Protein AF-0000000075351286 (afdb_homodimer)

Nearest PDB structures (foldseek):
  6nsv-assembly1_A  TM=7.931E-01  e=7.848E-02  Homo sapiens
  5nnp-assembly1_A  TM=3.212E-01  e=2.302E-03  Thermochaetoides thermophila DSM 1495
  5nnr-assembly1_A  TM=3.190E-01  e=2.766E-03  Thermochaetoides thermophila
  5nnp-assembly2_E  TM=3.126E-01  e=2.642E-03  Thermochaetoides thermophila DSM 1495
  6e9t-assembly1_B  TM=2.969E-01  e=1.360E-01  synthetic construct

Radius of gyration: 30.75 Å; Cα contacts (8 Å, |Δi|>4): 567; chains: 2; bounding box: 93×74×99 Å

Sequence (512 aa):
QLALKHPASRTMLGLPDKVVPAAARKPEEIDTLETTLESPAKQLKISVENLTPKELIALSVKFLSKGDKERPIPLLQLALNKEPDNINALILMGQTQLQKGLLEEAVEYLECAISKLFLAGHPTEPEAIDLLIVASQWSGVACIRQAAHNFFELVQQGQLKLLSFVSQEKWEEGIAHLERIGNLKEPEEPKSKAHYYDGLVVLASALCNVGRNAEAEKYLRLAAAHNPQYNELLEQLENNDEEFVSDLSSSRRRDYQLALKHPASRTMLGLPDKVVPAAARKPEEIDTLETTLESPAKQLKISVENLTPKELIALSVKFLSKGDKERPIPLLQLALNKEPDNINALILMGQTQLQKGLLEEAVEYLECAISKLFLAGHPTEPEAIDLLIVASQWSGVACIRQAAHNFFELVQQGQLKLLSFVSQEKWEEGIAHLERIGNLKEPEEPKSKAHYYDGLVVLASALCNVGRNAEAEKYLRLAAAHNPQYNELLEQLENNDEEFVSDLSSSRRRDY

Solvent-accessible surface area (backbone atoms only — not comparable to full-atom values): 27646 Å² total; per-residue (Å²): 133,86,72,81,66,87,72,87,75,92,83,80,91,74,84,80,80,88,80,79,84,81,84,79,79,76,78,80,77,89,69,82,79,85,70,72,77,55,46,74,63,49,49,51,46,57,55,55,71,72,45,50,48,69,53,28,44,52,52,26,51,52,35,46,76,73,66,40,70,66,68,30,51,65,38,35,50,50,24,35,70,77,37,75,79,42,46,68,45,28,35,49,45,12,52,46,28,46,74,71,65,40,36,71,60,13,33,51,31,13,50,49,29,48,52,61,54,42,68,88,37,81,61,78,51,68,68,51,42,35,50,45,41,54,28,23,40,52,30,12,49,33,24,37,36,36,14,33,49,47,41,45,52,28,57,75,70,64,43,60,67,46,35,47,62,56,21,38,49,32,35,49,49,8,50,52,31,22,45,52,52,68,71,48,76,82,55,83,52,67,69,42,30,50,51,47,36,53,36,27,45,53,32,18,32,56,29,44,56,32,61,42,44,72,62,16,48,56,37,30,50,55,29,20,72,75,39,66,78,34,44,63,47,44,50,51,54,58,50,51,53,46,49,51,51,44,49,49,54,51,54,56,56,67,74,100,135,88,72,84,71,84,92,87,73,92,85,79,97,75,90,76,78,88,86,82,82,85,83,78,84,80,78,82,82,84,78,68,88,74,69,72,75,52,47,75,63,48,48,51,47,57,56,53,69,73,45,49,47,69,53,29,45,52,52,25,50,53,36,47,75,72,67,40,69,66,68,29,53,62,38,34,50,51,24,33,70,75,37,76,79,41,46,69,46,28,36,52,45,12,52,45,28,45,75,72,65,40,37,72,60,13,33,52,31,14,49,48,29,47,52,60,54,41,67,88,37,81,62,77,50,68,67,53,42,36,49,46,40,53,29,22,40,51,31,12,48,34,24,37,36,37,15,33,50,46,41,46,51,28,57,76,70,65,43,60,67,45,35,48,60,56,22,40,48,32,36,50,50,10,50,51,32,22,46,52,52,69,71,48,76,84,53,82,50,67,68,42,30,51,50,47,35,54,35,27,44,53,33,18,32,56,30,44,57,33,62,42,44,71,64,17,49,55,36,28,50,57,29,21,72,76,39,64,78,33,43,63,46,44,50,52,55,58,50,53,51,46,49,50,51,45,50,50,54,49,53,55,56,68,75,100

Foldseek 3Di:
DDPPCPDDDDDDPPPDDPDDDDDPDDPDCPPDDVPPCCDPVNVVVVVLLPDALVRLLVVLVVCVVVVHLPVNQVSLVSSCVVPVLPLSSLQSNLVSCVVVVVLVSSLVSLVSSLCSLCVVHHDDDLVSLLSLLSSLLSNLVSLLVVLVVVLVVCVVVVVVVCNCVRSVVSNVVSLVSLVVLVPDDQDDDPVSNLSSLVSLQSSLVSCVVVPVLVSSLVSLVVSCVVPVVSVVVSVVSVVVVVVVVVVVVVVVVVVD/DDPPDDDDDDDDDPPPDDDDDDDDDDDDCPVDPPVVCCDPVNVVVVVLLPDALVVLLVVLVVCVVVVHLPVNQVSLVSSCVVPVLPLSSLQSNLVSCVVVVVLVSSLVSLVSSLVSLCVVHHDDDLVSLLSLLSSLLSNLVSLLVVLVVVLVVCVVVVVVVCNCPRSVVSNVVSLVSLVVLVPDDQDDDPVSNLSSLVSLQSSLVSCVVVPVLVSSLVSLVVSCVVPVVSVVVSVVSVVVVVVVVVVVVVVVVVVD

Secondary structure (DSSP, 8-state):
-------------------------------S-------HHHHHHHHHHTS-HHHHHHHHHHHHHTT--STHHHHHHHHHHH-TT-HHHHHHHHHHHHHTT-HHHHHHHHHHHHHHHTTTSS--SHHHHHHHHHHHHHHHHHHHHHHHHHHHHHHHHT-GGGHHHHHHHHHHHHHHHHHHHHTSPPPSSHHHHHHHHHHHHHHHHHHHHTT-HHHHHHHHHHHHHH-GGGHHHHHHHHHHHHHHHHHHHHHHHHT-/---------------------------------------HHHHHHHHHHTS-HHHHHHHHHHHHHTT--STHHHHHHHHHHH-TT-HHHHHHHHHHHHHTT-HHHHHHHHHHHHHHHTTTSS--SHHHHHHHHHHHHHHHHHHHHHHHHHHHHHHHHT-GGGHHHHHHHHHHHHHHHHHHHHTSPPPSSHHHHHHHHHHHHHHHHHHHHTT-HHHHHHHHHHHHHH-GGGHHHHHHHHHHHHHHHHHHHHHHHHT-

pLDDT: mean 80.79, std 27.01, range [17.94, 98.88]

Structure (mmCIF, N/CA/C/O backbone):
data_AF-0000000075351286-model_v1
#
loop_
_entity.id
_entity.type
_entity.pdbx_description
1 polymer 'Uncharacterized protein'
#
loop_
_atom_site.group_PDB
_atom_site.id
_atom_site.type_symbol
_atom_site.label_atom_id
_atom_site.label_alt_id
_atom_site.label_comp_id
_atom_site.label_asym_id
_atom_site.label_entity_id
_atom_site.label_seq_id
_atom_site.pdbx_PDB_ins_code
_atom_site.Cartn_x
_atom_site.Cartn_y
_atom_site.Cartn_z
_atom_site.occupancy
_atom_site.B_iso_or_equiv
_atom_site.auth_seq_id
_atom_site.auth_comp_id
_atom_site.auth_asym_id
_atom_site.auth_atom_id
_atom_site.pdbx_PDB_model_num
ATOM 1 N N . GLN A 1 1 ? -2.305 -1.384 45.688 1 21.23 1 GLN A N 1
ATOM 2 C CA . GLN A 1 1 ? -2.082 0.058 45.688 1 21.23 1 GLN A CA 1
ATOM 3 C C . GLN A 1 1 ? -0.602 0.387 45.531 1 21.23 1 GLN A C 1
ATOM 5 O O . GLN A 1 1 ? -0.195 1.539 45.688 1 21.23 1 GLN A O 1
ATOM 10 N N . LEU A 1 2 ? 0.333 -0.517 45.062 1 22.83 2 LEU A N 1
ATOM 11 C CA . LEU A 1 2 ? 1.735 -0.633 45.469 1 22.83 2 LEU A CA 1
ATOM 12 C C . LEU A 1 2 ? 2.539 0.561 44.938 1 22.83 2 LEU A C 1
ATOM 14 O O . LEU A 1 2 ? 2.469 0.907 43.781 1 22.83 2 LEU A O 1
ATOM 18 N N . ALA A 1 3 ? 3.051 1.408 45.906 1 23.5 3 ALA A N 1
ATOM 19 C CA . ALA A 1 3 ? 3.754 2.68 46.062 1 23.5 3 ALA A CA 1
ATOM 20 C C . ALA A 1 3 ? 5.09 2.652 45.312 1 23.5 3 ALA A C 1
ATOM 22 O O . ALA A 1 3 ? 6.109 2.254 45.875 1 23.5 3 ALA A O 1
ATOM 23 N N . LEU A 1 4 ? 5.25 1.868 44.281 1 22.22 4 LEU A N 1
ATOM 24 C CA . LEU A 1 4 ? 6.684 1.713 44.062 1 22.22 4 LEU A CA 1
ATOM 25 C C . LEU A 1 4 ? 7.359 3.07 43.906 1 22.22 4 LEU A C 1
ATOM 27 O O . LEU A 1 4 ? 7.004 3.85 43 1 22.22 4 LEU A O 1
ATOM 31 N N . LYS A 1 5 ? 7.957 3.613 45 1 20.55 5 LYS A N 1
ATOM 32 C CA . LYS A 1 5 ? 8.703 4.781 45.469 1 20.55 5 LYS A CA 1
ATOM 33 C C . LYS A 1 5 ? 9.945 5.012 44.594 1 20.55 5 LYS A C 1
ATOM 35 O O . LYS A 1 5 ? 10.805 5.816 44.969 1 20.55 5 LYS A O 1
ATOM 40 N N . HIS A 1 6 ? 10.195 4.285 43.531 1 23.09 6 HIS A N 1
ATOM 41 C CA . HIS A 1 6 ? 11.633 4.297 43.281 1 23.09 6 HIS A CA 1
ATOM 42 C C . HIS A 1 6 ? 12.156 5.719 43.094 1 23.09 6 HIS A C 1
ATOM 44 O O . HIS A 1 6 ? 11.727 6.418 42.188 1 23.09 6 HIS A O 1
ATOM 50 N N . PRO A 1 7 ? 12.789 6.348 44.031 1 20.95 7 PRO A N 1
ATOM 51 C CA . PRO A 1 7 ? 13.242 7.703 44.375 1 20.95 7 PRO A CA 1
ATOM 52 C C . PRO A 1 7 ? 14.172 8.297 43.312 1 20.95 7 PRO A C 1
ATOM 54 O O . PRO A 1 7 ? 13.953 9.414 42.875 1 20.95 7 PRO A O 1
ATOM 57 N N . ALA A 1 8 ? 15.461 7.902 43.281 1 21.73 8 ALA A N 1
ATOM 58 C CA . ALA A 1 8 ? 16.531 8.82 43.656 1 21.73 8 ALA A CA 1
ATOM 59 C C . ALA A 1 8 ? 16.875 9.758 42.5 1 21.73 8 ALA A C 1
ATOM 61 O O . ALA A 1 8 ? 16.469 9.531 41.344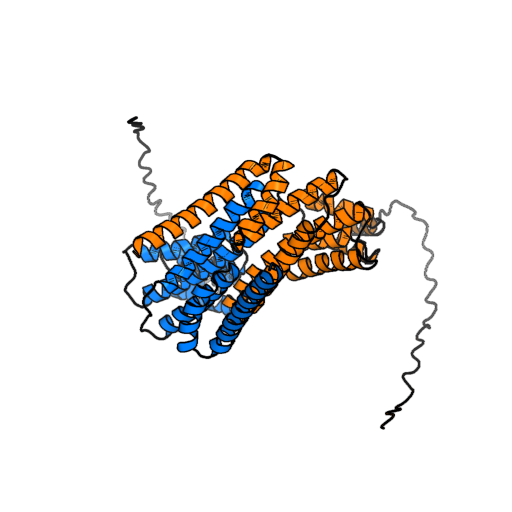 1 21.73 8 ALA A O 1
ATOM 62 N N . SER A 1 9 ? 18.359 10.156 42.219 1 19.23 9 SER A N 1
ATOM 63 C CA . SER A 1 9 ? 19.328 11.242 42.375 1 19.23 9 SER A CA 1
ATOM 64 C C . SER A 1 9 ? 19.828 11.719 41 1 19.23 9 SER A C 1
ATOM 66 O O . SER A 1 9 ? 20.828 12.445 40.938 1 19.23 9 SER A O 1
ATOM 68 N N . ARG A 1 10 ? 19.406 11.25 39.75 1 19.06 10 ARG A N 1
ATOM 69 C CA . ARG A 1 10 ? 20.422 11.469 38.75 1 19.06 10 ARG A CA 1
ATOM 70 C C . ARG A 1 10 ? 20.797 12.945 38.656 1 19.06 10 ARG A C 1
ATOM 72 O O . ARG A 1 10 ? 19.938 13.805 38.5 1 19.06 10 ARG A O 1
ATOM 79 N N . THR A 1 11 ? 22.141 13.414 38.938 1 20.41 11 THR A N 1
ATOM 80 C CA . THR A 1 11 ? 23.031 14.555 39.094 1 20.41 11 THR A CA 1
ATOM 81 C C . THR A 1 11 ? 22.938 15.492 37.906 1 20.41 11 THR A C 1
ATOM 83 O O . THR A 1 11 ? 22.547 15.078 36.812 1 20.41 11 THR A O 1
ATOM 86 N N . MET A 1 12 ? 23.609 16.891 37.875 1 22.11 12 MET A N 1
ATOM 87 C CA . MET A 1 12 ? 23.656 18.312 37.531 1 22.11 12 MET A CA 1
ATOM 88 C C . MET A 1 12 ? 24.547 18.547 36.344 1 22.11 12 MET A C 1
ATOM 90 O O . MET A 1 12 ? 25.609 19.172 36.438 1 22.11 12 MET A O 1
ATOM 94 N N . LEU A 1 13 ? 25.125 17.531 35.438 1 22.7 13 LEU A N 1
ATOM 95 C CA . LEU A 1 13 ? 26.328 18.031 34.75 1 22.7 13 LEU A CA 1
ATOM 96 C C . LEU A 1 13 ? 26.016 19.281 33.938 1 22.7 13 LEU A C 1
ATOM 98 O O . LEU A 1 13 ? 25.109 19.266 33.094 1 22.7 13 LEU A O 1
ATOM 102 N N . GLY A 1 14 ? 26.516 20.594 34.344 1 18.88 14 GLY A N 1
ATOM 103 C CA . GLY A 1 14 ? 26.719 21.984 34 1 18.88 14 GLY A CA 1
ATOM 104 C C . GLY A 1 14 ? 27.656 22.188 32.844 1 18.88 14 GLY A C 1
ATOM 105 O O . GLY A 1 14 ? 28.766 22.719 33 1 18.88 14 GLY A O 1
ATOM 106 N N . LEU A 1 15 ? 27.734 21.547 31.719 1 21.8 15 LEU A N 1
ATOM 107 C CA . LEU A 1 15 ? 28.922 21.516 30.875 1 21.8 15 LEU A CA 1
ATOM 108 C C . LEU A 1 15 ? 29.141 22.875 30.203 1 21.8 15 LEU A C 1
ATOM 110 O O . LEU A 1 15 ? 28.422 23.234 29.281 1 21.8 15 LEU A O 1
ATOM 114 N N . PRO A 1 16 ? 29.578 24.047 31.078 1 18.7 16 PRO A N 1
ATOM 115 C CA . PRO A 1 16 ? 29.641 25.234 30.219 1 18.7 16 PRO A CA 1
ATOM 116 C C . PRO A 1 16 ? 30.766 25.156 29.172 1 18.7 16 PRO A C 1
ATOM 118 O O . PRO A 1 16 ? 31.609 24.25 29.25 1 18.7 16 PRO A O 1
ATOM 121 N N . ASP A 1 17 ? 31.594 26.453 29.016 1 21.11 17 ASP A N 1
ATOM 122 C CA . ASP A 1 17 ? 31.953 27.484 28.047 1 21.11 17 ASP A CA 1
ATOM 123 C C . ASP A 1 17 ? 33.438 27.453 27.734 1 21.11 17 ASP A C 1
ATOM 125 O O . ASP A 1 17 ? 34.25 27.953 28.531 1 21.11 17 ASP A O 1
ATOM 129 N N . LYS A 1 18 ? 34.031 26.359 27.25 1 23.08 18 LYS A N 1
ATOM 130 C CA . LYS A 1 18 ? 35.469 26.375 27.141 1 23.08 18 LYS A CA 1
ATOM 131 C C . LYS A 1 18 ? 35.938 27.547 26.281 1 23.08 18 LYS A C 1
ATOM 133 O O . LYS A 1 18 ? 35.594 27.625 25.094 1 23.08 18 LYS A O 1
ATOM 138 N N . VAL A 1 19 ? 36.531 28.734 26.828 1 19.33 19 VAL A N 1
ATOM 139 C CA . VAL A 1 19 ? 36.875 30.078 26.359 1 19.33 19 VAL A CA 1
ATOM 140 C C . VAL A 1 19 ? 38 29.984 25.328 1 19.33 19 VAL A C 1
ATOM 142 O O . VAL A 1 19 ? 38.656 28.953 25.188 1 19.33 19 VAL A O 1
ATOM 145 N N . VAL A 1 20 ? 39.188 30.797 25.438 1 22.2 20 VAL A N 1
ATOM 146 C CA . VAL A 1 20 ? 39.688 32 24.781 1 22.2 20 VAL A CA 1
ATOM 147 C C . VAL A 1 20 ? 40.938 31.672 23.953 1 22.2 20 VAL A C 1
ATOM 149 O O . VAL A 1 20 ? 42 31.438 24.516 1 22.2 20 VAL A O 1
ATOM 152 N N . PRO A 1 21 ? 41.031 30.625 23.078 1 21.75 21 PRO A N 1
ATOM 153 C CA . PRO A 1 21 ? 42.469 30.453 22.828 1 21.75 21 PRO A CA 1
ATOM 154 C C . PRO A 1 21 ? 43.094 31.656 22.109 1 21.75 21 PRO A C 1
ATOM 156 O O . PRO A 1 21 ? 42.375 32.406 21.422 1 21.75 21 PRO A O 1
ATOM 159 N N . ALA A 1 22 ? 44.531 31.766 22.281 1 20.17 22 ALA A N 1
ATOM 160 C CA . ALA A 1 22 ? 45.594 32.75 22.078 1 20.17 22 ALA A CA 1
ATOM 161 C C . ALA A 1 22 ? 45.781 33.031 20.594 1 20.17 22 ALA A C 1
ATOM 163 O O . ALA A 1 22 ? 45.656 32.156 19.766 1 20.17 22 ALA A O 1
ATOM 164 N N . ALA A 1 23 ? 46.25 34.344 20.328 1 22.36 23 ALA A N 1
ATOM 165 C CA . ALA A 1 23 ? 46.344 35.281 19.219 1 22.36 23 ALA A CA 1
ATOM 166 C C . ALA A 1 23 ? 47.469 34.906 18.281 1 22.36 23 ALA A C 1
ATOM 168 O O . ALA A 1 23 ? 48.656 35.094 18.609 1 22.36 23 ALA A O 1
ATOM 169 N N . ALA A 1 24 ? 47.75 33.594 17.891 1 23.41 24 ALA A N 1
ATOM 170 C CA . ALA A 1 24 ? 48.969 33.375 17.094 1 23.41 24 ALA A CA 1
ATOM 171 C C . ALA A 1 24 ? 49.094 34.438 16.016 1 23.41 24 ALA A C 1
ATOM 173 O O . ALA A 1 24 ? 48.156 34.75 15.305 1 23.41 24 ALA A O 1
ATOM 174 N N . ARG A 1 25 ? 50.312 35.062 15.914 1 21.98 25 ARG A N 1
ATOM 175 C CA . ARG A 1 25 ? 50.906 36.219 15.305 1 21.98 25 ARG A CA 1
ATOM 176 C C . ARG A 1 25 ? 50.656 36.25 13.797 1 21.98 25 ARG A C 1
ATOM 178 O O . ARG A 1 25 ? 50.312 35.219 13.203 1 21.98 25 ARG A O 1
ATOM 185 N N . LYS A 1 26 ? 51.719 36.906 13.125 1 24.28 26 LYS A N 1
ATOM 186 C CA . LYS A 1 26 ? 51.75 38.062 12.25 1 24.28 26 LYS A CA 1
ATOM 187 C C . LYS A 1 26 ? 51.719 37.656 10.781 1 24.28 26 LYS A C 1
ATOM 189 O O . LYS A 1 26 ? 51.812 38.5 9.891 1 24.28 26 LYS A O 1
ATOM 194 N N . PRO A 1 27 ? 51.75 36.312 10.359 1 25.14 27 PRO A N 1
ATOM 195 C CA . PRO A 1 27 ? 52.531 36.219 9.125 1 25.14 27 PRO A CA 1
ATOM 196 C C . PRO A 1 27 ? 52.156 37.281 8.102 1 25.14 27 PRO A C 1
ATOM 198 O O . PRO A 1 27 ? 51.031 37.812 8.141 1 25.14 27 PRO A O 1
ATOM 201 N N . GLU A 1 28 ? 53.031 37.688 7.113 1 26.69 28 GLU A N 1
ATOM 202 C CA . GLU A 1 28 ? 53.219 38.75 6.113 1 26.69 28 GLU A CA 1
ATOM 203 C C . GLU A 1 28 ? 51.969 38.906 5.25 1 26.69 28 GLU A C 1
ATOM 205 O O . GLU A 1 28 ? 51.188 37.969 5.09 1 26.69 28 GLU A O 1
ATOM 210 N N . GLU A 1 29 ? 51.656 40.188 4.734 1 26.69 29 GLU A N 1
ATOM 211 C CA . GLU A 1 29 ? 50.5 40.875 4.164 1 26.69 29 GLU A CA 1
ATOM 212 C C . GLU A 1 29 ? 50.156 40.312 2.789 1 26.69 29 GLU A C 1
ATOM 214 O O . GLU A 1 29 ? 50.125 41.031 1.804 1 26.69 29 GLU A O 1
ATOM 219 N N . ILE A 1 30 ? 51 39.312 2.141 1 27.53 30 ILE A N 1
ATOM 220 C CA . ILE A 1 30 ? 50.5 38.969 0.816 1 27.53 30 ILE A CA 1
ATOM 221 C C . ILE A 1 30 ? 48.969 38.875 0.851 1 27.53 30 ILE A C 1
ATOM 223 O O . ILE A 1 30 ? 48.406 37.969 1.473 1 27.53 30 ILE A O 1
ATOM 227 N N . ASP A 1 31 ? 48.188 39.875 0.999 1 26.42 31 ASP A N 1
ATOM 228 C CA . ASP A 1 31 ? 46.812 40.281 1.19 1 26.42 31 ASP A CA 1
ATOM 229 C C . ASP A 1 31 ? 45.875 39.531 0.217 1 26.42 31 ASP A C 1
ATOM 231 O O . ASP A 1 31 ? 44.781 39.156 0.581 1 26.42 31 ASP A O 1
ATOM 235 N N . THR A 1 32 ? 46.094 39.719 -1.204 1 26.11 32 THR A N 1
ATOM 236 C CA . THR A 1 32 ? 45 39.75 -2.16 1 26.11 32 THR A CA 1
ATOM 237 C C . THR A 1 32 ? 44.188 38.469 -2.135 1 26.11 32 THR A C 1
ATOM 239 O O . THR A 1 32 ? 43 38.438 -1.794 1 26.11 32 THR A O 1
ATOM 242 N N . LEU A 1 33 ? 43.875 37.781 -3.609 1 26.38 33 LEU A N 1
ATOM 243 C CA . LEU A 1 33 ? 42.75 37.062 -4.16 1 26.38 33 LEU A CA 1
ATOM 244 C C . 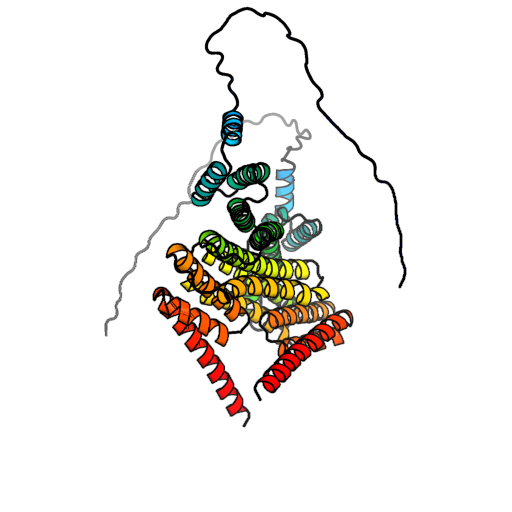LEU A 1 33 ? 42.688 35.625 -3.646 1 26.38 33 LEU A C 1
ATOM 246 O O . LEU A 1 33 ? 42.469 34.688 -4.422 1 26.38 33 LEU A O 1
ATOM 250 N N . GLU A 1 34 ? 43.438 35.094 -2.842 1 29.19 34 GLU A N 1
ATOM 251 C CA . GLU A 1 34 ? 43.406 33.719 -2.348 1 29.19 34 GLU A CA 1
ATOM 252 C C . GLU A 1 34 ? 41.969 33.281 -2.043 1 29.19 34 GLU A C 1
ATOM 254 O O . GLU A 1 34 ? 41.438 33.594 -0.979 1 29.19 34 GLU A O 1
ATOM 259 N N . THR A 1 35 ? 41.125 33.312 -3.041 1 32.28 35 THR A N 1
ATOM 260 C CA . THR A 1 35 ? 39.812 32.75 -3.285 1 32.28 35 THR A CA 1
ATOM 261 C C . THR A 1 35 ? 39.719 31.328 -2.693 1 32.28 35 THR A C 1
ATOM 263 O O . THR A 1 35 ? 40.406 30.422 -3.137 1 32.28 35 THR A O 1
ATOM 266 N N . THR A 1 36 ? 39.781 31.062 -1.549 1 35.25 36 THR A N 1
ATOM 267 C CA . THR A 1 36 ? 39.531 29.781 -0.874 1 35.25 36 THR A CA 1
ATOM 268 C C . THR A 1 36 ? 38.531 28.953 -1.638 1 35.25 36 THR A C 1
ATOM 270 O O . THR A 1 36 ? 37.375 29.359 -1.81 1 35.25 36 THR A O 1
ATOM 273 N N . LEU A 1 37 ? 38.906 28.141 -2.531 1 35.31 37 LEU A N 1
ATOM 274 C CA . LEU A 1 37 ? 38.156 27.078 -3.225 1 35.31 37 LEU A CA 1
ATOM 275 C C . LEU A 1 37 ? 37.25 26.344 -2.268 1 35.31 37 LEU A C 1
ATOM 277 O O . LEU A 1 37 ? 37.594 25.297 -1.719 1 35.31 37 LEU A O 1
ATOM 281 N N . GLU A 1 38 ? 36.781 26.938 -1.278 1 40.72 38 GLU A N 1
ATOM 282 C CA . GLU A 1 38 ? 35.719 26.219 -0.581 1 40.72 38 GLU A CA 1
ATOM 283 C C . GLU A 1 38 ? 34.781 25.484 -1.563 1 40.72 38 GLU A C 1
ATOM 285 O O . GLU A 1 38 ? 34.375 26.062 -2.572 1 40.72 38 GLU A O 1
ATOM 290 N N . SER A 1 39 ? 35 24.172 -1.675 1 48 39 SER A N 1
ATOM 291 C CA . SER A 1 39 ? 34.25 23.281 -2.572 1 48 39 SER A CA 1
ATOM 292 C C . SER A 1 39 ? 32.844 23.766 -2.791 1 48 39 SER A C 1
ATOM 294 O O . SER A 1 39 ? 32.219 24.344 -1.887 1 48 39 SER A O 1
ATOM 296 N N . PRO A 1 40 ? 32.562 23.953 -4.176 1 49.88 40 PRO A N 1
ATOM 297 C CA . PRO A 1 40 ? 31.156 24.281 -4.465 1 49.88 40 PRO A CA 1
ATOM 298 C C . PRO A 1 40 ? 30.188 23.656 -3.459 1 49.88 40 PRO A C 1
ATOM 300 O O . PRO A 1 40 ? 29.172 24.281 -3.107 1 49.88 40 PRO A O 1
ATOM 303 N N . ALA A 1 41 ? 30.641 22.609 -3.049 1 55.25 41 ALA A N 1
ATOM 304 C CA . ALA A 1 41 ? 29.781 21.938 -2.082 1 55.25 41 ALA A CA 1
ATOM 305 C C . ALA A 1 41 ? 29.797 22.656 -0.737 1 55.25 41 ALA A C 1
ATOM 307 O O . ALA A 1 41 ? 28.766 22.797 -0.085 1 55.25 41 ALA A O 1
ATOM 308 N N . LYS A 1 42 ? 31.031 23.016 -0.233 1 54.31 42 LYS A N 1
ATOM 309 C CA . LYS A 1 42 ? 31.141 23.688 1.058 1 54.31 42 LYS A CA 1
ATOM 310 C C . LYS A 1 42 ? 30.516 25.078 1.004 1 54.31 42 LYS A C 1
ATOM 312 O O . LYS A 1 42 ? 29.828 25.5 1.945 1 54.31 42 LYS A O 1
ATOM 317 N N . GLN A 1 43 ? 30.812 25.812 0.022 1 51.81 43 GLN A N 1
ATOM 318 C CA . GLN A 1 43 ? 30.219 27.125 -0.159 1 51.81 43 GLN A CA 1
ATOM 319 C C . GLN A 1 43 ? 28.703 27.031 -0.224 1 51.81 43 GLN A C 1
ATOM 321 O O . GLN A 1 43 ? 28 27.891 0.324 1 51.81 43 GLN A O 1
ATOM 326 N N . LEU A 1 44 ? 28.312 25.969 -0.888 1 58.5 44 LEU A N 1
ATOM 327 C CA . LEU A 1 44 ? 26.875 25.734 -0.944 1 58.5 44 LEU A CA 1
ATOM 328 C C . LEU A 1 44 ? 26.312 25.422 0.441 1 58.5 44 LEU A C 1
ATOM 330 O O . LEU A 1 44 ? 25.234 25.875 0.798 1 58.5 44 LEU A O 1
ATOM 334 N N . LYS A 1 45 ? 27.203 24.703 1.202 1 62.28 45 LYS A N 1
ATOM 335 C CA . LYS A 1 45 ? 26.75 24.375 2.551 1 62.28 45 LYS A CA 1
ATOM 336 C C . LYS A 1 45 ? 26.688 25.609 3.434 1 62.28 45 LYS A C 1
ATOM 338 O O . LYS A 1 45 ? 25.734 25.797 4.18 1 62.28 45 LYS A O 1
ATOM 343 N N . ILE A 1 46 ? 27.812 26.406 3.447 1 61.56 46 ILE A N 1
ATOM 344 C CA . ILE A 1 46 ? 27.844 27.609 4.27 1 61.56 46 ILE A CA 1
ATOM 345 C C . ILE A 1 46 ? 26.688 28.531 3.887 1 61.56 46 ILE A C 1
ATOM 347 O O . ILE A 1 46 ? 26 29.078 4.758 1 61.56 46 ILE A O 1
ATOM 351 N N . SER A 1 47 ? 26.469 28.547 2.68 1 76 47 SER A N 1
ATOM 352 C CA . SER A 1 47 ? 25.422 29.438 2.193 1 76 47 SER A CA 1
ATOM 353 C C . SER A 1 47 ? 24.047 28.969 2.641 1 76 47 SER A C 1
ATOM 355 O O . SER A 1 47 ? 23.219 29.781 3.104 1 76 47 SER A O 1
ATOM 357 N N . VAL A 1 48 ? 23.922 27.719 2.875 1 88.31 48 VAL A N 1
ATOM 358 C CA . VAL A 1 48 ? 22.594 27.219 3.229 1 88.31 48 VAL A CA 1
ATOM 359 C C . VAL A 1 48 ? 22.375 27.359 4.734 1 88.31 48 VAL A C 1
ATOM 361 O O . VAL A 1 48 ? 21.25 27.594 5.184 1 88.31 48 VAL A O 1
ATOM 364 N N . GLU A 1 49 ? 23.484 27.344 5.512 1 90.31 49 GLU A N 1
ATOM 365 C CA . GLU A 1 49 ? 23.391 27.469 6.965 1 90.31 49 GLU A CA 1
ATOM 366 C C . GLU A 1 49 ? 22.938 28.859 7.375 1 90.31 49 GLU A C 1
ATOM 368 O O . GLU A 1 49 ? 22.375 29.047 8.453 1 90.31 49 GLU A O 1
ATOM 373 N N . ASN A 1 50 ? 23.125 29.797 6.504 1 92.69 50 ASN A N 1
ATOM 374 C CA . ASN A 1 50 ? 22.781 31.172 6.82 1 92.69 50 ASN A CA 1
ATOM 375 C C . ASN A 1 50 ? 21.344 31.484 6.445 1 92.69 50 ASN A C 1
ATOM 377 O O . ASN A 1 50 ? 20.812 32.562 6.801 1 92.69 50 ASN A O 1
ATOM 381 N N . LEU A 1 51 ? 20.75 30.562 5.863 1 95.94 51 LEU A N 1
ATOM 382 C CA . LEU A 1 51 ? 19.359 30.766 5.453 1 95.94 51 LEU A CA 1
ATOM 383 C C . LEU A 1 51 ? 18.406 30.562 6.625 1 95.94 51 LEU A C 1
ATOM 385 O O . LEU A 1 51 ? 18.688 29.766 7.527 1 95.94 51 LEU A O 1
ATOM 389 N N . THR A 1 52 ? 17.391 31.344 6.641 1 96.5 52 THR A N 1
ATOM 390 C CA . THR A 1 52 ? 16.328 31.172 7.629 1 96.5 52 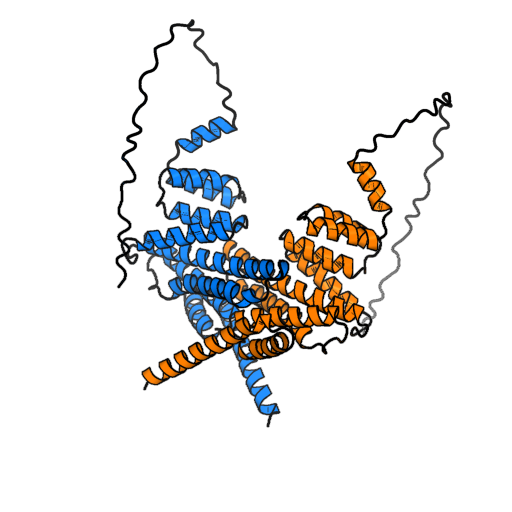THR A CA 1
ATOM 391 C C . THR A 1 52 ? 15.539 29.891 7.359 1 96.5 52 THR A C 1
ATOM 393 O O . THR A 1 52 ? 15.602 29.344 6.258 1 96.5 52 THR A O 1
ATOM 396 N N . PRO A 1 53 ? 14.836 29.391 8.359 1 97.44 53 PRO A N 1
ATOM 397 C CA . PRO A 1 53 ? 13.984 28.234 8.125 1 97.44 53 PRO A CA 1
ATOM 398 C C . PRO A 1 53 ? 13.023 28.422 6.953 1 97.44 53 PRO A C 1
ATOM 400 O O . PRO A 1 53 ? 12.852 27.516 6.137 1 97.44 53 PRO A O 1
ATOM 403 N N . LYS A 1 54 ? 12.484 29.578 6.902 1 97.06 54 LYS A N 1
ATOM 404 C CA . LYS A 1 54 ? 11.57 29.875 5.812 1 97.06 54 LYS A CA 1
ATOM 405 C C . LYS A 1 54 ? 12.258 29.75 4.457 1 97.06 54 LYS A C 1
ATOM 407 O O . LYS A 1 54 ? 11.695 29.188 3.518 1 97.06 54 LYS A O 1
ATOM 412 N N . GLU A 1 55 ? 13.445 30.281 4.398 1 97 55 GLU A N 1
ATOM 413 C CA . GLU A 1 55 ? 14.203 30.203 3.156 1 97 55 GLU A CA 1
ATOM 414 C C . GLU A 1 55 ? 14.602 28.766 2.838 1 97 55 GLU A C 1
ATOM 416 O O . GLU A 1 55 ? 14.586 28.359 1.675 1 97 55 GLU A O 1
ATOM 421 N N . LEU A 1 56 ? 14.992 28.016 3.828 1 97.75 56 LEU A N 1
ATOM 422 C CA . LEU A 1 56 ? 15.352 26.609 3.666 1 97.75 56 LEU A CA 1
ATOM 423 C C . LEU A 1 56 ? 14.172 25.797 3.152 1 97.75 56 LEU A C 1
ATOM 425 O O . LEU A 1 56 ? 14.328 24.953 2.27 1 97.75 56 LEU A O 1
ATOM 429 N N . ILE A 1 57 ? 13.016 26.047 3.684 1 97.88 57 ILE A N 1
ATOM 430 C CA . ILE A 1 57 ? 11.797 25.375 3.26 1 97.88 57 ILE A CA 1
ATOM 431 C C . ILE A 1 57 ? 11.484 25.734 1.809 1 97.88 57 ILE A C 1
ATOM 433 O O . ILE A 1 57 ? 11.18 24.844 0.999 1 97.88 57 ILE A O 1
ATOM 437 N N . ALA A 1 58 ? 11.609 27.016 1.495 1 97 58 ALA A N 1
ATOM 438 C CA . ALA A 1 58 ? 11.344 27.453 0.129 1 97 58 ALA A CA 1
ATOM 439 C C . ALA A 1 58 ? 12.289 26.781 -0.861 1 97 58 ALA A C 1
ATOM 441 O O . ALA A 1 58 ? 11.867 26.359 -1.944 1 97 58 ALA A O 1
ATOM 442 N N . LEU A 1 59 ? 13.5 26.734 -0.49 1 96.19 59 LEU A N 1
ATOM 443 C CA . LEU A 1 59 ? 14.484 26.062 -1.33 1 96.19 59 LEU A CA 1
ATOM 444 C C . LEU A 1 59 ? 14.164 24.594 -1.484 1 96.19 59 LEU A C 1
ATOM 446 O O . LEU A 1 59 ? 14.297 24.031 -2.576 1 96.19 59 LEU A O 1
ATOM 450 N N . SER A 1 60 ? 13.742 23.969 -0.418 1 97.25 60 SER A N 1
ATOM 451 C CA . SER A 1 60 ? 13.352 22.562 -0.451 1 97.25 60 SER A CA 1
ATOM 452 C C . SER A 1 60 ? 12.188 22.344 -1.409 1 97.25 60 SER A C 1
ATOM 454 O O . SER A 1 60 ? 12.195 21.391 -2.193 1 97.25 60 SER A O 1
ATOM 456 N N . VAL A 1 61 ? 11.234 23.188 -1.349 1 96.56 61 VAL A N 1
ATOM 457 C CA . VAL A 1 61 ? 10.078 23.094 -2.227 1 96.56 61 VAL A CA 1
ATOM 458 C C . VAL A 1 61 ? 10.523 23.188 -3.686 1 96.56 61 VAL A C 1
ATOM 460 O O . VAL A 1 61 ? 10.023 22.453 -4.543 1 96.56 61 VAL A O 1
ATOM 463 N N . LYS A 1 62 ? 11.445 24.047 -3.969 1 95.25 62 LYS A N 1
ATOM 464 C CA . LYS A 1 62 ? 11.953 24.219 -5.324 1 95.25 62 LYS A CA 1
ATOM 465 C C . LYS A 1 62 ? 12.617 22.938 -5.828 1 95.25 62 LYS A C 1
ATOM 467 O O . LYS A 1 62 ? 12.391 22.516 -6.965 1 95.25 62 LYS A O 1
ATOM 472 N N . PHE A 1 63 ? 13.398 22.328 -4.992 1 94.62 63 PHE A N 1
ATOM 473 C CA . PHE A 1 63 ? 14.055 21.094 -5.379 1 94.62 63 PHE A CA 1
ATOM 474 C C . PHE A 1 63 ? 13.039 19.984 -5.629 1 94.62 63 PHE A C 1
ATOM 476 O O . PHE A 1 63 ? 13.141 19.25 -6.609 1 94.62 63 PHE A O 1
ATOM 483 N N . LEU A 1 64 ? 12.055 19.891 -4.773 1 93.5 64 LEU A N 1
ATOM 484 C CA . LEU A 1 64 ? 11.023 18.875 -4.926 1 93.5 64 LEU A CA 1
ATOM 485 C C . LEU A 1 64 ? 10.242 19.078 -6.227 1 93.5 64 LEU A C 1
ATOM 487 O O . LEU A 1 64 ? 9.906 18.109 -6.906 1 93.5 64 LEU A O 1
ATOM 491 N N . SER A 1 65 ? 9.992 20.297 -6.531 1 91.75 65 SER A N 1
ATOM 492 C CA . SER A 1 65 ? 9.234 20.609 -7.742 1 91.75 65 SER A CA 1
ATOM 493 C C . SER A 1 65 ? 10.008 20.203 -8.992 1 91.75 65 SER A C 1
ATOM 495 O O . SER A 1 65 ? 9.414 19.969 -10.047 1 91.75 65 SER A O 1
ATOM 497 N N . LYS A 1 66 ? 11.32 20.125 -8.867 1 92.38 66 LYS A N 1
ATOM 498 C CA . LYS A 1 66 ? 12.164 19.734 -9.992 1 92.38 66 LYS A CA 1
ATOM 499 C C . LYS A 1 66 ? 12.453 18.234 -9.969 1 92.38 66 LYS A C 1
ATOM 501 O O . LYS A 1 66 ? 13.273 17.734 -10.75 1 92.38 66 LYS A O 1
ATOM 506 N N . GLY A 1 67 ? 11.891 17.625 -9.008 1 89.19 67 GLY A N 1
ATOM 507 C CA . GLY A 1 67 ? 11.977 16.188 -8.977 1 89.19 67 GLY A CA 1
ATOM 508 C C . GLY A 1 67 ? 13.125 15.672 -8.125 1 89.19 67 GLY A C 1
ATOM 509 O O . GLY A 1 67 ? 13.344 14.461 -8.031 1 89.19 67 GLY A O 1
ATOM 510 N N . ASP A 1 68 ? 13.828 16.609 -7.547 1 92.62 68 ASP A N 1
ATOM 511 C CA . ASP A 1 68 ? 14.922 16.203 -6.668 1 92.62 68 ASP A CA 1
ATOM 512 C C . ASP A 1 68 ? 14.398 15.828 -5.281 1 92.62 68 ASP A C 1
ATOM 514 O O . ASP A 1 68 ? 13.898 16.688 -4.551 1 92.62 68 ASP A O 1
ATOM 518 N N . LYS A 1 69 ? 14.609 14.586 -4.863 1 91.44 69 LYS A N 1
ATOM 519 C CA . LYS A 1 69 ? 14.062 14.117 -3.592 1 91.44 69 LYS A CA 1
ATOM 520 C C . LYS A 1 69 ? 15.164 13.969 -2.547 1 91.44 69 LYS A C 1
ATOM 522 O O . LYS A 1 69 ? 14.891 13.672 -1.383 1 91.44 69 LYS A O 1
ATOM 527 N N . GLU A 1 70 ? 16.359 14.109 -2.906 1 93.56 70 GLU A N 1
ATOM 528 C CA . GLU A 1 70 ? 17.469 13.875 -1.996 1 93.56 70 GLU A CA 1
ATOM 529 C C . GLU A 1 70 ? 17.906 15.164 -1.301 1 93.56 70 GLU A C 1
ATOM 531 O O . GLU A 1 70 ? 18.062 15.195 -0.079 1 93.56 70 GLU A O 1
ATOM 536 N N . ARG A 1 71 ? 17.969 16.25 -1.979 1 93.12 71 ARG A N 1
ATOM 537 C CA . ARG A 1 71 ? 18.562 17.484 -1.457 1 93.12 71 ARG A CA 1
ATOM 538 C C . ARG A 1 71 ? 17.641 18.125 -0.418 1 93.12 71 ARG A C 1
ATOM 540 O O . ARG A 1 71 ? 18.109 18.75 0.531 1 93.12 71 ARG A O 1
ATOM 547 N N . PRO A 1 72 ? 16.297 17.953 -0.581 1 96.75 72 PRO A N 1
ATOM 548 C CA . PRO A 1 72 ? 15.43 18.594 0.41 1 96.75 72 PRO A CA 1
ATOM 549 C C . PRO A 1 72 ? 15.656 18.062 1.823 1 96.75 72 PRO A C 1
ATOM 551 O O . PRO A 1 72 ? 15.469 18.797 2.799 1 96.75 72 PRO A O 1
ATOM 554 N N . ILE A 1 73 ? 16.094 16.875 1.966 1 97.19 73 ILE A N 1
ATOM 555 C CA . ILE A 1 73 ? 16.141 16.25 3.279 1 97.19 73 ILE A CA 1
ATOM 556 C C . ILE A 1 73 ? 17.125 16.984 4.172 1 97.19 73 ILE A C 1
ATOM 558 O O . ILE A 1 73 ? 16.766 17.469 5.25 1 97.19 73 ILE A O 1
ATOM 562 N N . PRO A 1 74 ? 18.406 17.141 3.771 1 96.31 74 PRO A N 1
ATOM 563 C CA . PRO A 1 74 ? 19.328 17.891 4.641 1 96.31 74 PRO A CA 1
ATOM 564 C C . PRO A 1 74 ? 18.891 19.328 4.863 1 96.31 74 PRO A C 1
ATOM 566 O O . PRO A 1 74 ? 19.125 19.891 5.938 1 96.31 74 PRO A O 1
ATOM 569 N N . LEU A 1 75 ? 18.281 19.969 3.912 1 97.44 75 LEU A N 1
ATOM 570 C CA . LEU A 1 75 ? 17.797 21.344 4.062 1 97.44 75 LEU A CA 1
ATOM 571 C C . LEU A 1 75 ? 16.703 21.406 5.117 1 97.44 75 LEU A C 1
ATOM 573 O O . LEU A 1 75 ? 16.703 22.297 5.965 1 97.44 75 LEU A O 1
ATOM 577 N N . LEU A 1 76 ? 15.805 20.484 5.086 1 98.44 76 LEU A N 1
ATOM 578 C CA . LEU A 1 76 ? 14.695 20.469 6.035 1 98.44 76 LEU A CA 1
ATOM 579 C C . LEU A 1 76 ? 15.18 20.094 7.43 1 98.44 76 LEU A C 1
ATOM 581 O O . LEU A 1 76 ? 14.648 20.578 8.43 1 98.44 76 LEU A O 1
ATOM 585 N N . GLN A 1 77 ? 16.172 19.203 7.441 1 98.12 77 GLN A N 1
ATOM 586 C CA . GLN A 1 77 ? 16.781 18.906 8.727 1 98.12 77 GLN A CA 1
ATOM 587 C C . GLN A 1 77 ? 17.391 20.156 9.352 1 98.12 77 GLN A C 1
ATOM 589 O O . GLN A 1 77 ? 17.234 20.406 10.547 1 98.12 77 GLN A O 1
ATOM 594 N N . LEU A 1 78 ? 18.047 20.875 8.539 1 97.5 78 LEU A N 1
ATOM 595 C CA . LEU A 1 78 ? 18.625 22.125 9.008 1 97.5 78 LEU A CA 1
ATOM 596 C C . LEU A 1 78 ? 17.531 23.078 9.484 1 97.5 78 LEU A C 1
ATOM 598 O O . LEU A 1 78 ? 17.672 23.719 10.531 1 97.5 78 LEU A O 1
ATOM 602 N N . ALA A 1 79 ? 16.453 23.219 8.703 1 98.25 79 ALA A N 1
ATOM 603 C CA . ALA A 1 79 ? 15.336 24.062 9.102 1 98.25 79 ALA A CA 1
ATOM 604 C C . ALA A 1 79 ? 14.789 23.625 10.461 1 98.25 79 ALA A C 1
ATOM 606 O O . ALA A 1 79 ? 14.516 24.469 11.32 1 98.25 79 ALA A O 1
ATOM 607 N N . LEU A 1 80 ? 14.734 22.375 10.711 1 98.44 80 LEU A N 1
ATOM 608 C CA . LEU A 1 80 ? 14.148 21.844 11.938 1 98.44 80 LEU A CA 1
ATOM 609 C C . LEU A 1 80 ? 15.133 21.938 13.094 1 98.44 80 LEU A C 1
ATOM 611 O O . LEU A 1 80 ? 14.727 21.953 14.258 1 98.44 80 LEU A O 1
ATOM 615 N N . ASN A 1 81 ? 16.391 21.891 12.797 1 97.81 81 ASN A N 1
ATOM 616 C CA . ASN A 1 81 ? 17.375 22.172 13.844 1 97.81 81 ASN A CA 1
ATOM 617 C C . ASN A 1 81 ? 17.25 23.594 14.359 1 97.81 81 ASN A C 1
ATOM 619 O O . ASN A 1 81 ? 17.406 23.844 15.555 1 97.81 81 ASN A O 1
ATOM 623 N N . LYS A 1 82 ? 17 24.469 13.445 1 97.25 82 LYS A N 1
ATOM 624 C CA . LYS A 1 82 ? 16.844 25.875 13.797 1 97.25 82 LYS A CA 1
ATOM 625 C C . LYS A 1 82 ? 15.5 26.125 14.484 1 97.25 82 LYS A C 1
ATOM 627 O O . LYS A 1 82 ? 15.422 26.922 15.422 1 97.25 82 LYS A O 1
ATOM 632 N N . GLU A 1 83 ? 14.422 25.5 14 1 97.94 83 GLU A N 1
ATOM 633 C CA . GLU A 1 83 ? 13.07 25.609 14.555 1 97.94 83 GLU A CA 1
ATOM 634 C C . GLU A 1 83 ? 12.398 24.25 14.625 1 97.94 83 GLU A C 1
ATOM 636 O O . GLU A 1 83 ? 11.641 23.875 13.727 1 97.94 83 GLU A O 1
ATOM 641 N N . PRO A 1 84 ? 12.531 23.594 15.688 1 97 84 PRO A N 1
ATOM 642 C CA . PRO A 1 84 ? 12.062 22.219 15.812 1 97 84 PRO A CA 1
ATOM 643 C C . PRO A 1 84 ? 10.547 22.094 15.711 1 97 84 PRO A C 1
ATOM 645 O O . PRO A 1 84 ? 10.023 21.031 15.352 1 97 84 PRO A O 1
ATOM 648 N N . ASP A 1 85 ? 9.859 23.172 15.922 1 96 85 ASP A N 1
ATOM 649 C CA . ASP A 1 85 ? 8.398 23.109 15.922 1 96 85 ASP A CA 1
ATOM 650 C C . ASP A 1 85 ? 7.816 23.719 14.648 1 96 85 ASP A C 1
ATOM 652 O O . ASP A 1 85 ? 6.637 24.078 14.609 1 96 85 ASP A O 1
ATOM 656 N N . ASN A 1 86 ? 8.703 23.938 13.672 1 97.88 86 ASN A N 1
ATOM 657 C CA . ASN A 1 86 ? 8.219 24.484 12.406 1 97.88 86 ASN A CA 1
ATOM 658 C C . ASN A 1 86 ? 7.32 23.5 11.672 1 97.88 86 ASN A C 1
ATOM 660 O O . ASN A 1 86 ? 7.812 22.531 11.086 1 97.88 86 ASN A O 1
ATOM 664 N N . ILE A 1 87 ? 5.996 23.766 11.648 1 98.19 87 ILE A N 1
ATOM 665 C CA . ILE A 1 87 ? 4.988 22.844 11.141 1 98.19 87 ILE A CA 1
ATOM 666 C C . ILE A 1 87 ? 5.188 22.641 9.641 1 98.19 87 ILE A C 1
ATOM 668 O O . ILE A 1 87 ? 5.07 21.516 9.141 1 98.19 87 ILE A O 1
ATOM 672 N N . ASN A 1 88 ? 5.488 23.688 8.969 1 98.25 88 ASN A N 1
ATOM 673 C CA . ASN A 1 88 ? 5.719 23.594 7.527 1 98.25 88 ASN A CA 1
ATOM 674 C C . ASN A 1 88 ? 6.871 22.641 7.219 1 98.25 88 ASN A C 1
ATOM 676 O O . ASN A 1 88 ? 6.766 21.797 6.32 1 98.25 88 ASN A O 1
ATOM 680 N N . ALA A 1 89 ? 7.918 22.797 7.93 1 98.69 89 ALA A N 1
ATOM 681 C CA . ALA A 1 89 ? 9.086 21.953 7.715 1 98.69 89 ALA A CA 1
ATOM 682 C C . ALA A 1 89 ? 8.766 20.5 8.039 1 98.69 89 ALA A C 1
ATOM 684 O O . ALA A 1 89 ? 9.203 19.578 7.332 1 98.69 89 ALA A O 1
ATOM 685 N N . LEU A 1 90 ? 8.039 20.266 9.125 1 98.75 90 LEU A N 1
ATOM 686 C CA . LEU A 1 90 ? 7.656 18.906 9.508 1 98.75 90 LEU A CA 1
ATOM 687 C C . LEU A 1 90 ? 6.809 18.25 8.422 1 98.75 90 LEU A C 1
ATOM 689 O O . LEU A 1 90 ? 7.07 17.109 8.023 1 98.75 90 LEU A O 1
ATOM 693 N N . ILE A 1 91 ? 5.801 18.969 7.918 1 98.75 91 ILE A N 1
ATOM 694 C CA . ILE A 1 91 ? 4.918 18.438 6.887 1 98.75 91 ILE A CA 1
ATOM 695 C C . ILE A 1 91 ? 5.719 18.141 5.625 1 98.75 91 ILE A C 1
ATOM 697 O O . ILE A 1 91 ? 5.598 17.047 5.047 1 98.75 91 ILE A O 1
ATOM 701 N N . LEU A 1 92 ? 6.574 19.078 5.25 1 98.56 92 LEU A N 1
ATOM 702 C CA . LEU A 1 92 ? 7.344 18.891 4.023 1 98.56 92 LEU A CA 1
ATOM 703 C C . LEU A 1 92 ? 8.328 17.75 4.16 1 98.56 92 LEU A C 1
ATOM 705 O O . LEU A 1 92 ? 8.555 17 3.205 1 98.56 92 LEU A O 1
ATOM 709 N N . MET A 1 93 ? 8.922 17.625 5.32 1 98.56 93 MET A N 1
ATOM 710 C CA . MET A 1 93 ? 9.805 16.484 5.57 1 98.56 93 MET A CA 1
ATOM 711 C C . MET A 1 93 ? 9.047 15.164 5.426 1 98.56 93 MET A C 1
ATOM 713 O O . MET A 1 93 ? 9.531 14.234 4.781 1 98.56 93 MET A O 1
ATOM 717 N N . GLY A 1 94 ? 7.91 15.07 6.074 1 98.56 94 GLY A N 1
ATOM 718 C CA . GLY A 1 94 ? 7.086 13.883 5.934 1 98.56 94 GLY A CA 1
ATOM 719 C C . GLY A 1 94 ? 6.754 13.555 4.492 1 98.56 94 GLY A C 1
ATOM 720 O O . GLY A 1 94 ? 6.875 12.398 4.07 1 98.56 94 GLY A O 1
ATOM 721 N N . GLN A 1 95 ? 6.367 14.562 3.725 1 97.75 95 GLN A N 1
ATOM 722 C CA . GLN A 1 95 ? 6.07 14.375 2.309 1 97.75 95 GLN A CA 1
ATOM 723 C C . GLN A 1 95 ? 7.297 13.883 1.546 1 97.75 95 GLN A C 1
ATOM 725 O O . GLN A 1 95 ? 7.191 13 0.697 1 97.75 95 GLN A O 1
ATOM 730 N N . THR A 1 96 ? 8.43 14.5 1.844 1 97.88 96 THR A N 1
ATOM 731 C CA . THR A 1 96 ? 9.672 14.125 1.177 1 97.88 96 THR A CA 1
ATOM 732 C C . THR A 1 96 ? 10.031 12.672 1.487 1 97.88 96 THR A C 1
ATOM 734 O O . THR A 1 96 ? 10.406 11.914 0.59 1 97.88 96 THR A O 1
ATOM 737 N N . GLN A 1 97 ? 9.891 12.297 2.768 1 97.75 97 GLN A N 1
ATOM 738 C CA . GLN A 1 97 ? 10.164 10.922 3.166 1 97.75 97 GLN A CA 1
ATOM 739 C C . GLN A 1 97 ? 9.219 9.945 2.467 1 97.75 97 GLN A C 1
ATOM 741 O O . GLN A 1 97 ? 9.625 8.852 2.072 1 97.75 97 GLN A O 1
ATOM 746 N N . LEU A 1 98 ? 7.996 10.328 2.355 1 96.75 98 LEU A N 1
ATOM 747 C CA . LEU A 1 98 ? 7.016 9.5 1.658 1 96.75 98 LEU A CA 1
ATOM 748 C C . LEU A 1 98 ? 7.43 9.273 0.209 1 96.75 98 LEU A C 1
ATOM 750 O O . LEU A 1 98 ? 7.336 8.148 -0.298 1 96.75 98 LEU A O 1
ATOM 754 N N . GLN A 1 99 ? 7.938 10.281 -0.456 1 95.12 99 GLN A N 1
ATOM 755 C CA . GLN A 1 99 ? 8.391 10.195 -1.84 1 95.12 99 GLN A CA 1
ATOM 756 C C . GLN A 1 99 ? 9.594 9.266 -1.964 1 95.12 99 GLN A C 1
ATOM 758 O O . GLN A 1 99 ? 9.766 8.594 -2.984 1 95.12 99 GLN A O 1
ATOM 763 N N . LYS A 1 100 ? 10.344 9.203 -0.955 1 94.69 100 LYS A N 1
ATOM 764 C CA . LYS A 1 100 ? 11.547 8.375 -0.957 1 94.69 100 LYS A CA 1
ATOM 765 C C . LYS A 1 100 ? 11.227 6.949 -0.517 1 94.69 100 LYS A C 1
ATOM 767 O O . LYS A 1 100 ? 12.102 6.082 -0.519 1 94.69 100 LYS A O 1
ATOM 772 N N . GLY A 1 101 ? 10.023 6.75 -0.075 1 93.75 101 GLY A N 1
ATOM 773 C CA . GLY A 1 101 ? 9.625 5.418 0.347 1 93.75 101 GLY A CA 1
ATOM 774 C C . GLY A 1 101 ? 9.969 5.125 1.795 1 93.75 101 GLY A C 1
ATOM 775 O O . GLY A 1 101 ? 9.883 3.975 2.236 1 93.75 101 GLY A O 1
ATOM 776 N N . LEU A 1 102 ? 10.367 6.137 2.529 1 96.62 102 LEU A N 1
ATOM 777 C CA . LEU A 1 102 ? 10.609 5.996 3.961 1 96.62 102 LEU A CA 1
ATOM 778 C C . LEU A 1 102 ? 9.328 6.219 4.758 1 96.62 102 LEU A C 1
ATOM 780 O O . LEU A 1 102 ? 9.125 7.293 5.328 1 96.62 102 LEU A O 1
ATOM 784 N N . LEU A 1 103 ? 8.516 5.191 4.84 1 97.81 103 LEU A N 1
ATOM 785 C CA . LEU A 1 103 ? 7.117 5.301 5.238 1 97.81 103 LEU A CA 1
ATOM 786 C C . LEU A 1 103 ? 6.996 5.551 6.738 1 97.81 103 LEU A C 1
ATOM 788 O O . LEU A 1 103 ? 6.23 6.414 7.168 1 97.81 103 LEU A O 1
ATOM 792 N N . GLU A 1 104 ? 7.746 4.801 7.555 1 97.38 104 GLU A N 1
ATOM 793 C CA . GLU A 1 104 ? 7.676 4.977 9 1 97.38 104 GLU A CA 1
ATOM 794 C C . GLU A 1 104 ? 8.094 6.387 9.414 1 97.38 104 GLU A C 1
ATOM 796 O O . GLU A 1 104 ? 7.418 7.031 10.219 1 97.38 104 GLU A O 1
ATOM 801 N N . GLU A 1 105 ? 9.148 6.883 8.844 1 98.19 105 GLU A N 1
ATOM 802 C CA . GLU A 1 105 ? 9.625 8.234 9.117 1 98.19 105 GLU A CA 1
ATOM 803 C C . GLU A 1 105 ? 8.609 9.281 8.664 1 98.19 105 GLU A C 1
ATOM 805 O O . GLU A 1 105 ? 8.383 10.273 9.359 1 98.19 105 GLU A O 1
ATOM 810 N N . ALA A 1 106 ? 8.062 9.055 7.477 1 98.56 106 ALA A N 1
ATOM 811 C CA . ALA A 1 106 ? 7.059 9.977 6.957 1 98.56 106 ALA A CA 1
ATOM 812 C C . ALA A 1 106 ? 5.898 10.133 7.934 1 98.56 106 ALA A C 1
ATOM 814 O O . ALA A 1 106 ? 5.516 11.258 8.281 1 98.56 106 ALA A O 1
ATOM 815 N N . VAL A 1 107 ? 5.41 9.023 8.43 1 98.69 107 VAL A N 1
ATOM 816 C CA . VAL A 1 107 ? 4.293 9.031 9.367 1 98.69 107 VAL A CA 1
ATOM 817 C C . VAL A 1 107 ? 4.688 9.773 10.641 1 98.69 107 VAL A C 1
ATOM 819 O O . VAL A 1 107 ? 3.918 10.586 11.148 1 98.69 107 VAL A O 1
ATOM 822 N N . GLU A 1 108 ? 5.863 9.516 11.094 1 98.5 108 GLU A N 1
ATOM 823 C CA . GLU A 1 108 ? 6.332 10.141 12.336 1 98.5 108 GLU A CA 1
ATOM 824 C C . GLU A 1 108 ? 6.367 11.656 12.211 1 98.5 108 GLU A C 1
ATOM 826 O O . GLU A 1 108 ? 5.871 12.367 13.086 1 98.5 108 GLU A O 1
ATOM 831 N N . TYR A 1 109 ? 6.922 12.188 11.141 1 98.75 109 TYR A N 1
ATOM 832 C CA . TYR A 1 109 ? 7.023 13.633 10.953 1 98.75 109 TYR A CA 1
ATOM 833 C C . TYR A 1 109 ? 5.645 14.258 10.789 1 98.75 109 TYR A C 1
ATOM 835 O O . TYR A 1 109 ? 5.371 15.328 11.336 1 98.75 109 TYR A O 1
ATOM 843 N N . LEU A 1 110 ? 4.773 13.641 10.062 1 98.81 110 LEU A N 1
ATOM 844 C CA . LEU A 1 110 ? 3.441 14.18 9.805 1 98.81 110 LEU A CA 1
ATOM 845 C C . LEU A 1 110 ? 2.596 14.164 11.07 1 98.81 110 LEU A C 1
ATOM 847 O O . LEU A 1 110 ? 1.881 15.125 11.359 1 98.81 110 LEU A O 1
ATOM 851 N N . GLU A 1 111 ? 2.715 13.094 11.852 1 98.56 111 GLU A N 1
ATOM 852 C CA . GLU A 1 111 ? 1.997 13.031 13.125 1 98.56 111 GLU A CA 1
ATOM 853 C C . GLU A 1 111 ? 2.543 14.055 14.117 1 98.56 111 GLU A C 1
ATOM 855 O O . GLU A 1 111 ? 1.788 14.617 14.914 1 98.56 111 GLU A O 1
ATOM 860 N N . CYS A 1 112 ? 3.822 14.227 14.062 1 98.56 112 CYS A N 1
ATOM 861 C CA . CYS A 1 112 ? 4.41 15.273 14.891 1 98.56 112 CYS A CA 1
ATOM 862 C C . CYS A 1 112 ? 3.85 16.641 14.531 1 98.56 112 CYS A C 1
ATOM 864 O O . CYS A 1 112 ? 3.525 17.438 15.414 1 98.56 112 CYS A O 1
ATOM 866 N N . ALA A 1 113 ? 3.75 16.922 13.266 1 98.69 113 ALA A N 1
ATOM 867 C CA . ALA A 1 113 ? 3.16 18.188 12.828 1 98.69 113 ALA A CA 1
ATOM 868 C C . ALA A 1 113 ? 1.749 18.359 13.383 1 98.69 113 ALA A C 1
ATOM 870 O O . ALA A 1 113 ? 1.405 19.406 13.906 1 98.69 113 ALA A O 1
ATOM 871 N N . ILE A 1 114 ? 0.956 17.344 13.32 1 98.56 114 ILE A N 1
ATOM 872 C CA . ILE A 1 114 ? -0.421 17.391 13.797 1 98.56 114 ILE A CA 1
ATOM 873 C C . ILE A 1 114 ? -0.436 17.609 15.312 1 98.56 114 ILE A C 1
ATOM 875 O O . ILE A 1 114 ? -1.204 18.438 15.812 1 98.56 114 ILE A O 1
ATOM 879 N N . SER A 1 115 ? 0.415 16.844 16.016 1 97.94 115 SER A N 1
ATOM 880 C CA . SER A 1 115 ? 0.496 16.984 17.453 1 97.94 115 SER A CA 1
ATOM 881 C C . SER A 1 115 ? 0.833 18.406 17.859 1 97.94 115 SER A C 1
ATOM 883 O O . SER A 1 115 ? 0.247 18.953 18.797 1 97.94 115 SER A O 1
ATOM 885 N N . LYS A 1 116 ? 1.753 19.031 17.188 1 97.5 116 LYS A N 1
ATOM 886 C CA . LYS A 1 116 ? 2.156 20.406 17.484 1 97.5 116 LYS A CA 1
ATOM 887 C C . LYS A 1 116 ? 1.017 21.391 17.203 1 97.5 116 LYS A C 1
ATOM 889 O O . LYS A 1 116 ? 0.866 22.375 17.922 1 97.5 116 LYS A O 1
ATOM 894 N N . LEU A 1 117 ? 0.255 21.125 16.188 1 97.69 117 LEU A N 1
ATOM 895 C CA . LEU A 1 117 ? -0.875 21.969 15.844 1 97.69 117 LEU A CA 1
ATOM 896 C C . LEU A 1 117 ? -1.928 21.953 16.953 1 97.69 117 LEU A C 1
ATOM 898 O O . LEU A 1 117 ? -2.637 22.938 17.156 1 97.69 117 LEU A O 1
ATOM 902 N N . PHE A 1 118 ? -1.971 20.875 17.703 1 96.69 118 PHE A N 1
ATOM 903 C CA . PHE A 1 118 ? -2.992 20.719 18.734 1 96.69 118 PHE A CA 1
ATOM 904 C C . PHE A 1 118 ? -2.449 21.109 20.094 1 96.69 118 PHE A C 1
ATOM 906 O O . PHE A 1 118 ? -3.176 21.078 21.094 1 96.69 118 PHE A O 1
ATOM 913 N N . LEU A 1 119 ? -1.181 21.422 20.172 1 92.25 119 LEU A N 1
ATOM 914 C CA . LEU A 1 119 ? -0.557 21.703 21.453 1 92.25 119 LEU A CA 1
ATOM 915 C C . LEU A 1 119 ? -1.308 22.797 22.203 1 92.25 119 LEU A C 1
ATOM 917 O O . LEU A 1 119 ? -1.5 22.719 23.406 1 92.25 119 LEU A O 1
ATOM 921 N N . ALA A 1 120 ? -1.694 23.828 21.531 1 87.69 120 ALA A N 1
ATOM 922 C CA . ALA A 1 120 ? -2.396 24.938 22.172 1 87.69 120 ALA A CA 1
ATOM 923 C C . ALA A 1 120 ? -3.908 24.734 22.094 1 87.69 120 ALA A C 1
ATOM 925 O O . ALA A 1 120 ? -4.672 25.672 22.328 1 87.69 120 ALA A O 1
ATOM 926 N N . GLY A 1 121 ? -4.375 23.469 21.734 1 90.5 121 GLY A N 1
ATOM 927 C CA . GLY A 1 121 ? -5.789 23.203 21.547 1 90.5 121 GLY A CA 1
ATOM 928 C C . GLY A 1 121 ? -6.176 23.109 20.078 1 90.5 121 GLY A C 1
ATOM 929 O O . GLY A 1 121 ? -5.309 23 19.203 1 90.5 121 GLY A O 1
ATOM 930 N N . HIS A 1 122 ? -7.434 23.156 19.844 1 92.5 122 HIS A N 1
ATOM 931 C CA . HIS A 1 122 ? -7.922 23.078 18.469 1 92.5 122 HIS A CA 1
ATOM 932 C C . HIS A 1 122 ? -7.543 24.312 17.672 1 92.5 122 HIS A C 1
ATOM 934 O O . HIS A 1 122 ? -7.777 25.438 18.109 1 92.5 122 HIS A O 1
ATOM 940 N N . PRO A 1 123 ? -6.977 24.062 16.547 1 94.88 123 PRO A N 1
ATOM 941 C CA . PRO A 1 123 ? -6.602 25.219 15.742 1 94.88 123 PRO A CA 1
ATOM 942 C C . PRO A 1 123 ? -7.809 26.047 15.312 1 94.88 123 PRO A C 1
ATOM 944 O O . PRO A 1 123 ? -8.82 25.5 14.875 1 94.88 123 PRO A O 1
ATOM 947 N N . THR A 1 124 ? -7.676 27.406 15.414 1 92.06 124 THR A N 1
ATOM 948 C CA . THR A 1 124 ? -8.766 28.297 15.023 1 92.06 124 THR A CA 1
ATOM 949 C C . THR A 1 124 ? -8.305 29.266 13.938 1 92.06 124 THR A C 1
ATOM 951 O O . THR A 1 124 ? -9.125 29.781 13.172 1 92.06 124 THR A O 1
ATOM 954 N N . GLU A 1 125 ? -7.047 29.547 13.898 1 94.31 125 GLU A N 1
ATOM 955 C CA . GLU A 1 125 ? -6.516 30.453 12.883 1 94.31 125 GLU A CA 1
ATOM 956 C C . GLU A 1 125 ? -6.531 29.797 11.5 1 94.31 125 GLU A C 1
ATOM 958 O O . GLU A 1 125 ? -6.234 28.609 11.367 1 94.31 125 GLU A O 1
ATOM 963 N N . PRO A 1 126 ? -6.863 30.562 10.484 1 95.56 126 PRO A N 1
ATOM 964 C CA . PRO A 1 126 ? -6.977 30.016 9.133 1 95.56 126 PRO A CA 1
ATOM 965 C C . PRO A 1 126 ? -5.711 29.297 8.688 1 95.56 126 PRO A C 1
ATOM 967 O O . PRO A 1 126 ? -5.797 28.219 8.07 1 95.56 126 PRO A O 1
ATOM 970 N N . GLU A 1 127 ? -4.617 29.859 8.961 1 95.56 127 GLU A N 1
ATOM 971 C CA . GLU A 1 127 ? -3.367 29.234 8.547 1 95.56 127 GLU A CA 1
ATOM 972 C C . GLU A 1 127 ? -3.168 27.891 9.242 1 95.56 127 GLU A C 1
ATOM 974 O O . GLU A 1 127 ? -2.736 26.906 8.617 1 95.56 127 GLU A O 1
ATOM 979 N N . ALA A 1 128 ? -3.432 27.828 10.523 1 96.62 128 ALA A N 1
ATOM 980 C CA . ALA A 1 128 ? -3.293 26.594 11.289 1 96.62 128 ALA A CA 1
ATOM 981 C C . ALA A 1 128 ? -4.281 25.531 10.797 1 96.62 128 ALA A C 1
ATOM 983 O O . ALA A 1 128 ? -3.945 24.344 10.719 1 96.62 128 ALA A O 1
ATOM 984 N N . ILE A 1 129 ? -5.465 25.969 10.5 1 97.19 129 ILE A N 1
ATOM 985 C CA . ILE A 1 129 ? -6.473 25.062 9.969 1 97.19 129 ILE A CA 1
ATOM 986 C C . ILE A 1 129 ? -6 24.5 8.625 1 97.19 129 ILE A C 1
ATOM 988 O O . ILE A 1 129 ? -6.113 23.297 8.383 1 97.19 129 ILE A O 1
ATOM 992 N N . ASP A 1 130 ? -5.469 25.375 7.793 1 98.12 130 ASP A N 1
ATOM 993 C CA . ASP A 1 130 ? -4.945 24.938 6.504 1 98.12 130 ASP A CA 1
ATOM 994 C C . ASP A 1 130 ? -3.85 23.891 6.688 1 98.12 130 ASP A C 1
ATOM 996 O O . ASP A 1 130 ? -3.861 22.844 6.027 1 98.12 130 ASP A O 1
ATOM 1000 N N . LEU A 1 131 ? -2.945 24.156 7.582 1 98.12 131 LEU A N 1
ATOM 1001 C CA . LEU A 1 131 ? -1.843 23.234 7.84 1 98.12 131 LEU A CA 1
ATOM 1002 C C . LEU A 1 131 ? -2.357 21.906 8.398 1 98.12 131 LEU A C 1
ATOM 1004 O O . LEU A 1 131 ? -1.824 20.844 8.078 1 98.12 131 LEU A O 1
ATOM 1008 N N . LEU A 1 132 ? -3.369 21.953 9.219 1 98.5 132 LEU A N 1
ATOM 1009 C CA . LEU A 1 132 ? -3.971 20.75 9.758 1 98.5 132 LEU A CA 1
ATOM 1010 C C . LEU A 1 132 ? -4.574 19.891 8.648 1 98.5 132 LEU A C 1
ATOM 1012 O O . LEU A 1 132 ? -4.43 18.672 8.648 1 98.5 132 LEU A O 1
ATOM 1016 N N . ILE A 1 133 ? -5.254 20.5 7.703 1 98.75 133 ILE A N 1
ATOM 1017 C CA . ILE A 1 133 ? -5.844 19.797 6.57 1 98.75 133 ILE A CA 1
ATOM 1018 C C . ILE A 1 133 ? -4.75 19.078 5.781 1 98.75 133 ILE A C 1
ATOM 1020 O O . ILE A 1 133 ? -4.852 17.891 5.512 1 98.75 133 ILE A O 1
ATOM 1024 N N . VAL A 1 134 ? -3.711 19.797 5.488 1 98.62 134 VAL A N 1
ATOM 1025 C CA . VAL A 1 134 ? -2.631 19.266 4.664 1 98.62 134 VAL A CA 1
ATOM 1026 C C . VAL A 1 134 ? -1.913 18.141 5.414 1 98.62 134 VAL A C 1
ATOM 1028 O O . VAL A 1 134 ? -1.679 17.062 4.859 1 98.62 134 VAL A O 1
ATOM 1031 N N . ALA A 1 135 ? -1.588 18.359 6.641 1 98.81 135 ALA A N 1
ATOM 1032 C CA . ALA A 1 135 ? -0.919 17.359 7.457 1 98.81 135 ALA A CA 1
ATOM 1033 C C . ALA A 1 135 ? -1.78 16.094 7.59 1 98.81 135 ALA A C 1
ATOM 1035 O O . ALA A 1 135 ? -1.274 14.977 7.5 1 98.81 135 ALA A O 1
ATOM 1036 N N . SER A 1 136 ? -3.061 16.281 7.816 1 98.88 136 SER A N 1
ATOM 1037 C CA . SER A 1 136 ? -3.973 15.156 7.965 1 98.88 136 SER A CA 1
ATOM 1038 C C . SER A 1 136 ? -4.074 14.359 6.672 1 98.88 136 SER A C 1
ATOM 1040 O O . SER A 1 136 ? -4.082 13.125 6.695 1 98.88 136 SER A O 1
ATOM 1042 N N . GLN A 1 137 ? -4.148 15.07 5.574 1 98.81 137 GLN A N 1
ATOM 1043 C CA . GLN A 1 137 ? -4.211 14.391 4.285 1 98.81 137 GLN A CA 1
ATOM 1044 C C . GLN A 1 137 ? -2.988 13.5 4.066 1 98.81 137 GLN A C 1
ATOM 1046 O O . GLN A 1 137 ? -3.119 12.312 3.773 1 98.81 137 GLN A O 1
ATOM 1051 N N . TRP A 1 138 ? -1.855 14.055 4.281 1 98.88 138 TRP A N 1
ATOM 1052 C CA . TRP A 1 138 ? -0.628 13.328 3.971 1 98.88 138 TRP A CA 1
ATOM 1053 C C . TRP A 1 138 ? -0.355 12.25 5.016 1 98.88 138 TRP A C 1
ATOM 1055 O O . TRP A 1 138 ? 0.189 11.188 4.695 1 98.88 138 TRP A O 1
ATOM 1065 N N . SER A 1 139 ? -0.748 12.508 6.273 1 98.81 139 SER A N 1
ATOM 1066 C CA . SER A 1 139 ? -0.655 11.453 7.277 1 98.81 139 SER A CA 1
ATOM 1067 C C . SER A 1 139 ? -1.528 10.258 6.906 1 98.81 139 SER A C 1
ATOM 1069 O O . SER A 1 139 ? -1.104 9.109 7.035 1 98.81 139 SER A O 1
ATOM 1071 N N . GLY A 1 140 ? -2.715 10.555 6.488 1 98.75 140 GLY A N 1
ATOM 1072 C CA . GLY A 1 140 ? -3.588 9.484 6.043 1 98.75 140 GLY A CA 1
ATOM 1073 C C . GLY A 1 140 ? -3 8.672 4.902 1 98.75 140 GLY A C 1
ATOM 1074 O O . GLY A 1 140 ? -2.973 7.441 4.953 1 98.75 140 GLY A O 1
ATOM 1075 N N . VAL A 1 141 ? -2.488 9.359 3.908 1 98.5 141 VAL A N 1
ATOM 1076 C CA . VAL A 1 141 ? -1.896 8.727 2.732 1 98.5 141 VAL A CA 1
ATOM 1077 C C . VAL A 1 141 ? -0.682 7.898 3.146 1 98.5 141 VAL A C 1
ATOM 1079 O O . VAL A 1 141 ? -0.519 6.762 2.703 1 98.5 141 VAL A O 1
ATOM 1082 N N . ALA A 1 142 ? 0.142 8.445 4 1 98.69 142 ALA A N 1
ATOM 1083 C CA . ALA A 1 142 ? 1.338 7.754 4.473 1 98.69 142 ALA A CA 1
ATOM 1084 C C . ALA A 1 142 ? 0.97 6.488 5.242 1 98.69 142 ALA A C 1
ATOM 1086 O O . ALA A 1 142 ? 1.577 5.434 5.039 1 98.69 142 ALA A O 1
ATOM 1087 N N . CYS A 1 143 ? -0.041 6.582 6.094 1 98.25 143 CYS A N 1
ATOM 1088 C CA . CYS A 1 143 ? -0.462 5.434 6.887 1 98.25 143 CYS A CA 1
ATOM 1089 C C . CYS A 1 143 ? -1.019 4.328 5.992 1 98.25 143 CYS A C 1
ATOM 1091 O O . CYS A 1 143 ? -0.734 3.15 6.207 1 98.25 143 CYS A O 1
ATOM 1093 N N . ILE A 1 144 ? -1.764 4.699 5.016 1 97.12 144 ILE A N 1
ATOM 1094 C CA . ILE A 1 144 ? -2.344 3.723 4.102 1 97.12 144 ILE A CA 1
ATOM 1095 C C . ILE A 1 144 ? -1.232 3.008 3.338 1 97.12 144 ILE A C 1
ATOM 1097 O O . ILE A 1 144 ? -1.245 1.78 3.215 1 97.12 144 ILE A O 1
ATOM 1101 N N . ARG A 1 145 ? -0.293 3.744 2.857 1 97.5 145 ARG A N 1
ATOM 1102 C CA . ARG A 1 145 ? 0.84 3.139 2.168 1 97.5 145 ARG A CA 1
ATOM 1103 C C . ARG A 1 145 ? 1.638 2.24 3.105 1 97.5 145 ARG A C 1
ATOM 1105 O O . ARG A 1 145 ? 2.072 1.155 2.715 1 97.5 145 ARG A O 1
ATOM 1112 N N . GLN A 1 146 ? 1.799 2.709 4.297 1 97.5 146 GLN A N 1
ATOM 1113 C CA . GLN A 1 146 ? 2.521 1.913 5.285 1 97.5 146 GLN A CA 1
ATOM 1114 C C . GLN A 1 146 ? 1.779 0.617 5.598 1 97.5 146 GLN A C 1
ATOM 1116 O O . GLN A 1 146 ? 2.4 -0.43 5.789 1 97.5 146 GLN A O 1
ATOM 1121 N N . ALA A 1 147 ? 0.493 0.696 5.711 1 96.44 147 ALA A N 1
ATOM 1122 C CA . ALA A 1 147 ? -0.305 -0.495 5.988 1 96.44 147 ALA A CA 1
ATOM 1123 C C . ALA A 1 147 ? -0.06 -1.577 4.941 1 96.44 147 ALA A C 1
ATOM 1125 O O . ALA A 1 147 ? 0.149 -2.744 5.281 1 96.44 147 ALA A O 1
ATOM 1126 N N . ALA A 1 148 ? -0.076 -1.199 3.66 1 96.69 148 ALA A N 1
ATOM 1127 C CA . ALA A 1 148 ? 0.161 -2.146 2.574 1 96.69 148 ALA A CA 1
ATOM 1128 C C . ALA A 1 148 ? 1.583 -2.699 2.629 1 96.69 148 ALA A C 1
ATOM 1130 O O . ALA A 1 148 ? 1.812 -3.873 2.326 1 96.69 148 ALA A O 1
ATOM 1131 N N . HIS A 1 149 ? 2.514 -1.831 2.984 1 96.69 149 HIS A N 1
ATOM 1132 C CA . HIS A 1 149 ? 3.895 -2.27 3.141 1 96.69 149 HIS A CA 1
ATOM 1133 C C . HIS A 1 149 ? 4.027 -3.271 4.285 1 96.69 149 HIS A C 1
ATOM 1135 O O . HIS A 1 149 ? 4.715 -4.289 4.148 1 96.69 149 HIS A O 1
ATOM 1141 N N . ASN A 1 150 ? 3.383 -2.949 5.383 1 96 150 ASN A N 1
ATOM 1142 C CA . ASN A 1 150 ? 3.391 -3.875 6.512 1 96 150 ASN A CA 1
ATOM 1143 C C . ASN A 1 150 ? 2.809 -5.23 6.129 1 96 150 ASN A C 1
ATOM 1145 O O . ASN A 1 150 ? 3.346 -6.273 6.512 1 96 150 ASN A O 1
ATOM 1149 N N . PHE A 1 151 ? 1.679 -5.172 5.418 1 96.81 151 PHE A N 1
ATOM 1150 C CA . PHE A 1 151 ? 1.035 -6.383 4.926 1 96.81 151 PHE A CA 1
ATOM 1151 C C . PHE A 1 151 ? 2.025 -7.25 4.16 1 96.81 151 PHE A C 1
ATOM 1153 O O . PHE A 1 151 ? 2.205 -8.43 4.477 1 96.81 151 PHE A O 1
ATOM 1160 N N . PHE A 1 152 ? 2.777 -6.664 3.262 1 97.56 152 PHE A N 1
ATOM 1161 C CA . PHE A 1 152 ? 3.785 -7.352 2.463 1 97.56 152 PHE A CA 1
ATOM 1162 C C . PHE A 1 152 ? 4.891 -7.91 3.35 1 97.56 152 PHE A C 1
ATOM 1164 O O . PHE A 1 152 ? 5.266 -9.078 3.227 1 97.56 152 PHE A O 1
ATOM 1171 N N . GLU A 1 153 ? 5.395 -7.09 4.188 1 95.12 153 GLU A N 1
ATOM 1172 C CA . GLU A 1 153 ? 6.52 -7.496 5.023 1 95.12 153 GLU A CA 1
ATOM 1173 C C . GLU A 1 153 ? 6.152 -8.68 5.91 1 95.12 153 GLU A C 1
ATOM 1175 O O . GLU A 1 153 ? 6.953 -9.602 6.086 1 95.12 153 GLU A O 1
ATOM 1180 N N . LEU A 1 154 ? 5 -8.664 6.484 1 96.31 154 LEU A N 1
ATOM 1181 C CA . LEU A 1 154 ? 4.559 -9.742 7.367 1 96.31 154 LEU A CA 1
ATOM 1182 C C . LEU A 1 154 ? 4.363 -11.039 6.586 1 96.31 154 LEU A C 1
ATOM 1184 O O . LEU A 1 154 ? 4.703 -12.117 7.074 1 96.31 154 LEU A O 1
ATOM 1188 N N . VAL A 1 155 ? 3.822 -10.969 5.355 1 96.88 155 VAL A N 1
ATOM 1189 C CA . VAL A 1 155 ? 3.695 -12.148 4.504 1 96.88 155 VAL A CA 1
ATOM 1190 C C . VAL A 1 155 ? 5.082 -12.695 4.168 1 96.88 155 VAL A C 1
ATOM 1192 O O . VAL A 1 155 ? 5.328 -13.898 4.285 1 96.88 155 VAL A O 1
ATOM 1195 N N . GLN A 1 156 ? 6 -11.781 3.807 1 94.62 156 GLN A N 1
ATOM 1196 C CA . GLN A 1 156 ? 7.355 -12.156 3.416 1 94.62 156 GLN A CA 1
ATOM 1197 C C . GLN A 1 156 ? 8.086 -12.859 4.559 1 94.62 156 GLN A C 1
ATOM 1199 O O . GLN A 1 156 ? 8.828 -13.82 4.336 1 94.62 156 GLN A O 1
ATOM 1204 N N . GLN A 1 157 ? 7.816 -12.406 5.746 1 94.19 157 GLN A N 1
ATOM 1205 C CA . GLN A 1 157 ? 8.516 -12.938 6.914 1 94.19 157 GLN A CA 1
ATOM 1206 C C . GLN A 1 157 ? 7.777 -14.141 7.492 1 94.19 157 GLN A C 1
ATOM 1208 O O . GLN A 1 157 ? 8.242 -14.758 8.453 1 94.19 157 GLN A O 1
ATOM 1213 N N . GLY A 1 158 ? 6.594 -14.445 6.996 1 94.12 158 GLY A N 1
ATOM 1214 C CA . GLY A 1 158 ? 5.812 -15.578 7.484 1 94.12 158 GLY A CA 1
ATOM 1215 C C . GLY A 1 158 ? 5.109 -15.289 8.797 1 94.12 158 GLY A C 1
ATOM 1216 O O . GLY A 1 158 ? 4.762 -16.203 9.539 1 94.12 158 GLY A O 1
ATOM 1217 N N . GLN A 1 159 ? 4.988 -14.07 9.156 1 95 159 GLN A N 1
ATOM 1218 C CA . GLN A 1 159 ? 4.305 -13.672 10.383 1 95 159 GLN A CA 1
ATOM 1219 C C . GLN A 1 159 ? 2.824 -13.406 10.125 1 95 159 GLN A C 1
ATOM 1221 O O . GLN A 1 159 ? 2.316 -12.328 10.453 1 95 159 GLN A O 1
ATOM 1226 N N . LEU A 1 160 ? 2.164 -14.438 9.664 1 96 160 LEU A N 1
ATOM 1227 C CA . LEU A 1 160 ? 0.803 -14.305 9.148 1 96 160 LEU A CA 1
ATOM 1228 C C . LEU A 1 160 ? -0.184 -14.07 10.289 1 96 160 LEU A C 1
ATOM 1230 O O . LEU A 1 160 ? -1.231 -13.453 10.086 1 96 160 LEU A O 1
ATOM 1234 N N . LYS A 1 161 ? 0.139 -14.398 11.516 1 91.56 161 LYS A N 1
ATOM 1235 C CA . LYS A 1 161 ? -0.747 -14.234 12.664 1 91.56 161 LYS A CA 1
ATOM 1236 C C . LYS A 1 161 ? -0.931 -12.758 13 1 91.56 161 LYS A C 1
ATOM 1238 O O . LYS A 1 161 ? -1.856 -12.391 13.727 1 91.56 161 LYS A O 1
ATOM 1243 N N . LEU A 1 162 ? -0.066 -11.953 12.508 1 90.94 162 LEU A N 1
ATOM 1244 C CA . LEU A 1 162 ? -0.086 -10.539 12.859 1 90.94 162 LEU A CA 1
ATOM 1245 C C . LEU A 1 162 ? -0.726 -9.711 11.75 1 90.94 162 LEU A C 1
ATOM 1247 O O . LEU A 1 162 ? -0.924 -8.5 11.914 1 90.94 162 LEU A O 1
ATOM 1251 N N . LEU A 1 163 ? -1.074 -10.32 10.641 1 90.31 163 LEU A N 1
ATOM 1252 C CA . LEU A 1 163 ? -1.468 -9.602 9.438 1 90.31 163 LEU A CA 1
ATOM 1253 C C . LEU A 1 163 ? -2.668 -8.695 9.703 1 90.31 163 LEU A C 1
ATOM 1255 O O . LEU A 1 163 ? -2.625 -7.496 9.422 1 90.31 163 LEU A O 1
ATOM 1259 N N . SER A 1 164 ? -3.693 -9.25 10.219 1 82.31 164 SER A N 1
ATOM 1260 C CA . SER A 1 164 ? -4.934 -8.492 10.359 1 82.31 164 SER A CA 1
ATOM 1261 C C . SER A 1 164 ? -4.781 -7.359 11.367 1 82.31 164 SER A C 1
ATOM 1263 O O . SER A 1 164 ? -5.152 -6.219 11.086 1 82.31 164 SER A O 1
ATOM 1265 N N . PHE A 1 165 ? -4.109 -7.586 12.406 1 80.69 165 PHE A N 1
ATOM 1266 C CA . PHE A 1 165 ? -4 -6.605 13.484 1 80.69 165 PHE A CA 1
ATOM 1267 C C . PHE A 1 165 ? -3.129 -5.43 13.055 1 80.69 165 PHE A C 1
ATOM 1269 O O . PHE A 1 165 ? -3.555 -4.273 13.133 1 80.69 165 PHE A O 1
ATOM 1276 N N . VAL A 1 166 ? -2.014 -5.793 12.539 1 80.75 166 VAL A N 1
ATOM 1277 C CA . VAL A 1 166 ? -1.017 -4.766 12.266 1 80.75 166 VAL A CA 1
ATOM 1278 C C . VAL A 1 166 ? -1.437 -3.951 11.039 1 80.75 166 VAL A C 1
ATOM 1280 O O . VAL A 1 166 ? -1.423 -2.719 11.078 1 80.75 166 VAL A O 1
ATOM 1283 N N . SER A 1 167 ? -1.773 -4.582 10.008 1 84.5 167 SER A N 1
ATOM 1284 C CA . SER A 1 167 ? -2.119 -3.881 8.773 1 84.5 167 SER A CA 1
ATOM 1285 C C . SER A 1 167 ? -3.449 -3.146 8.914 1 84.5 167 SER A C 1
ATOM 1287 O O . SER A 1 167 ? -3.582 -2.006 8.461 1 84.5 167 SER A O 1
ATOM 1289 N N . GLN A 1 168 ? -4.371 -3.736 9.523 1 86.31 168 GLN A N 1
ATOM 1290 C CA . GLN A 1 168 ? -5.684 -3.125 9.68 1 86.31 168 GLN A CA 1
ATOM 1291 C C . GLN A 1 168 ? -5.613 -1.891 10.57 1 86.31 168 GLN A C 1
ATOM 1293 O O . GLN A 1 168 ? -6.266 -0.881 10.297 1 86.31 168 GLN A O 1
ATOM 1298 N N . GLU A 1 169 ? -4.859 -2 11.602 1 90.06 169 GLU A N 1
ATOM 1299 C CA . GLU A 1 169 ? -4.723 -0.867 12.516 1 90.06 169 GLU A CA 1
ATOM 1300 C C . GLU A 1 169 ? -4.148 0.352 11.797 1 90.06 169 GLU A C 1
ATOM 1302 O O . GLU A 1 169 ? -4.629 1.472 11.984 1 90.06 169 GLU A O 1
ATOM 1307 N N . LYS A 1 170 ? -3.129 0.059 11.039 1 94.12 170 LYS A N 1
ATOM 1308 C CA . LYS A 1 170 ? -2.496 1.17 10.336 1 94.12 170 LYS A CA 1
ATOM 1309 C C . LYS A 1 170 ? -3.428 1.757 9.281 1 94.12 170 LYS A C 1
ATOM 1311 O O . LYS A 1 170 ? -3.43 2.969 9.047 1 94.12 170 LYS A O 1
ATOM 1316 N N . TRP A 1 171 ? -4.195 0.917 8.648 1 93.62 171 TRP A N 1
ATOM 1317 C CA . TRP A 1 171 ? -5.203 1.376 7.699 1 93.62 171 TRP A CA 1
ATOM 1318 C C . TRP A 1 171 ? -6.246 2.248 8.391 1 93.62 171 TRP A C 1
ATOM 1320 O O . TRP A 1 171 ? -6.605 3.316 7.891 1 93.62 171 TRP A O 1
ATOM 1330 N N . GLU A 1 172 ? -6.672 1.858 9.508 1 93.5 172 GLU A N 1
ATOM 1331 C CA . GLU A 1 172 ? -7.66 2.604 10.281 1 93.5 172 GLU A CA 1
ATOM 1332 C C . GLU A 1 172 ? -7.102 3.943 10.75 1 93.5 172 GLU A C 1
ATOM 1334 O O . GLU A 1 172 ? -7.812 4.953 10.75 1 93.5 172 GLU A O 1
ATOM 1339 N N . GLU A 1 173 ? -5.875 3.877 11.109 1 96.44 173 GLU A N 1
ATOM 1340 C CA . GLU A 1 173 ? -5.219 5.129 11.469 1 96.44 173 GLU A CA 1
ATOM 1341 C C . GLU A 1 173 ? -5.211 6.109 10.305 1 96.44 173 GLU A C 1
ATOM 1343 O O . GLU A 1 173 ? -5.445 7.305 10.484 1 96.44 173 GLU A O 1
ATOM 1348 N N . GLY A 1 174 ? -4.898 5.582 9.156 1 98 174 GLY A N 1
ATOM 1349 C CA . GLY A 1 174 ? -4.914 6.418 7.969 1 98 174 GLY A CA 1
ATOM 1350 C C . GLY A 1 174 ? -6.266 7.043 7.695 1 98 174 GLY A C 1
ATOM 1351 O O . GLY A 1 174 ? -6.363 8.25 7.457 1 98 174 GLY A O 1
ATOM 1352 N N . ILE A 1 175 ? -7.277 6.289 7.84 1 97 175 ILE A N 1
ATOM 1353 C CA . ILE A 1 175 ? -8.633 6.77 7.609 1 97 175 ILE A CA 1
ATOM 1354 C C . ILE A 1 175 ? -9 7.801 8.672 1 97 175 ILE A C 1
ATOM 1356 O O . ILE A 1 175 ? -9.633 8.82 8.367 1 97 175 ILE A O 1
ATOM 1360 N N . ALA A 1 176 ? -8.586 7.539 9.883 1 97.94 176 ALA A N 1
ATOM 1361 C CA . ALA A 1 176 ? -8.867 8.477 10.969 1 97.94 176 ALA A CA 1
ATOM 1362 C C . ALA A 1 176 ? -8.25 9.844 10.688 1 97.94 176 ALA A C 1
ATOM 1364 O O . ALA A 1 176 ? -8.859 10.875 10.945 1 97.94 176 ALA A O 1
ATOM 1365 N N . HIS A 1 177 ? -7.027 9.859 10.188 1 98.62 177 HIS A N 1
ATOM 1366 C CA . HIS A 1 177 ? -6.398 11.125 9.828 1 98.62 177 HIS A CA 1
ATOM 1367 C C . HIS A 1 177 ? -7.207 11.852 8.758 1 98.62 177 HIS A C 1
ATOM 1369 O O . HIS A 1 177 ? -7.414 13.07 8.844 1 98.62 177 HIS A O 1
ATOM 1375 N N . LEU A 1 178 ? -7.648 11.109 7.797 1 98.75 178 LEU A N 1
ATOM 1376 C CA . LEU A 1 178 ? -8.43 11.711 6.719 1 98.75 178 LEU A CA 1
ATOM 1377 C C . LEU A 1 178 ? -9.789 12.172 7.227 1 98.75 178 LEU A C 1
ATOM 1379 O O . LEU A 1 178 ? -10.281 13.234 6.82 1 98.75 178 LEU A O 1
ATOM 1383 N N . GLU A 1 179 ? -10.391 11.43 8.125 1 98.69 179 GLU A N 1
ATOM 1384 C CA . GLU A 1 179 ? -11.695 11.781 8.688 1 98.69 179 GLU A CA 1
ATOM 1385 C C . GLU A 1 179 ? -11.625 13.078 9.484 1 98.69 179 GLU A C 1
ATOM 1387 O O . GLU A 1 179 ? -12.617 13.797 9.602 1 98.69 179 GLU A O 1
ATOM 1392 N N . ARG A 1 180 ? -10.484 13.32 10.008 1 98.06 180 ARG A N 1
ATOM 1393 C CA . ARG A 1 180 ? -10.297 14.609 10.672 1 98.06 180 ARG A CA 1
ATOM 1394 C C . ARG A 1 180 ? -10.664 15.758 9.742 1 98.06 180 ARG A C 1
ATOM 1396 O O . ARG A 1 180 ? -11.273 16.75 10.172 1 98.06 180 ARG A O 1
ATOM 1403 N N . ILE A 1 181 ? -10.32 15.656 8.5 1 98.5 181 ILE A N 1
ATOM 1404 C CA . ILE A 1 181 ? -10.648 16.703 7.527 1 98.5 181 ILE A CA 1
ATOM 1405 C C . ILE A 1 181 ? -12.164 16.812 7.379 1 98.5 181 ILE A C 1
ATOM 1407 O O . ILE A 1 181 ? -12.711 17.906 7.387 1 98.5 181 ILE A O 1
ATOM 1411 N N . GLY A 1 182 ? -12.828 15.664 7.273 1 97.81 182 GLY A N 1
ATOM 1412 C CA . GLY A 1 182 ? -14.273 15.633 7.117 1 97.81 182 GLY A CA 1
ATOM 1413 C C . GLY A 1 182 ? -15.016 16.234 8.305 1 97.81 182 GLY A C 1
ATOM 1414 O O . GLY A 1 182 ? -16.156 16.688 8.164 1 97.81 182 GLY A O 1
ATOM 1415 N N . ASN A 1 183 ? -14.359 16.25 9.422 1 96.81 183 ASN A N 1
ATOM 1416 C CA . ASN A 1 183 ? -14.992 16.719 10.648 1 96.81 183 ASN A CA 1
ATOM 1417 C C . ASN A 1 183 ? -14.727 18.203 10.883 1 96.81 183 ASN A C 1
ATOM 1419 O O . ASN A 1 183 ? -15.227 18.781 11.852 1 96.81 183 ASN A O 1
ATOM 1423 N N . LEU A 1 184 ? -13.953 18.828 10.047 1 97.31 184 LEU A N 1
ATOM 1424 C CA . LEU A 1 184 ? -13.688 20.25 10.156 1 97.31 184 LEU A CA 1
ATOM 1425 C C . LEU A 1 184 ? -14.828 21.062 9.547 1 97.31 184 LEU A C 1
ATOM 1427 O O . LEU A 1 184 ? -15.508 20.594 8.633 1 97.31 184 LEU A O 1
ATOM 1431 N N . LYS A 1 185 ? -14.992 22.203 10.141 1 96.5 185 LYS A N 1
ATOM 1432 C CA . LYS A 1 185 ? -15.828 23.172 9.445 1 96.5 185 LYS A CA 1
ATOM 1433 C C . LYS A 1 185 ? -15.148 23.672 8.172 1 96.5 185 LYS A C 1
ATOM 1435 O O . LYS A 1 185 ? -13.938 23.906 8.156 1 96.5 185 LYS A O 1
ATOM 1440 N N . GLU A 1 186 ? -15.938 23.812 7.18 1 97.06 186 GLU A N 1
ATOM 1441 C CA . GLU A 1 186 ? -15.422 24.312 5.91 1 97.06 186 GLU A CA 1
ATOM 1442 C C . GLU A 1 186 ? -14.688 25.641 6.102 1 97.06 186 GLU A C 1
ATOM 1444 O O . GLU A 1 186 ? -15.25 26.594 6.641 1 97.06 186 GLU A O 1
ATOM 1449 N N . PRO A 1 187 ? -13.469 25.688 5.621 1 97.12 187 PRO A N 1
ATOM 1450 C CA . PRO A 1 187 ? -12.742 26.953 5.734 1 97.12 187 PRO A CA 1
ATOM 1451 C C . PRO A 1 187 ? -13.289 28.031 4.805 1 97.12 187 PRO A C 1
ATOM 1453 O O . PRO A 1 187 ? -13.844 27.719 3.748 1 97.12 187 PRO A O 1
ATOM 1456 N N . GLU A 1 188 ? -13.031 29.281 5.188 1 95.19 188 GLU A N 1
ATOM 1457 C CA . GLU A 1 188 ? -13.492 30.406 4.383 1 95.19 188 GLU A CA 1
ATOM 1458 C C . GLU A 1 188 ? -12.445 30.812 3.352 1 95.19 188 GLU A C 1
ATOM 1460 O O . GLU A 1 188 ? -12.789 31.203 2.232 1 95.19 188 GLU A O 1
ATOM 1465 N N . GLU A 1 189 ? -11.234 30.703 3.723 1 95.06 189 GLU A N 1
ATOM 1466 C CA . GLU A 1 189 ? -10.148 31.109 2.834 1 95.06 189 GLU A CA 1
ATOM 1467 C C . GLU A 1 189 ? -10.078 30.188 1.609 1 95.06 189 GLU A C 1
ATOM 1469 O O . GLU A 1 189 ? -10.094 28.969 1.739 1 95.06 189 GLU A O 1
ATOM 1474 N N . PRO A 1 190 ? -9.922 30.766 0.417 1 95.06 190 PRO A N 1
ATOM 1475 C CA . PRO A 1 190 ? -10.008 29.984 -0.822 1 95.06 190 PRO A CA 1
ATOM 1476 C C . PRO A 1 190 ? -8.969 28.875 -0.891 1 95.06 190 PRO A C 1
ATOM 1478 O O . PRO A 1 190 ? -9.289 27.75 -1.295 1 95.06 190 PRO A O 1
ATOM 1481 N N . LYS A 1 191 ? -7.801 29.156 -0.584 1 93.94 191 LYS A N 1
ATOM 1482 C CA . LYS A 1 191 ? -6.75 28.141 -0.64 1 93.94 191 LYS A CA 1
ATOM 1483 C C . LYS A 1 191 ? -7.047 26.984 0.313 1 93.94 191 LYS A C 1
ATOM 1485 O O . LYS A 1 191 ? -6.938 25.828 -0.064 1 93.94 191 LYS A O 1
ATOM 1490 N N . SER A 1 192 ? -7.367 27.359 1.569 1 96.81 192 SER A N 1
ATOM 1491 C CA . SER A 1 192 ? -7.707 26.344 2.564 1 96.81 192 SER A CA 1
ATOM 1492 C C . SER A 1 192 ? -8.938 25.547 2.146 1 96.81 192 SER A C 1
ATOM 1494 O O . SER A 1 192 ? -9.016 24.344 2.383 1 96.81 192 SER A O 1
ATOM 1496 N N . LYS A 1 193 ? -9.867 26.281 1.557 1 97.06 193 LYS A N 1
ATOM 1497 C CA . LYS A 1 193 ? -11.078 25.641 1.068 1 97.06 193 LYS A CA 1
ATOM 1498 C C . LYS A 1 193 ? -10.758 24.609 -0.008 1 97.06 193 LYS A C 1
ATOM 1500 O O . LYS A 1 193 ? -11.32 23.516 -0.013 1 97.06 193 LYS A O 1
ATOM 1505 N N . ALA A 1 194 ? -9.875 24.938 -0.898 1 96.44 194 ALA A N 1
ATOM 1506 C CA . ALA A 1 194 ? -9.453 24 -1.941 1 96.44 194 ALA A CA 1
ATOM 1507 C C . ALA A 1 194 ? -8.805 22.766 -1.339 1 96.44 194 ALA A C 1
ATOM 1509 O O . ALA A 1 194 ? -9.125 21.641 -1.729 1 96.44 194 ALA A O 1
ATOM 1510 N N . HIS A 1 195 ? -7.914 22.984 -0.375 1 97.88 195 HIS A N 1
ATOM 1511 C CA . HIS A 1 195 ? -7.285 21.859 0.31 1 97.88 195 HIS A CA 1
ATOM 1512 C C . HIS A 1 195 ? -8.32 21 1.021 1 97.88 195 HIS A C 1
ATOM 1514 O O . HIS A 1 195 ? -8.227 19.766 1.017 1 97.88 195 HIS A O 1
ATOM 1520 N N . TYR A 1 196 ? -9.258 21.672 1.61 1 98.56 196 TYR A N 1
ATOM 1521 C CA . TYR A 1 196 ? -10.32 20.984 2.342 1 98.56 196 TYR A CA 1
ATOM 1522 C C . TYR A 1 196 ? -11.086 20.047 1.429 1 98.56 196 TYR A C 1
ATOM 1524 O O . TYR A 1 196 ? -11.219 18.844 1.727 1 98.56 196 TYR A O 1
ATOM 1532 N N . TYR A 1 197 ? -11.516 20.453 0.302 1 98.25 197 TYR A N 1
ATOM 1533 C CA . TYR A 1 197 ? -12.312 19.625 -0.596 1 98.25 197 TYR A CA 1
ATOM 1534 C C . TYR A 1 197 ? -11.445 18.547 -1.253 1 98.25 197 TYR A C 1
ATOM 1536 O O . TYR A 1 197 ? -11.914 17.438 -1.495 1 98.25 197 TYR A O 1
ATOM 1544 N N . ASP A 1 198 ? -10.172 18.891 -1.618 1 97.56 198 ASP A N 1
ATOM 1545 C CA . ASP A 1 198 ? -9.258 17.859 -2.064 1 97.56 198 ASP A CA 1
ATOM 1546 C C . ASP A 1 198 ? -9.148 16.734 -1.027 1 97.56 198 ASP A C 1
ATOM 1548 O O . ASP A 1 198 ? -9.195 15.555 -1.374 1 97.56 198 ASP A O 1
ATOM 1552 N N . GLY A 1 199 ? -9.008 17.156 0.248 1 98.44 199 GLY A N 1
ATOM 1553 C CA . GLY A 1 199 ? -8.945 16.188 1.336 1 98.44 199 GLY A CA 1
ATOM 1554 C C . GLY A 1 199 ? -10.18 15.312 1.43 1 98.44 199 GLY A C 1
ATOM 1555 O O . GLY A 1 199 ? -10.086 14.125 1.73 1 98.44 199 GLY A O 1
ATOM 1556 N N . LEU A 1 200 ? -11.328 15.906 1.15 1 98.44 200 LEU A N 1
ATOM 1557 C CA . LEU A 1 200 ? -12.57 15.141 1.178 1 98.44 200 LEU A CA 1
ATOM 1558 C C . LEU A 1 200 ? -12.594 14.086 0.075 1 98.44 200 LEU A C 1
ATOM 1560 O O . LEU A 1 200 ? -13.109 12.992 0.27 1 98.44 200 LEU A O 1
ATOM 1564 N N . VAL A 1 201 ? -12.055 14.461 -1.092 1 98 201 VAL A N 1
ATOM 1565 C CA . VAL A 1 201 ? -12 13.508 -2.193 1 98 201 VAL A CA 1
ATOM 1566 C C . VAL A 1 201 ? -11.07 12.352 -1.825 1 98 201 VAL A C 1
ATOM 1568 O O . VAL A 1 201 ? -11.398 11.188 -2.062 1 98 201 VAL A O 1
ATOM 1571 N N . VAL A 1 202 ? -9.914 12.641 -1.249 1 98.12 202 VAL A N 1
ATOM 1572 C CA . VAL A 1 202 ? -8.977 11.609 -0.816 1 98.12 202 VAL A CA 1
ATOM 1573 C C . VAL A 1 202 ? -9.641 10.719 0.235 1 98.12 202 VAL A C 1
ATOM 1575 O O . VAL A 1 202 ? -9.547 9.492 0.164 1 98.12 202 VAL A O 1
ATOM 1578 N N . LEU A 1 203 ? -10.336 11.336 1.192 1 98.25 203 LEU A N 1
ATOM 1579 C CA . LEU A 1 203 ? -11.07 10.594 2.209 1 98.25 203 LEU A CA 1
ATOM 1580 C C . LEU A 1 203 ? -12.102 9.672 1.568 1 98.25 203 LEU A C 1
ATOM 1582 O O . LEU A 1 203 ? -12.172 8.484 1.909 1 98.25 203 LEU A O 1
ATOM 1586 N N . ALA A 1 204 ? -12.852 10.234 0.678 1 96.94 204 ALA A N 1
ATOM 1587 C CA . ALA A 1 204 ? -13.891 9.445 0.022 1 96.94 204 ALA A CA 1
ATOM 1588 C C . ALA A 1 204 ? -13.297 8.219 -0.672 1 96.94 204 ALA A C 1
ATOM 1590 O O . ALA A 1 204 ? -13.836 7.117 -0.571 1 96.94 204 ALA A O 1
ATOM 1591 N N . SER A 1 205 ? -12.227 8.422 -1.358 1 95.31 205 SER A N 1
ATOM 1592 C CA . SER A 1 205 ? -11.57 7.316 -2.057 1 95.31 205 SER A CA 1
ATOM 1593 C C . SER A 1 205 ? -11.078 6.258 -1.078 1 95.31 205 SER A C 1
ATOM 1595 O O . SER A 1 205 ? -11.234 5.059 -1.323 1 95.31 205 SER A O 1
ATOM 1597 N N . ALA A 1 206 ? -10.453 6.691 0.002 1 95.5 206 ALA A N 1
ATOM 1598 C CA . ALA A 1 206 ? -10 5.746 1.02 1 95.5 206 ALA A CA 1
ATOM 1599 C C . ALA A 1 206 ? -11.172 4.965 1.606 1 95.5 206 ALA A C 1
ATOM 1601 O O . ALA A 1 206 ? -11.062 3.762 1.847 1 95.5 206 ALA A O 1
ATOM 1602 N N . LEU A 1 207 ? -12.266 5.641 1.818 1 94.62 207 LEU A N 1
ATOM 1603 C CA . LEU A 1 207 ? -13.461 4.996 2.355 1 94.62 207 LEU A CA 1
ATOM 1604 C C . LEU A 1 207 ? -14.023 3.979 1.366 1 94.62 207 LEU A C 1
ATOM 1606 O O . LEU A 1 207 ? -14.469 2.898 1.765 1 94.62 207 LEU A O 1
ATOM 1610 N N . CYS A 1 208 ? -13.977 4.277 0.083 1 91.75 208 CYS A N 1
ATOM 1611 C CA . CYS A 1 208 ? -14.422 3.34 -0.942 1 91.75 208 CYS A CA 1
ATOM 1612 C C . CYS A 1 208 ? -13.594 2.059 -0.903 1 91.75 208 CYS A C 1
ATOM 1614 O O . CYS A 1 208 ? -14.141 0.962 -1.056 1 91.75 208 CYS A O 1
ATOM 1616 N N . ASN A 1 209 ? -12.367 2.213 -0.647 1 88.19 209 ASN A N 1
ATOM 1617 C CA . ASN A 1 209 ? -11.469 1.062 -0.625 1 88.19 209 ASN A CA 1
ATOM 1618 C C . ASN A 1 209 ? -11.844 0.078 0.479 1 88.19 209 ASN A C 1
ATOM 1620 O O . ASN A 1 209 ? -11.578 -1.12 0.367 1 88.19 209 ASN A O 1
ATOM 1624 N N . VAL A 1 210 ? -12.477 0.628 1.502 1 87.19 210 VAL A N 1
ATOM 1625 C CA . VAL A 1 210 ? -12.812 -0.266 2.605 1 87.19 210 VAL A CA 1
ATOM 1626 C C . VAL A 1 210 ? -14.312 -0.57 2.592 1 87.19 210 VAL A C 1
ATOM 1628 O O . VAL A 1 210 ? -14.852 -1.097 3.566 1 87.19 210 VAL A O 1
ATOM 1631 N N . GLY A 1 211 ? -15.023 -0.136 1.563 1 85 211 GLY A N 1
ATOM 1632 C CA . GLY A 1 211 ? -16.406 -0.53 1.357 1 85 211 GLY A CA 1
ATOM 1633 C C . GLY A 1 211 ? -17.406 0.402 2.027 1 85 211 GLY A C 1
ATOM 1634 O O . GLY A 1 211 ? -18.609 0.123 2.055 1 85 211 GLY A O 1
ATOM 1635 N N . ARG A 1 212 ? -16.891 1.43 2.619 1 91.06 212 ARG A N 1
ATOM 1636 C CA . ARG A 1 212 ? -17.766 2.438 3.219 1 91.06 212 ARG A CA 1
ATOM 1637 C C . ARG A 1 212 ? -18.234 3.438 2.172 1 91.06 212 ARG A C 1
ATOM 1639 O O . ARG A 1 212 ? -18.016 4.645 2.311 1 91.06 212 ARG A O 1
ATOM 1646 N N . ASN A 1 213 ? -19 2.986 1.235 1 90.88 213 ASN A N 1
ATOM 1647 C CA . ASN A 1 213 ? -19.375 3.717 0.025 1 90.88 213 ASN A CA 1
ATOM 1648 C C . ASN A 1 213 ? -20.375 4.828 0.32 1 90.88 213 ASN A C 1
ATOM 1650 O O . ASN A 1 213 ? -20.297 5.91 -0.269 1 90.88 213 ASN A O 1
ATOM 1654 N N . ALA A 1 214 ? -21.328 4.562 1.19 1 93.75 214 ALA A N 1
ATOM 1655 C CA . ALA A 1 214 ? -22.328 5.57 1.5 1 93.75 214 ALA A CA 1
ATOM 1656 C C . ALA A 1 214 ? -21.688 6.828 2.082 1 93.75 214 ALA A C 1
ATOM 1658 O O . ALA A 1 214 ? -22.047 7.945 1.701 1 93.75 214 ALA A O 1
ATOM 1659 N N . GLU A 1 215 ? -20.797 6.625 3.012 1 95.81 215 GLU A N 1
ATOM 1660 C CA . GLU A 1 215 ? -20.078 7.762 3.584 1 95.81 215 GLU A CA 1
ATOM 1661 C C . GLU A 1 215 ? -19.219 8.453 2.533 1 95.81 215 GLU A C 1
ATOM 1663 O O . GLU A 1 215 ? -19.156 9.688 2.492 1 95.81 215 GLU A O 1
ATOM 1668 N N . ALA A 1 216 ? -18.547 7.668 1.721 1 95.56 216 ALA A N 1
ATOM 1669 C CA . ALA A 1 216 ? -17.719 8.203 0.642 1 95.56 216 ALA A CA 1
ATOM 1670 C C . ALA A 1 216 ? -18.531 9.117 -0.271 1 95.56 216 ALA A C 1
ATOM 1672 O O . ALA A 1 216 ? -18.078 10.195 -0.646 1 95.56 216 ALA A O 1
ATOM 1673 N N . GLU A 1 217 ? -19.75 8.68 -0.572 1 95.56 217 GLU A N 1
ATOM 1674 C CA . GLU A 1 217 ? -20.625 9.438 -1.458 1 95.56 217 GLU A CA 1
ATOM 1675 C C . GLU A 1 217 ? -20.984 10.797 -0.861 1 95.56 217 GLU A C 1
ATOM 1677 O O . GLU A 1 217 ? -21.047 11.797 -1.579 1 95.56 217 GLU A O 1
ATOM 1682 N N . LYS A 1 218 ? -21.203 10.789 0.377 1 97.12 218 LYS A N 1
ATOM 1683 C CA . LYS A 1 218 ? -21.531 12.055 1.043 1 97.12 218 LYS A CA 1
ATOM 1684 C C . LYS A 1 218 ? -20.391 13.062 0.875 1 97.12 218 LYS A C 1
ATOM 1686 O O . LYS A 1 218 ? -20.641 14.219 0.527 1 97.12 218 LYS A O 1
ATOM 1691 N N . TYR A 1 219 ? -19.234 12.656 1.124 1 97.81 219 TYR A N 1
ATOM 1692 C CA . TYR A 1 219 ? -18.078 13.555 1.015 1 97.81 219 TYR A CA 1
ATOM 1693 C C . TYR A 1 219 ? -17.844 13.969 -0.434 1 97.81 219 TYR A C 1
ATOM 1695 O O . TYR A 1 219 ? -17.5 15.117 -0.711 1 97.81 219 TYR A O 1
ATOM 1703 N N . LEU A 1 220 ? -18 13.039 -1.357 1 96.5 220 LEU A N 1
ATOM 1704 C CA . LEU A 1 220 ? -17.781 13.344 -2.768 1 96.5 220 LEU A CA 1
ATOM 1705 C C . LEU A 1 220 ? -18.828 14.32 -3.283 1 96.5 220 LEU A C 1
ATOM 1707 O O . LEU A 1 220 ? -18.547 15.156 -4.145 1 96.5 220 LEU A O 1
ATOM 1711 N N . ARG A 1 221 ? -20.031 14.195 -2.799 1 97.5 221 ARG A N 1
ATOM 1712 C CA . ARG A 1 221 ? -21.062 15.148 -3.178 1 97.5 221 ARG A CA 1
ATOM 1713 C C . ARG A 1 221 ? -20.672 16.562 -2.77 1 97.5 221 ARG A C 1
ATOM 1715 O O . ARG A 1 221 ? -20.859 17.516 -3.539 1 97.5 221 ARG A O 1
ATOM 1722 N N . LEU A 1 222 ? -20.156 16.688 -1.567 1 97.69 222 LEU A N 1
ATOM 1723 C CA . LEU A 1 222 ? -19.703 17.984 -1.104 1 97.69 222 LEU A CA 1
ATOM 1724 C C . LEU A 1 222 ? -18.578 18.516 -2.004 1 97.69 222 LEU A C 1
ATOM 1726 O O . LEU A 1 222 ? -18.609 19.688 -2.404 1 97.69 222 LEU A O 1
ATOM 1730 N N . ALA A 1 223 ? -17.625 17.703 -2.324 1 97.56 223 ALA A N 1
ATOM 1731 C CA . ALA A 1 223 ? -16.5 18.109 -3.156 1 97.56 223 ALA A CA 1
ATOM 1732 C C . ALA A 1 223 ? -16.953 18.469 -4.566 1 97.56 223 ALA A C 1
ATOM 1734 O O . ALA A 1 223 ? -16.484 19.453 -5.145 1 97.56 223 ALA A O 1
ATOM 1735 N N . ALA A 1 224 ? -17.906 17.688 -5.113 1 96.62 224 ALA A N 1
ATOM 1736 C CA . ALA A 1 224 ? -18.406 17.906 -6.469 1 96.62 224 ALA A CA 1
ATOM 1737 C C . ALA A 1 224 ? -19.203 19.203 -6.555 1 96.62 224 ALA A C 1
ATOM 1739 O O . ALA A 1 224 ? -19.188 19.875 -7.586 1 96.62 224 ALA A O 1
ATOM 1740 N N . ALA A 1 225 ? -19.906 19.484 -5.469 1 96.81 225 ALA A N 1
ATOM 1741 C CA . ALA A 1 225 ? -20.625 20.75 -5.418 1 96.81 225 ALA A CA 1
ATOM 1742 C C . ALA A 1 225 ? -19.672 21.938 -5.5 1 96.81 225 ALA A C 1
ATOM 1744 O O . ALA A 1 225 ? -20 22.969 -6.102 1 96.81 225 ALA A O 1
ATOM 1745 N N . HIS A 1 226 ? -18.547 21.766 -4.961 1 95.88 226 HIS A N 1
ATOM 1746 C CA . HIS A 1 226 ? -17.531 22.828 -4.977 1 95.88 226 HIS A CA 1
ATOM 1747 C C . HIS A 1 226 ? -16.766 22.828 -6.285 1 95.88 226 HIS A C 1
ATOM 1749 O O . HIS A 1 226 ? -16.406 23.875 -6.809 1 95.88 226 HIS A O 1
ATOM 1755 N N . ASN A 1 227 ? -16.406 21.688 -6.797 1 95.06 227 ASN A N 1
ATOM 1756 C CA . ASN A 1 227 ? -15.625 21.5 -8.008 1 95.06 227 ASN A CA 1
ATOM 1757 C C . ASN A 1 227 ? -16.219 20.422 -8.914 1 95.06 227 ASN A C 1
ATOM 1759 O O . ASN A 1 227 ? -16.047 19.234 -8.656 1 95.06 227 ASN A O 1
ATOM 1763 N N . PRO A 1 228 ? -16.781 20.734 -10.023 1 95.12 228 PRO A N 1
ATOM 1764 C CA . PRO A 1 228 ? -17.516 19.812 -10.891 1 95.12 228 PRO A CA 1
ATOM 1765 C C . PRO A 1 228 ? -16.609 18.75 -11.516 1 95.12 228 PRO A C 1
ATOM 1767 O O . PRO A 1 228 ? -17.109 17.781 -12.102 1 95.12 228 PRO A O 1
ATOM 1770 N N . GLN A 1 229 ? -15.352 18.953 -11.398 1 93.88 229 GLN A N 1
ATOM 1771 C CA . GLN A 1 229 ? -14.445 17.953 -11.953 1 93.88 229 GLN A CA 1
ATOM 1772 C C . GLN A 1 229 ? -14.641 16.594 -11.281 1 93.88 229 GLN A C 1
ATOM 1774 O O . GLN A 1 229 ? -14.281 15.562 -11.844 1 93.88 229 GLN A O 1
ATOM 1779 N N . TYR A 1 230 ? -15.273 16.609 -10.117 1 95.06 230 TYR A N 1
ATOM 1780 C CA . TYR A 1 230 ? -15.438 15.383 -9.359 1 95.06 230 TYR A CA 1
ATOM 1781 C C . TYR A 1 230 ? -16.797 14.758 -9.625 1 95.06 230 TYR A C 1
ATOM 1783 O O . TYR A 1 230 ? -17.141 13.719 -9.047 1 95.06 230 TYR A O 1
ATOM 1791 N N . ASN A 1 231 ? -17.609 15.32 -10.555 1 94.25 231 ASN A N 1
ATOM 1792 C CA . ASN A 1 231 ? -18.922 14.781 -10.875 1 94.25 231 ASN A CA 1
ATOM 1793 C C . ASN A 1 231 ? -18.828 13.383 -11.469 1 94.25 231 ASN A C 1
ATOM 1795 O O . ASN A 1 231 ? -19.641 12.516 -11.156 1 94.25 231 ASN A O 1
ATOM 1799 N N . GLU A 1 232 ? -17.906 13.273 -12.312 1 90.44 232 GLU A N 1
ATOM 1800 C CA . GLU A 1 232 ? -17.75 11.953 -12.93 1 90.44 232 GLU A CA 1
ATOM 1801 C C . GLU A 1 232 ? -17.422 10.891 -11.883 1 90.44 232 GLU A C 1
ATOM 1803 O O . GLU A 1 232 ? -17.953 9.781 -11.938 1 90.44 232 GLU A O 1
ATOM 1808 N N . LEU A 1 233 ? -16.562 11.266 -10.984 1 90.19 233 LEU A N 1
ATOM 1809 C CA . LEU A 1 233 ? -16.203 10.352 -9.898 1 90.19 233 LEU A CA 1
ATOM 1810 C C . LEU A 1 233 ? -17.438 10.008 -9.055 1 90.19 233 LEU A C 1
ATOM 1812 O O . LEU A 1 233 ? -17.625 8.844 -8.695 1 90.19 233 LEU A O 1
ATOM 1816 N N . LEU A 1 234 ? -18.172 10.969 -8.789 1 92.75 234 LEU A N 1
ATOM 1817 C CA . LEU A 1 234 ? -19.391 10.781 -8.023 1 92.75 234 LEU A CA 1
ATOM 1818 C C . LEU A 1 234 ? -20.359 9.852 -8.758 1 92.75 234 LEU A C 1
ATOM 1820 O O . LEU A 1 234 ? -20.922 8.938 -8.164 1 92.75 234 LEU A O 1
ATOM 1824 N N . GLU A 1 235 ? -20.484 9.992 -10.031 1 91 235 GLU A N 1
ATOM 1825 C CA . GLU A 1 235 ? -21.375 9.156 -10.844 1 91 235 GLU A CA 1
ATOM 1826 C C . GLU A 1 235 ? -20.906 7.707 -10.867 1 91 235 GLU A C 1
ATOM 1828 O O . GLU A 1 235 ? -21.719 6.785 -10.766 1 91 235 GLU A O 1
ATOM 1833 N N . GLN A 1 236 ? -19.672 7.59 -10.969 1 86 236 GLN A N 1
ATOM 1834 C CA . GLN A 1 236 ? -19.109 6.246 -10.969 1 86 236 GLN A CA 1
ATOM 1835 C C . GLN A 1 236 ? -19.391 5.531 -9.648 1 86 236 GLN A C 1
ATOM 1837 O O . GLN A 1 236 ? -19.734 4.348 -9.641 1 86 236 GLN A O 1
ATOM 1842 N N . LEU A 1 237 ? -19.203 6.254 -8.594 1 87.44 237 LEU A N 1
ATOM 1843 C CA . LEU A 1 237 ? -19.438 5.664 -7.277 1 87.44 237 LEU A CA 1
ATOM 1844 C C . LEU A 1 237 ? -20.906 5.309 -7.094 1 87.44 237 LEU A C 1
ATOM 1846 O O . LEU A 1 237 ? -21.234 4.25 -6.551 1 87.44 237 LEU A O 1
ATOM 1850 N N . GLU A 1 238 ? -21.766 6.164 -7.578 1 86.62 238 GLU A N 1
ATOM 1851 C CA . GLU A 1 238 ? -23.203 5.941 -7.449 1 86.62 238 GLU A CA 1
ATOM 1852 C C . GLU A 1 238 ? -23.672 4.766 -8.312 1 86.62 238 GLU A C 1
ATOM 1854 O O . GLU A 1 238 ? -24.547 4.012 -7.914 1 86.62 238 GLU A O 1
ATOM 1859 N N . ASN A 1 239 ? -22.984 4.527 -9.375 1 84 239 ASN A N 1
ATOM 1860 C CA . ASN A 1 239 ? -23.328 3.438 -10.273 1 84 239 ASN A CA 1
ATOM 1861 C C . ASN A 1 239 ? -22.812 2.096 -9.758 1 84 239 ASN A C 1
ATOM 1863 O O . ASN A 1 239 ? -23.453 1.062 -9.969 1 84 239 ASN A O 1
ATOM 1867 N N . ASN A 1 240 ? -21.672 2.092 -9.164 1 76.56 240 ASN A N 1
ATOM 1868 C CA . ASN A 1 240 ? -21.109 0.866 -8.602 1 76.56 240 ASN A CA 1
ATOM 1869 C C . ASN A 1 240 ? -21.922 0.368 -7.414 1 76.56 240 ASN A C 1
ATOM 1871 O O . ASN A 1 240 ? -22.078 -0.84 -7.223 1 76.56 240 ASN A O 1
ATOM 1875 N N . ASP A 1 241 ? -22.391 1.201 -6.609 1 66.62 241 ASP A N 1
ATOM 1876 C CA . ASP A 1 241 ? -23.234 0.841 -5.48 1 66.62 241 ASP A CA 1
ATOM 1877 C C . ASP A 1 241 ? -24.562 0.236 -5.957 1 66.62 241 ASP A C 1
ATOM 1879 O O . ASP A 1 241 ? -25.062 -0.716 -5.359 1 66.62 241 ASP A O 1
ATOM 1883 N N . GLU A 1 242 ? -24.984 0.788 -7.016 1 63.28 242 GLU A N 1
ATOM 1884 C CA . GLU A 1 242 ? -26.234 0.271 -7.594 1 63.28 242 GLU A CA 1
ATOM 1885 C C . GLU A 1 242 ? -26.031 -1.128 -8.164 1 63.28 242 GLU A C 1
ATOM 1887 O O . GLU A 1 242 ? -26.891 -1.993 -8.023 1 63.28 242 GLU A O 1
ATOM 1892 N N . GLU A 1 243 ? -24.938 -1.288 -8.719 1 59.94 243 GLU A N 1
ATOM 1893 C CA . GLU A 1 243 ? -24.656 -2.613 -9.258 1 59.94 243 GLU A CA 1
ATOM 1894 C C . GLU A 1 243 ? -24.484 -3.641 -8.141 1 59.94 243 GLU A C 1
ATOM 1896 O O . GLU A 1 243 ? -24.953 -4.773 -8.258 1 59.94 243 GLU A O 1
ATOM 1901 N N . PHE A 1 244 ? -23.922 -3.205 -7.109 1 56.62 244 PHE A N 1
ATOM 1902 C CA . PHE A 1 244 ? -23.766 -4.078 -5.949 1 56.62 244 PHE A CA 1
ATOM 1903 C C . PHE A 1 244 ? -25.125 -4.391 -5.332 1 56.62 244 PHE A C 1
ATOM 1905 O O . PHE A 1 244 ? -25.406 -5.535 -4.973 1 56.62 244 PHE A O 1
ATOM 1912 N N . VAL A 1 245 ? -25.922 -3.318 -5.191 1 51.94 245 VAL A N 1
ATOM 1913 C CA . VAL A 1 245 ? -27.266 -3.496 -4.656 1 51.94 245 VAL A CA 1
ATOM 1914 C C . VAL A 1 245 ? -28.094 -4.359 -5.609 1 51.94 245 VAL A C 1
ATOM 1916 O O . VAL A 1 245 ? -28.859 -5.223 -5.176 1 51.94 245 VAL A O 1
ATOM 1919 N N . SER A 1 246 ? -27.797 -4.121 -6.875 1 54.56 246 SER A N 1
ATOM 1920 C CA . SER A 1 246 ? -28.516 -4.902 -7.871 1 54.56 246 SER A CA 1
ATOM 1921 C C . SER A 1 246 ? -28.062 -6.359 -7.867 1 54.56 246 SER A C 1
ATOM 1923 O O . SER A 1 246 ? -28.891 -7.27 -7.953 1 54.56 246 SER A O 1
ATOM 1925 N N . ASP A 1 247 ? -26.859 -6.543 -7.715 1 54.44 247 ASP A N 1
ATOM 1926 C CA . ASP A 1 247 ? -26.344 -7.906 -7.648 1 54.44 247 ASP A CA 1
ATOM 1927 C C . ASP A 1 247 ? -26.797 -8.609 -6.375 1 54.44 247 ASP A C 1
ATOM 1929 O O . ASP A 1 247 ? -27.125 -9.797 -6.398 1 54.44 247 ASP A O 1
ATOM 1933 N N . LEU A 1 248 ? -26.938 -7.879 -5.332 1 50.47 248 LEU A N 1
ATOM 1934 C CA . LEU A 1 248 ? -27.453 -8.422 -4.082 1 50.47 248 LEU A CA 1
ATOM 1935 C C . LEU A 1 248 ? -28.938 -8.734 -4.203 1 50.47 248 LEU A C 1
ATOM 1937 O O . LEU A 1 248 ? -29.406 -9.75 -3.693 1 50.47 248 LEU A O 1
ATOM 1941 N N . SER A 1 249 ? -29.594 -7.805 -4.793 1 52.88 249 SER A N 1
ATOM 1942 C CA . SER A 1 249 ? -31.016 -8.016 -5.027 1 52.88 249 SER A CA 1
ATOM 1943 C C . SER A 1 249 ? -31.25 -9.188 -5.977 1 52.88 249 SER A C 1
ATOM 1945 O O . SER A 1 249 ? -32.188 -9.977 -5.781 1 52.88 249 SER A O 1
ATOM 1947 N N . SER A 1 250 ? -30.344 -9.297 -6.891 1 53 250 SER A N 1
ATOM 1948 C CA . SER A 1 250 ? -30.453 -10.391 -7.844 1 53 250 SER A CA 1
ATOM 1949 C C . SER A 1 250 ? -30.031 -11.719 -7.215 1 53 250 SER A C 1
ATOM 1951 O O . SER A 1 250 ? -30.609 -12.766 -7.516 1 53 250 SER A O 1
ATOM 1953 N N . SER A 1 251 ? -29.094 -11.672 -6.426 1 50.22 251 SER A N 1
ATOM 1954 C CA . SER A 1 251 ? -28.688 -12.891 -5.734 1 50.22 251 SER A CA 1
ATOM 1955 C C . SER A 1 251 ? -29.766 -13.359 -4.762 1 50.22 251 SER A C 1
ATOM 1957 O O . SER A 1 251 ? -29.953 -14.562 -4.57 1 50.22 251 SER A O 1
ATOM 1959 N N . ARG A 1 252 ? -30.484 -12.531 -4.078 1 49.69 252 ARG A N 1
ATOM 1960 C CA . ARG A 1 252 ? -31.594 -12.883 -3.203 1 49.69 252 ARG A CA 1
ATOM 1961 C C . ARG A 1 252 ? -32.75 -13.453 -4.004 1 49.69 252 ARG A C 1
ATOM 1963 O O . ARG A 1 252 ? -33.469 -14.328 -3.518 1 49.69 252 ARG A O 1
ATOM 1970 N N . ARG A 1 253 ? -32.938 -13.039 -5.125 1 50.88 253 ARG A N 1
ATOM 1971 C CA . ARG A 1 253 ? -34.031 -13.57 -5.938 1 50.88 253 ARG A CA 1
ATOM 1972 C C . ARG A 1 253 ? -33.719 -14.984 -6.418 1 50.88 253 ARG A C 1
ATOM 1974 O O . ARG A 1 253 ? -34.625 -15.781 -6.645 1 50.88 253 ARG A O 1
ATOM 1981 N N . ARG A 1 254 ? -32.5 -15.297 -6.547 1 47.91 254 ARG A N 1
ATOM 1982 C CA . ARG A 1 254 ? -32.156 -16.641 -6.988 1 47.91 254 ARG A CA 1
ATOM 1983 C C . ARG A 1 254 ? -32.281 -17.656 -5.848 1 47.91 254 ARG A C 1
ATOM 1985 O O . ARG A 1 254 ? -32.312 -18.859 -6.078 1 47.91 254 ARG A O 1
ATOM 1992 N N . ASP A 1 255 ? -32.312 -17.203 -4.664 1 47.25 255 ASP A N 1
ATOM 1993 C CA . ASP A 1 255 ? -32.469 -18.094 -3.518 1 47.25 255 ASP A CA 1
ATOM 1994 C C . ASP A 1 255 ? -33.938 -18.359 -3.23 1 47.25 255 ASP A C 1
ATOM 1996 O O . ASP A 1 255 ? -34.281 -19.141 -2.334 1 47.25 255 ASP A O 1
ATOM 2000 N N . TYR A 1 256 ? -34.812 -17.625 -3.822 1 38.5 256 TYR A N 1
ATOM 2001 C CA . TYR A 1 256 ? -36.188 -18.078 -3.699 1 38.5 256 TYR A CA 1
ATOM 2002 C C . TYR A 1 256 ? -36.594 -18.984 -4.859 1 38.5 256 TYR A C 1
ATOM 2004 O O . TYR A 1 256 ? -36.125 -18.781 -5.992 1 38.5 256 TYR A O 1
ATOM 2012 N N . GLN B 1 1 ? -20.516 -4.762 -50.531 1 18.98 1 GLN B N 1
ATOM 2013 C CA . GLN B 1 1 ? -19.781 -5.469 -51.562 1 18.98 1 GLN B CA 1
ATOM 2014 C C . GLN B 1 1 ? -18.281 -5.504 -51.25 1 18.98 1 GLN B C 1
ATOM 2016 O O . GLN B 1 1 ? -17.609 -6.496 -51.562 1 18.98 1 GLN B O 1
ATOM 2021 N N . LEU B 1 2 ? -17.531 -4.367 -50.938 1 20.47 2 LEU B N 1
ATOM 2022 C CA . LEU B 1 2 ? -16.281 -4.035 -51.594 1 20.47 2 LEU B CA 1
ATOM 2023 C C . LEU B 1 2 ? -15.117 -4.82 -51 1 20.47 2 LEU B C 1
ATOM 2025 O O . LEU B 1 2 ? -14.922 -4.805 -49.781 1 20.47 2 LEU B O 1
ATOM 2029 N N . ALA B 1 3 ? -14.516 -5.719 -51.781 1 22.97 3 ALA B N 1
ATOM 2030 C CA . ALA B 1 3 ? -13.453 -6.723 -51.844 1 22.97 3 ALA B CA 1
ATOM 2031 C C . ALA B 1 3 ? -12.086 -6.09 -51.562 1 22.97 3 ALA B C 1
ATOM 2033 O O . ALA B 1 3 ? -11.461 -5.539 -52.469 1 22.97 3 ALA B O 1
ATOM 2034 N N . LEU B 1 4 ? -12.008 -5.168 -50.656 1 20.62 4 LEU B N 1
ATOM 2035 C CA . LEU B 1 4 ? -10.758 -4.438 -50.844 1 20.62 4 LEU B CA 1
ATOM 2036 C C . LEU B 1 4 ? -9.562 -5.387 -50.844 1 20.62 4 LEU B C 1
ATOM 2038 O O . LEU B 1 4 ? -9.32 -6.086 -49.844 1 20.62 4 LEU B O 1
ATOM 2042 N N . LYS B 1 5 ? -8.977 -5.781 -52.062 1 18.89 5 LYS B N 1
ATOM 2043 C CA . LYS B 1 5 ? -7.965 -6.637 -52.688 1 18.89 5 LYS B CA 1
ATOM 2044 C C . LYS B 1 5 ? -6.57 -6.312 -52.156 1 18.89 5 LYS B C 1
ATOM 2046 O O . LYS B 1 5 ? -5.637 -7.102 -52.312 1 18.89 5 LYS B O 1
ATOM 2051 N N . HIS B 1 6 ? -6.23 -5.078 -51.688 1 21.47 6 HIS B N 1
ATOM 2052 C CA . HIS B 1 6 ? -4.969 -4.695 -52.312 1 21.47 6 HIS B CA 1
ATOM 2053 C C . HIS B 1 6 ? -3.854 -5.664 -51.938 1 21.47 6 HIS B C 1
ATOM 2055 O O . HIS B 1 6 ? -3.926 -6.332 -50.906 1 21.47 6 HIS B O 1
ATOM 2061 N N . PRO B 1 7 ? -2.514 -5.469 -52.5 1 21 7 PRO B N 1
ATOM 2062 C CA . PRO B 1 7 ? -1.354 -6.039 -53.188 1 21 7 PRO B CA 1
ATOM 2063 C C . PRO B 1 7 ? -0.324 -6.621 -52.219 1 21 7 PRO B C 1
ATOM 2065 O O . PRO B 1 7 ? -0.374 -6.348 -51.031 1 21 7 PRO B O 1
ATOM 2068 N N . ALA B 1 8 ? 0.987 -6.953 -52.688 1 20.36 8 ALA B N 1
ATOM 2069 C CA . ALA B 1 8 ? 2.045 -7.914 -53 1 20.36 8 ALA B CA 1
ATOM 2070 C C . ALA B 1 8 ? 3.176 -7.828 -51.969 1 20.36 8 ALA B C 1
ATOM 2072 O O . ALA B 1 8 ? 3.623 -8.852 -51.469 1 20.36 8 ALA B O 1
ATOM 2073 N N . SER B 1 9 ? 4.113 -6.699 -51.875 1 17.94 9 SER B N 1
ATOM 2074 C CA . SER B 1 9 ? 5.488 -6.727 -52.375 1 17.94 9 SER B CA 1
ATOM 2075 C C . SER B 1 9 ? 6.469 -7.012 -51.25 1 17.94 9 SER B C 1
ATOM 2077 O O . SER B 1 9 ? 7.688 -6.992 -51.438 1 17.94 9 SER B O 1
ATOM 2079 N N . ARG B 1 10 ? 6.293 -6.922 -49.906 1 18.66 10 ARG B N 1
ATOM 2080 C CA . ARG B 1 10 ? 7.508 -6.523 -49.219 1 18.66 10 ARG B CA 1
ATOM 2081 C C . ARG B 1 10 ? 8.625 -7.543 -49.406 1 18.66 10 ARG B C 1
ATOM 2083 O O . ARG B 1 10 ? 8.461 -8.727 -49.094 1 18.66 10 ARG B O 1
ATOM 2090 N N . THR B 1 11 ? 9.867 -7.395 -50.125 1 18.78 11 THR B N 1
ATOM 2091 C CA . THR B 1 11 ? 11.086 -7.848 -50.781 1 18.78 11 THR B CA 1
ATOM 2092 C C . THR B 1 11 ? 12.008 -8.555 -49.781 1 18.78 11 THR B C 1
ATOM 2094 O O . THR B 1 11 ? 11.82 -8.43 -48.594 1 18.78 11 THR B O 1
ATOM 2097 N N . MET B 1 12 ? 13.727 -8.484 -49.875 1 19.84 12 MET B N 1
ATOM 2098 C CA . MET B 1 12 ? 14.953 -9.164 -50.312 1 19.84 12 MET B CA 1
ATOM 2099 C C . MET B 1 12 ? 15.906 -9.336 -49.125 1 19.84 12 MET B C 1
ATOM 2101 O O . MET B 1 12 ? 16.828 -10.156 -49.188 1 19.84 12 MET B O 1
ATOM 2105 N N . LEU B 1 13 ? 16.266 -8.484 -48.031 1 19.5 13 LEU B N 1
ATOM 2106 C CA . LEU B 1 13 ? 17.672 -8.227 -47.75 1 19.5 13 LEU B CA 1
ATOM 2107 C C . LEU B 1 13 ? 18.328 -9.438 -47.094 1 19.5 13 LEU B C 1
ATOM 2109 O O . LEU B 1 13 ? 17.922 -9.875 -46.031 1 19.5 13 LEU B O 1
ATOM 2113 N N . GLY B 1 14 ? 19.156 -10.547 -47.781 1 18.81 14 GLY B N 1
ATOM 2114 C CA . GLY B 1 14 ? 20.031 -11.688 -47.656 1 18.81 14 GLY B CA 1
ATOM 2115 C C . GLY B 1 14 ? 21.406 -11.328 -47.094 1 18.81 14 GLY B C 1
ATOM 2116 O O . GLY B 1 14 ? 22.422 -11.648 -47.688 1 18.81 14 GLY B O 1
ATOM 2117 N N . LEU B 1 15 ? 21.812 -10.438 -46.156 1 19.23 15 LEU B N 1
ATOM 2118 C CA . LEU B 1 15 ? 23.172 -9.914 -46.094 1 19.23 15 LEU B CA 1
ATOM 2119 C C . LEU B 1 15 ? 24.125 -10.961 -45.5 1 19.23 15 LEU B C 1
ATOM 2121 O O . LEU B 1 15 ? 24.047 -11.297 -44.312 1 19.23 15 LEU B O 1
ATOM 2125 N N . PRO B 1 16 ? 24.625 -12.234 -46.094 1 19.52 16 PRO B N 1
ATOM 2126 C CA . PRO B 1 16 ? 25.531 -13.164 -45.438 1 19.52 16 PRO B CA 1
ATOM 2127 C C . PRO B 1 16 ? 27 -12.727 -45.469 1 19.52 16 PRO B C 1
ATOM 2129 O O . PRO B 1 16 ? 27.859 -13.359 -44.875 1 19.52 16 PRO B O 1
ATOM 2132 N N . ASP B 1 17 ? 27.641 -11.781 -46.188 1 19.27 17 ASP B N 1
ATOM 2133 C CA . ASP B 1 17 ? 28.797 -12.211 -46.969 1 19.27 17 ASP B CA 1
ATOM 2134 C C . ASP B 1 17 ? 30.047 -12.328 -46.062 1 19.27 17 ASP B C 1
ATOM 2136 O O . ASP B 1 17 ? 31 -13.031 -46.438 1 19.27 17 ASP B O 1
ATOM 2140 N N . LYS B 1 18 ? 30.484 -11.297 -45.156 1 21.16 18 LYS B N 1
ATOM 2141 C CA . LYS B 1 18 ? 31.812 -10.734 -45.375 1 21.16 18 LYS B CA 1
ATOM 2142 C C . LYS B 1 18 ? 32.906 -11.727 -44.969 1 21.16 18 LYS B C 1
ATOM 2144 O O . LYS B 1 18 ? 32.719 -12.523 -44.062 1 21.16 18 LYS B O 1
ATOM 2149 N N . VAL B 1 19 ? 34.281 -11.586 -45.5 1 19.42 19 VAL B N 1
ATOM 2150 C CA . VAL B 1 19 ? 35.531 -12.188 -45.969 1 19.42 19 VAL B CA 1
ATOM 2151 C C . VAL B 1 19 ? 36.438 -12.5 -44.781 1 19.42 19 VAL B C 1
ATOM 2153 O O . VAL B 1 19 ? 36.312 -11.906 -43.719 1 19.42 19 VAL B O 1
ATOM 2156 N N . VAL B 1 20 ? 37.688 -13.141 -45.062 1 23.67 20 VAL B N 1
ATOM 2157 C CA . VAL B 1 20 ? 38.656 -14.188 -44.719 1 23.67 20 VAL B CA 1
ATOM 2158 C C . VAL B 1 20 ? 39.844 -13.57 -43.969 1 23.67 20 VAL B C 1
ATOM 2160 O O . VAL B 1 20 ? 40.719 -12.945 -44.594 1 23.67 20 VAL B O 1
ATOM 2163 N N . PRO B 1 21 ? 39.625 -12.633 -42.875 1 19.78 21 PRO B N 1
ATOM 2164 C CA . PRO B 1 21 ? 40.906 -12 -42.656 1 19.78 21 PRO B CA 1
ATOM 2165 C C . PRO B 1 21 ? 42 -13 -42.312 1 19.78 21 PRO B C 1
ATOM 2167 O O . PRO B 1 21 ? 41.719 -14.117 -41.875 1 19.78 21 PRO B O 1
ATOM 2170 N N . ALA B 1 22 ? 43.312 -12.383 -42 1 21.83 22 ALA B N 1
ATOM 2171 C CA . ALA B 1 22 ? 44.75 -12.547 -42.125 1 21.83 22 ALA B CA 1
ATOM 2172 C C . ALA B 1 22 ? 45.312 -13.438 -41 1 21.83 22 ALA B C 1
ATOM 2174 O O . ALA B 1 22 ? 44.812 -13.398 -39.875 1 21.83 22 ALA B O 1
ATOM 2175 N N . ALA B 1 23 ? 46.406 -14.227 -41.344 1 22.12 23 ALA B N 1
ATOM 2176 C CA . ALA B 1 23 ? 47.219 -15.359 -40.906 1 22.12 23 ALA B CA 1
ATOM 2177 C C . ALA B 1 23 ? 48.125 -14.969 -39.719 1 22.12 23 ALA B C 1
ATOM 2179 O O . ALA B 1 23 ? 49.094 -15.672 -39.438 1 22.12 23 ALA B O 1
ATOM 2180 N N . ALA B 1 24 ? 48.062 -13.859 -39.094 1 22.2 24 ALA B N 1
ATOM 2181 C CA . ALA B 1 24 ? 49.344 -13.414 -38.562 1 22.2 24 ALA B CA 1
ATOM 2182 C C . ALA B 1 24 ? 50 -14.523 -37.75 1 22.2 24 ALA B C 1
ATOM 2184 O O . ALA B 1 24 ? 49.344 -15.453 -37.281 1 22.2 24 ALA B O 1
ATOM 2185 N N . ARG B 1 25 ? 51.125 -14.148 -36.969 1 20.83 25 ARG B N 1
ATOM 2186 C CA . ARG B 1 25 ? 52.469 -14.555 -36.562 1 20.83 25 ARG B CA 1
ATOM 2187 C C . ARG B 1 25 ? 52.406 -15.57 -35.406 1 20.83 25 ARG B C 1
ATOM 2189 O O . ARG B 1 25 ? 51.562 -15.469 -34.531 1 20.83 25 ARG B O 1
ATOM 2196 N N . LYS B 1 26 ? 53.312 -16.609 -35.469 1 25.28 26 LYS B N 1
ATOM 2197 C CA . LYS B 1 26 ? 53.438 -17.922 -34.875 1 25.28 26 LYS B CA 1
ATOM 2198 C C . LYS B 1 26 ? 53.906 -17.828 -33.438 1 25.28 26 LYS B C 1
ATOM 2200 O O . LYS B 1 26 ? 54.219 -18.844 -32.812 1 25.28 26 LYS B O 1
ATOM 2205 N N . PRO B 1 27 ? 54.156 -16.688 -32.719 1 27.12 27 PRO B N 1
ATOM 2206 C CA . PRO B 1 27 ? 55.281 -16.781 -31.766 1 27.12 27 PRO B CA 1
ATOM 2207 C C . PRO B 1 27 ? 55.219 -18.016 -30.875 1 27.12 27 PRO B C 1
ATOM 2209 O O . PRO B 1 27 ? 54.125 -18.578 -30.703 1 27.12 27 PRO B O 1
ATOM 2212 N N . GLU B 1 28 ? 56.344 -18.531 -30.203 1 27.2 28 GLU B N 1
ATOM 2213 C CA . GLU B 1 28 ? 56.875 -19.641 -29.422 1 27.2 28 GLU B CA 1
ATOM 2214 C C . GLU B 1 28 ? 55.969 -19.938 -28.219 1 27.2 28 GLU B C 1
ATOM 2216 O O . GLU B 1 28 ? 55.312 -19.031 -27.688 1 27.2 28 GLU B O 1
ATOM 2221 N N . GLU B 1 29 ? 55.906 -21.297 -27.688 1 26.97 29 GLU B N 1
ATOM 2222 C CA . GLU B 1 29 ? 54.812 -21.922 -26.922 1 26.97 29 GLU B CA 1
ATOM 2223 C C . GLU B 1 29 ? 54.844 -21.469 -25.453 1 26.97 29 GLU B C 1
ATOM 2225 O O . GLU B 1 29 ? 55.5 -22.094 -24.625 1 26.97 29 GLU B O 1
ATOM 2230 N N . ILE B 1 30 ? 55.531 -20.406 -24.922 1 26.31 30 ILE B N 1
ATOM 2231 C CA . ILE B 1 30 ? 55.438 -20.234 -23.469 1 26.31 30 ILE B CA 1
ATOM 2232 C C . ILE B 1 30 ? 54.031 -20.578 -23 1 26.31 30 ILE B C 1
ATOM 2234 O O . ILE B 1 30 ? 53.094 -19.859 -23.312 1 26.31 30 ILE B O 1
ATOM 2238 N N . ASP B 1 31 ? 53.594 -21.781 -22.891 1 27.17 31 ASP B N 1
ATOM 2239 C CA . ASP B 1 31 ? 52.438 -22.562 -22.438 1 27.17 31 ASP B CA 1
ATOM 2240 C C . ASP B 1 31 ? 52.031 -22.188 -21 1 27.17 31 ASP B C 1
ATOM 2242 O O . ASP B 1 31 ? 51.406 -22.984 -20.312 1 27.17 31 ASP B O 1
ATOM 2246 N N . THR B 1 32 ? 52.844 -21.5 -20.188 1 27.83 32 THR B N 1
ATOM 2247 C CA . THR B 1 32 ? 52.75 -21.156 -18.766 1 27.83 32 THR B CA 1
ATOM 2248 C C . THR B 1 32 ? 51.312 -20.734 -18.422 1 27.83 32 THR B C 1
ATOM 2250 O O . THR B 1 32 ? 50.594 -20.266 -19.297 1 27.83 32 THR B O 1
ATOM 2253 N N . LEU B 1 33 ? 50.906 -20.781 -16.922 1 26.67 33 LEU B N 1
ATOM 2254 C CA . LEU B 1 33 ? 49.625 -20.641 -16.203 1 26.67 33 LEU B CA 1
ATOM 2255 C C . LEU B 1 33 ? 48.969 -19.312 -16.516 1 26.67 33 LEU B C 1
ATOM 2257 O O . LEU B 1 33 ? 49.25 -18.312 -15.859 1 26.67 33 LEU B O 1
ATOM 2261 N N . GLU B 1 34 ? 49.188 -18.625 -17.484 1 28.94 34 GLU B N 1
ATOM 2262 C CA . GLU B 1 34 ? 48.438 -17.406 -17.812 1 28.94 34 GLU B CA 1
ATOM 2263 C C . GLU B 1 34 ? 46.938 -17.562 -17.484 1 28.94 34 GLU B C 1
ATOM 2265 O O . GLU B 1 34 ? 46.188 -18.125 -18.281 1 28.94 34 GLU B O 1
ATOM 2270 N N . THR B 1 35 ? 46.719 -17.938 -16.25 1 32.06 35 THR B N 1
ATOM 2271 C CA . THR B 1 35 ? 45.469 -17.828 -15.539 1 32.06 35 THR B CA 1
ATOM 2272 C C . THR B 1 35 ? 44.719 -16.547 -15.93 1 32.06 35 THR B C 1
ATOM 2274 O O . THR B 1 35 ? 45.219 -15.438 -15.672 1 32.06 35 THR B O 1
ATOM 2277 N N . THR B 1 36 ? 44.344 -16.344 -17.016 1 34.75 36 THR B N 1
ATOM 2278 C CA . THR B 1 36 ? 43.438 -15.266 -17.453 1 34.75 36 THR B CA 1
ATOM 2279 C C . THR B 1 36 ? 42.625 -14.727 -16.281 1 34.75 36 THR B C 1
ATOM 2281 O O . THR B 1 36 ? 41.844 -15.453 -15.672 1 34.75 36 THR B O 1
ATOM 2284 N N . LEU B 1 37 ? 43.094 -13.805 -15.586 1 35.38 37 LEU B N 1
ATOM 2285 C CA . LEU B 1 37 ? 42.469 -12.992 -14.562 1 35.38 37 LEU B CA 1
ATOM 2286 C C . LEU B 1 37 ? 41.031 -12.633 -14.969 1 35.38 37 LEU B C 1
ATOM 2288 O O . LEU B 1 37 ? 40.781 -11.555 -15.516 1 35.38 37 LEU B O 1
ATOM 2292 N N . GLU B 1 38 ? 40.438 -13.398 -15.758 1 41.19 38 GLU B N 1
ATOM 2293 C CA . GLU B 1 38 ? 39 -13.102 -15.883 1 41.19 38 GLU B CA 1
ATOM 2294 C C . GLU B 1 38 ? 38.438 -12.625 -14.555 1 41.19 38 GLU B C 1
ATOM 2296 O O . GLU B 1 38 ? 38.688 -13.219 -13.508 1 41.19 38 GLU B O 1
ATOM 2301 N N . SER B 1 39 ? 38.281 -11.281 -14.469 1 48.12 39 SER B N 1
ATOM 2302 C CA . SER B 1 39 ? 37.75 -10.617 -13.281 1 48.12 39 SER B CA 1
ATOM 2303 C C . SER B 1 39 ? 36.781 -11.531 -12.516 1 48.12 39 SER B C 1
ATOM 2305 O O . SER B 1 39 ? 36.062 -12.328 -13.125 1 48.12 39 SER B O 1
ATOM 2307 N N . PRO B 1 40 ? 37.219 -11.672 -11.148 1 49.97 40 PRO B N 1
ATOM 2308 C CA . PRO B 1 40 ? 36.25 -12.414 -10.336 1 49.97 40 PRO B CA 1
ATOM 2309 C C . PRO B 1 40 ? 34.812 -12.227 -10.805 1 49.97 40 PRO B C 1
ATOM 2311 O O . PRO B 1 40 ? 34.031 -13.164 -10.75 1 49.97 40 PRO B O 1
ATOM 2314 N N . ALA B 1 41 ? 34.719 -11.141 -11.297 1 55.19 41 ALA B N 1
ATOM 2315 C CA . ALA B 1 41 ? 33.344 -10.859 -11.781 1 55.19 41 ALA B CA 1
ATOM 2316 C C . ALA B 1 41 ? 33.062 -11.633 -13.062 1 55.19 41 ALA B C 1
ATOM 2318 O O . ALA B 1 41 ? 31.953 -12.148 -13.25 1 55.19 41 ALA B O 1
ATOM 2319 N N . LYS B 1 42 ? 34.031 -11.609 -14.047 1 53.81 42 LYS B N 1
ATOM 2320 C CA . LYS B 1 42 ? 33.812 -12.305 -15.305 1 53.81 42 LYS B CA 1
ATOM 2321 C C . LYS B 1 42 ? 33.75 -13.812 -15.102 1 53.81 42 LYS B C 1
ATOM 2323 O O . LYS B 1 42 ? 32.938 -14.5 -15.703 1 53.81 42 LYS B O 1
ATOM 2328 N N . GLN B 1 43 ? 34.656 -14.305 -14.406 1 51.88 43 GLN B N 1
ATOM 2329 C CA . GLN B 1 43 ? 34.625 -15.727 -14.086 1 51.88 43 GLN B CA 1
ATOM 2330 C C . GLN B 1 43 ? 33.344 -16.125 -13.391 1 51.88 43 GLN B C 1
ATOM 2332 O O . GLN B 1 43 ? 32.781 -17.203 -13.656 1 51.88 43 GLN B O 1
ATOM 2337 N N . LEU B 1 44 ? 32.938 -15.234 -12.547 1 58.66 44 LEU B N 1
ATOM 2338 C CA . LEU B 1 44 ? 31.656 -15.469 -11.891 1 58.66 44 LEU B CA 1
ATOM 2339 C C . LEU B 1 44 ? 30.516 -15.453 -12.898 1 58.66 44 LEU B C 1
ATOM 2341 O O . LEU B 1 44 ? 29.594 -16.266 -12.805 1 58.66 44 LEU B O 1
ATOM 2345 N N . LYS B 1 45 ? 30.719 -14.562 -13.922 1 62.31 45 LYS B N 1
ATOM 2346 C CA . LYS B 1 45 ? 29.672 -14.492 -14.938 1 62.31 45 LYS B CA 1
ATOM 2347 C C . LYS B 1 45 ? 29.672 -15.75 -15.797 1 62.31 45 LYS B C 1
ATOM 2349 O O . LYS B 1 45 ? 28.594 -16.297 -16.094 1 62.31 45 LYS B O 1
ATOM 2354 N N . ILE B 1 46 ? 30.875 -16.125 -16.312 1 61.59 46 ILE B N 1
ATOM 2355 C CA . ILE B 1 46 ? 30.953 -17.297 -17.156 1 61.59 46 ILE B CA 1
ATOM 2356 C C . ILE B 1 46 ? 30.438 -18.531 -16.406 1 61.59 46 ILE B C 1
ATOM 2358 O O . ILE B 1 46 ? 29.672 -19.328 -16.953 1 61.59 46 ILE B O 1
ATOM 2362 N N . SER B 1 47 ? 30.75 -18.531 -15.234 1 76.38 47 SER B N 1
ATOM 2363 C CA . SER B 1 47 ? 30.344 -19.688 -14.422 1 76.38 47 SER B CA 1
ATOM 2364 C C . SER B 1 47 ? 28.844 -19.719 -14.227 1 76.38 47 SER B C 1
ATOM 2366 O O . SER B 1 47 ? 28.219 -20.781 -14.375 1 76.38 47 SER B O 1
ATOM 2368 N N . VAL B 1 48 ? 28.234 -18.594 -14.305 1 88.06 48 VAL B N 1
ATOM 2369 C CA . VAL B 1 48 ? 26.797 -18.594 -14.055 1 88.06 48 VAL B CA 1
ATOM 2370 C C . VAL B 1 48 ? 26.047 -18.906 -15.344 1 88.06 48 VAL B C 1
ATOM 2372 O O . VAL B 1 48 ? 24.969 -19.516 -15.312 1 88.06 48 VAL B O 1
ATOM 2375 N N . GLU B 1 49 ? 26.656 -18.578 -16.5 1 90.44 49 GLU B N 1
ATOM 2376 C CA . GLU B 1 49 ? 26.016 -18.828 -17.797 1 90.44 49 GLU B CA 1
ATOM 2377 C C . GLU B 1 49 ? 25.922 -20.328 -18.078 1 90.44 49 GLU B C 1
ATOM 2379 O O . GLU B 1 49 ? 25.062 -20.766 -18.844 1 90.44 49 GLU B O 1
ATOM 2384 N N . ASN B 1 50 ? 26.766 -21.078 -17.438 1 92.75 50 ASN B N 1
ATOM 2385 C CA . ASN B 1 50 ? 26.781 -22.516 -17.688 1 92.75 50 ASN B CA 1
ATOM 2386 C C . ASN B 1 50 ? 25.812 -23.25 -16.781 1 92.75 50 ASN B C 1
ATOM 2388 O O . ASN B 1 50 ? 25.562 -24.453 -16.953 1 92.75 50 ASN B O 1
ATOM 2392 N N . LEU B 1 51 ? 25.234 -22.531 -15.93 1 96.06 51 LEU B N 1
ATOM 2393 C CA . LEU B 1 51 ? 24.281 -23.141 -15.008 1 96.06 51 LEU B CA 1
ATOM 2394 C C . LEU B 1 51 ? 22.922 -23.344 -15.664 1 96.06 51 LEU B C 1
ATOM 2396 O O . LEU B 1 51 ? 22.547 -22.578 -16.547 1 96.06 51 LEU B O 1
ATOM 2400 N N . THR B 1 52 ? 22.297 -24.406 -15.312 1 96.56 52 THR B N 1
ATOM 2401 C CA . THR B 1 52 ? 20.938 -24.656 -15.766 1 96.56 52 THR B CA 1
ATOM 2402 C C . THR B 1 52 ? 19.969 -23.688 -15.102 1 96.56 52 THR B C 1
ATOM 2404 O O . THR B 1 52 ? 20.281 -23.078 -14.086 1 96.56 52 THR B O 1
ATOM 2407 N N . PRO B 1 53 ? 18.797 -23.531 -15.695 1 97.5 53 PRO B N 1
ATOM 2408 C CA . PRO B 1 53 ? 17.781 -22.688 -15.047 1 97.5 53 PRO B CA 1
ATOM 2409 C C . PRO B 1 53 ? 17.516 -23.094 -13.602 1 97.5 53 PRO B C 1
ATOM 2411 O O . PRO B 1 53 ? 17.406 -22.234 -12.719 1 97.5 53 PRO B O 1
ATOM 2414 N N . LYS B 1 54 ? 17.453 -24.359 -13.406 1 97.12 54 LYS B N 1
ATOM 2415 C CA . LYS B 1 54 ? 17.219 -24.859 -12.055 1 97.12 54 LYS B CA 1
ATOM 2416 C C . LYS B 1 54 ? 18.312 -24.422 -11.102 1 97.12 54 LYS B C 1
ATOM 2418 O O . LYS B 1 54 ? 18.047 -24 -9.969 1 97.12 54 LYS B O 1
ATOM 2423 N N . GLU B 1 55 ? 19.531 -24.516 -11.57 1 97.12 55 GLU B N 1
ATOM 2424 C CA . GLU B 1 55 ? 20.656 -24.109 -10.742 1 97.12 55 GLU B CA 1
ATOM 2425 C C . GLU B 1 55 ? 20.656 -22.594 -10.516 1 97.12 55 GLU B C 1
ATOM 2427 O O . GLU B 1 55 ? 20.984 -22.125 -9.422 1 97.12 55 GLU B O 1
ATOM 2432 N N . LEU B 1 56 ? 20.328 -21.844 -11.523 1 97.75 56 LEU B N 1
ATOM 2433 C CA . LEU B 1 56 ? 20.25 -20.391 -11.43 1 97.75 56 LEU B CA 1
ATOM 2434 C C . LEU B 1 56 ? 19.188 -19.969 -10.414 1 97.75 56 LEU B C 1
ATOM 2436 O O . LEU B 1 56 ? 19.406 -19.047 -9.617 1 97.75 56 LEU B O 1
ATOM 2440 N N . ILE B 1 57 ? 18.078 -20.609 -10.445 1 97.88 57 ILE B N 1
ATOM 2441 C CA . ILE B 1 57 ? 16.984 -20.344 -9.508 1 97.88 57 ILE B CA 1
ATOM 2442 C C . ILE B 1 57 ? 17.422 -20.672 -8.086 1 97.88 57 ILE B C 1
ATOM 2444 O O . ILE B 1 57 ? 17.219 -19.891 -7.164 1 97.88 57 ILE B O 1
ATOM 2448 N N . ALA B 1 58 ? 18.078 -21.812 -7.938 1 97.12 58 ALA B N 1
ATOM 2449 C CA . ALA B 1 58 ? 18.562 -22.219 -6.617 1 97.12 58 ALA B CA 1
ATOM 2450 C C . ALA B 1 58 ? 19.547 -21.203 -6.059 1 97.12 58 ALA B C 1
ATOM 2452 O O . ALA B 1 58 ? 19.5 -20.859 -4.875 1 97.12 58 ALA B O 1
ATOM 2453 N N . LEU B 1 59 ? 20.406 -20.797 -6.891 1 96.25 59 LEU B N 1
ATOM 2454 C CA . LEU B 1 59 ? 21.375 -19.781 -6.488 1 96.25 59 LEU B CA 1
ATOM 2455 C C . LEU B 1 59 ? 20.688 -18.484 -6.105 1 96.25 59 LEU B C 1
ATOM 2457 O O . LEU B 1 59 ? 21.062 -17.828 -5.129 1 96.25 59 LEU B O 1
ATOM 2461 N N . SER B 1 60 ? 19.688 -18.125 -6.863 1 97.31 60 SER B N 1
ATOM 2462 C CA . SER B 1 60 ? 18.922 -16.922 -6.57 1 97.31 60 SER B CA 1
ATOM 2463 C C . SER B 1 60 ? 18.25 -17.016 -5.207 1 97.31 60 SER B C 1
ATOM 2465 O O . SER B 1 60 ? 18.266 -16.062 -4.43 1 97.31 60 SER B O 1
ATOM 2467 N N . VAL B 1 61 ? 17.688 -18.125 -4.93 1 96.62 61 VAL B N 1
ATOM 2468 C CA . VAL B 1 61 ? 17.031 -18.359 -3.646 1 96.62 61 VAL B CA 1
ATOM 2469 C C . VAL B 1 61 ? 18.047 -18.188 -2.514 1 96.62 61 VAL B C 1
ATOM 2471 O O . VAL B 1 61 ? 17.734 -17.609 -1.476 1 96.62 61 VAL B O 1
ATOM 2474 N N . LYS B 1 62 ? 19.219 -18.688 -2.697 1 95.31 62 LYS B N 1
ATOM 2475 C CA . LYS B 1 62 ? 20.266 -18.578 -1.688 1 95.31 62 LYS B CA 1
ATOM 2476 C C . LYS B 1 62 ? 20.625 -17.125 -1.408 1 95.31 62 LYS B C 1
ATOM 2478 O O . LYS B 1 62 ? 20.75 -16.719 -0.25 1 95.31 62 LYS B O 1
ATOM 2483 N N . PHE B 1 63 ? 20.75 -16.359 -2.441 1 94.69 63 PHE B N 1
ATOM 2484 C CA . PHE B 1 63 ? 21.062 -14.945 -2.275 1 94.69 63 PHE B CA 1
ATOM 2485 C C . PHE B 1 63 ? 19.938 -14.219 -1.553 1 94.69 63 PHE B C 1
ATOM 2487 O O . PHE B 1 63 ? 20.188 -13.414 -0.649 1 94.69 63 PHE B O 1
ATOM 2494 N N . LEU B 1 64 ? 18.719 -14.508 -1.924 1 93.56 64 LEU B N 1
ATOM 2495 C CA . LEU B 1 64 ? 17.578 -13.867 -1.289 1 93.56 64 LEU B CA 1
ATOM 2496 C C . LEU B 1 64 ? 17.5 -14.219 0.194 1 93.56 64 LEU B C 1
ATOM 2498 O O . LEU B 1 64 ? 17.188 -13.367 1.023 1 93.56 64 LEU B O 1
ATOM 2502 N N . SER B 1 65 ? 17.812 -15.43 0.493 1 91.94 65 SER B N 1
ATOM 2503 C CA . SER B 1 65 ? 17.766 -15.883 1.88 1 91.94 65 SER B CA 1
ATOM 2504 C C . SER B 1 65 ? 18.812 -15.164 2.732 1 91.94 65 SER B C 1
ATOM 2506 O O . SER B 1 65 ? 18.656 -15.062 3.951 1 91.94 65 SER B O 1
ATOM 2508 N N . LYS B 1 66 ? 19.844 -14.672 2.076 1 92.44 66 LYS B N 1
ATOM 2509 C CA . LYS B 1 66 ? 20.906 -13.953 2.787 1 92.44 66 LYS B CA 1
ATOM 2510 C C . LYS B 1 66 ? 20.656 -12.445 2.766 1 92.44 66 LYS B C 1
ATOM 2512 O O . LYS B 1 66 ? 21.516 -11.664 3.18 1 92.44 66 LYS B O 1
ATOM 2517 N N . GLY B 1 67 ? 19.578 -12.133 2.162 1 89.19 67 GLY B N 1
ATOM 2518 C CA . GLY B 1 67 ? 19.172 -10.742 2.205 1 89.19 67 GLY B CA 1
ATOM 2519 C C . GLY B 1 67 ? 19.641 -9.945 1 1 89.19 67 GLY B C 1
ATOM 2520 O O . GLY B 1 67 ? 19.391 -8.742 0.911 1 89.19 67 GLY B O 1
ATOM 2521 N N . ASP B 1 68 ? 20.297 -10.641 0.112 1 92.69 68 ASP B N 1
ATOM 2522 C CA . ASP B 1 68 ? 20.75 -9.969 -1.107 1 92.69 68 ASP B CA 1
ATOM 2523 C C . ASP B 1 68 ? 19.609 -9.883 -2.127 1 92.69 68 ASP B C 1
ATOM 2525 O O . ASP B 1 68 ? 19.156 -10.898 -2.645 1 92.69 68 ASP B O 1
ATOM 2529 N N . LYS B 1 69 ? 19.219 -8.664 -2.498 1 91.44 69 LYS B N 1
ATOM 2530 C CA . LYS B 1 69 ? 18.078 -8.492 -3.4 1 91.44 69 LYS B CA 1
ATOM 2531 C C . LYS B 1 69 ? 18.547 -8.078 -4.793 1 91.44 69 LYS B C 1
ATOM 2533 O O . LYS B 1 69 ? 17.734 -7.98 -5.719 1 91.44 69 LYS B O 1
ATOM 2538 N N . GLU B 1 70 ? 19.75 -7.789 -4.961 1 93.56 70 GLU B N 1
ATOM 2539 C CA . GLU B 1 70 ? 20.25 -7.27 -6.227 1 93.56 70 GLU B CA 1
ATOM 2540 C C . GLU B 1 70 ? 20.75 -8.398 -7.129 1 93.56 70 GLU B C 1
ATOM 2542 O O . GLU B 1 70 ? 20.391 -8.453 -8.312 1 93.56 70 GLU B O 1
ATOM 2547 N N . ARG B 1 71 ? 21.438 -9.359 -6.625 1 93.25 71 ARG B N 1
ATOM 2548 C CA . ARG B 1 71 ? 22.109 -10.367 -7.426 1 93.25 71 ARG B CA 1
ATOM 2549 C C . ARG B 1 71 ? 21.109 -11.344 -8.047 1 93.25 71 ARG B C 1
ATOM 2551 O O . ARG B 1 71 ? 21.328 -11.852 -9.141 1 93.25 71 ARG B O 1
ATOM 2558 N N . PRO B 1 72 ? 19.984 -11.602 -7.344 1 96.88 72 PRO B N 1
ATOM 2559 C CA . PRO B 1 72 ? 19.047 -12.562 -7.93 1 96.88 72 PRO B CA 1
ATOM 2560 C C . PRO B 1 72 ? 18.484 -12.086 -9.273 1 96.88 72 PRO B C 1
ATOM 2562 O O . PRO B 1 72 ? 18.156 -12.914 -10.133 1 96.88 72 PRO B O 1
ATOM 2565 N N . ILE B 1 73 ? 18.391 -10.844 -9.492 1 97.25 73 ILE B N 1
ATOM 2566 C CA . ILE B 1 73 ? 17.703 -10.328 -10.664 1 97.25 73 ILE B CA 1
ATOM 2567 C C . ILE B 1 73 ? 18.422 -10.766 -11.93 1 97.25 73 ILE B C 1
ATOM 2569 O O . ILE B 1 73 ? 17.828 -11.414 -12.797 1 97.25 73 ILE B O 1
ATOM 2573 N N . PRO B 1 74 ? 19.734 -10.477 -12.094 1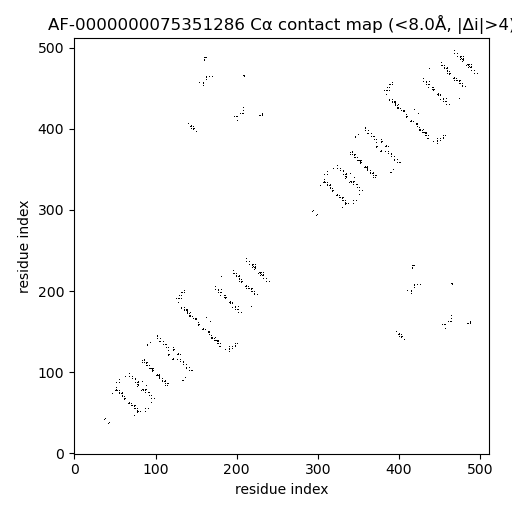 96.38 74 PRO B N 1
ATOM 2574 C CA . PRO B 1 74 ? 20.391 -10.945 -13.312 1 96.38 74 PRO B CA 1
ATOM 2575 C C . PRO B 1 74 ? 20.406 -12.469 -13.438 1 96.38 74 PRO B C 1
ATOM 2577 O O . PRO B 1 74 ? 20.344 -13 -14.555 1 96.38 74 PRO B O 1
ATOM 2580 N N . LEU B 1 75 ? 20.5 -13.188 -12.367 1 97.5 75 LEU B N 1
ATOM 2581 C CA . LEU B 1 75 ? 20.469 -14.648 -12.406 1 97.5 75 LEU B CA 1
ATOM 2582 C C . LEU B 1 75 ? 19.125 -15.148 -12.922 1 97.5 75 LEU B C 1
ATOM 2584 O O . LEU B 1 75 ? 19.062 -16.047 -13.766 1 97.5 75 LEU B O 1
ATOM 2588 N N . LEU B 1 76 ? 18.062 -14.578 -12.469 1 98.44 76 LEU B N 1
ATOM 2589 C CA . LEU B 1 76 ? 16.734 -14.984 -12.867 1 98.44 76 LEU B CA 1
ATOM 2590 C C . LEU B 1 76 ? 16.453 -14.57 -14.312 1 98.44 76 LEU B C 1
ATOM 2592 O O . LEU B 1 76 ? 15.742 -15.281 -15.039 1 98.44 76 LEU B O 1
ATOM 2596 N N . GLN B 1 77 ? 17 -13.414 -14.672 1 98.12 77 GLN B N 1
ATOM 2597 C CA . GLN B 1 77 ? 16.906 -13.031 -16.078 1 98.12 77 GLN B CA 1
ATOM 2598 C C . GLN B 1 77 ? 17.578 -14.062 -16.984 1 98.12 77 GLN B C 1
ATOM 2600 O O . GLN B 1 77 ? 17.031 -14.43 -18.031 1 98.12 77 GLN B O 1
ATOM 2605 N N . LEU B 1 78 ? 18.703 -14.461 -16.547 1 97.56 78 LEU B N 1
ATOM 2606 C CA . LEU B 1 78 ? 19.406 -15.492 -17.312 1 97.56 78 LEU B CA 1
ATOM 2607 C C . LEU B 1 78 ? 18.578 -16.781 -17.359 1 97.56 78 LEU B C 1
ATOM 2609 O O . LEU B 1 78 ? 18.484 -17.422 -18.406 1 97.56 78 LEU B O 1
ATOM 2613 N N . ALA B 1 79 ? 18.031 -17.188 -16.219 1 98.31 79 ALA B N 1
ATOM 2614 C CA . ALA B 1 79 ? 17.188 -18.375 -16.188 1 98.31 79 ALA B CA 1
ATOM 2615 C C . ALA B 1 79 ? 16.031 -18.25 -17.172 1 98.31 79 ALA B C 1
ATOM 2617 O O . ALA B 1 79 ? 15.719 -19.203 -17.891 1 98.31 79 ALA B O 1
ATOM 2618 N N . LEU B 1 80 ? 15.461 -17.094 -17.281 1 98.44 80 LEU B N 1
ATOM 2619 C CA . LEU B 1 80 ? 14.281 -16.875 -18.109 1 98.44 80 LEU B CA 1
ATOM 2620 C C . LEU B 1 80 ? 14.672 -16.734 -19.578 1 98.44 80 LEU B C 1
ATOM 2622 O O . LEU B 1 80 ? 13.859 -16.984 -20.469 1 98.44 80 LEU B O 1
ATOM 2626 N N . ASN B 1 81 ? 15.859 -16.266 -19.828 1 97.88 81 ASN B N 1
ATOM 2627 C CA . ASN B 1 81 ? 16.359 -16.297 -21.203 1 97.88 81 ASN B CA 1
ATOM 2628 C C . ASN B 1 81 ? 16.5 -17.719 -21.719 1 97.88 81 ASN B C 1
ATOM 2630 O O . ASN B 1 81 ? 16.234 -18 -22.875 1 97.88 81 ASN B O 1
ATOM 2634 N N . LYS B 1 82 ? 16.953 -18.531 -20.844 1 97.25 82 LYS B N 1
ATOM 2635 C CA . LYS B 1 82 ? 17.125 -19.938 -21.203 1 97.25 82 LYS B CA 1
ATOM 2636 C C . LYS B 1 82 ? 15.781 -20.656 -21.297 1 97.25 82 LYS B C 1
ATOM 2638 O O . LYS B 1 82 ? 15.586 -21.5 -22.172 1 97.25 82 LYS B O 1
ATOM 2643 N N . GLU B 1 83 ? 14.867 -20.391 -20.359 1 97.94 83 GLU B N 1
ATOM 2644 C CA . GLU B 1 83 ? 13.523 -20.984 -20.312 1 97.94 83 GLU B CA 1
ATOM 2645 C C . GLU B 1 83 ? 12.477 -19.922 -20 1 97.94 83 GLU B C 1
ATOM 2647 O O . GLU B 1 83 ? 12.078 -19.75 -18.844 1 97.94 83 GLU B O 1
ATOM 2652 N N . PRO B 1 84 ? 11.938 -19.344 -20.984 1 97.06 84 PRO B N 1
ATOM 2653 C CA . PRO B 1 84 ? 11.039 -18.188 -20.812 1 97.06 84 PRO B CA 1
ATOM 2654 C C . PRO B 1 84 ? 9.75 -18.562 -20.078 1 97.06 84 PRO B C 1
ATOM 2656 O O . PRO B 1 84 ? 9.109 -17.703 -19.469 1 97.06 84 PRO B O 1
ATOM 2659 N N . ASP B 1 85 ? 9.422 -19.828 -20.062 1 95.94 85 ASP B N 1
ATOM 2660 C CA . ASP B 1 85 ? 8.156 -20.234 -19.469 1 95.94 85 ASP B CA 1
ATOM 2661 C C . ASP B 1 85 ? 8.383 -20.906 -18.109 1 95.94 85 ASP B C 1
ATOM 2663 O O . ASP B 1 85 ? 7.504 -21.609 -17.609 1 95.94 85 ASP B O 1
ATOM 2667 N N . ASN B 1 86 ? 9.609 -20.75 -17.594 1 97.81 86 ASN B N 1
ATOM 2668 C CA . ASN B 1 86 ? 9.891 -21.344 -16.281 1 97.81 86 ASN B CA 1
ATOM 2669 C C . ASN B 1 86 ? 9.109 -20.641 -15.172 1 97.81 86 ASN B C 1
ATOM 2671 O O . ASN B 1 86 ? 9.453 -19.531 -14.773 1 97.81 86 ASN B O 1
ATOM 2675 N N . ILE B 1 87 ? 8.086 -21.328 -14.625 1 98.19 87 ILE B N 1
ATOM 2676 C CA . ILE B 1 87 ? 7.137 -20.75 -13.688 1 98.19 87 ILE B CA 1
ATOM 2677 C C . ILE B 1 87 ? 7.852 -20.375 -12.391 1 98.19 87 ILE B C 1
ATOM 2679 O O . ILE B 1 87 ? 7.59 -19.328 -11.812 1 98.19 87 ILE B O 1
ATOM 2683 N N . ASN B 1 88 ? 8.734 -21.234 -11.977 1 98.25 88 ASN B N 1
ATOM 2684 C CA . ASN B 1 88 ? 9.484 -20.953 -10.758 1 98.25 88 ASN B CA 1
ATOM 2685 C C . ASN B 1 88 ? 10.281 -19.656 -10.883 1 98.25 88 ASN B C 1
ATOM 2687 O O . ASN B 1 88 ? 10.281 -18.828 -9.969 1 98.25 88 ASN B O 1
ATOM 2691 N N . ALA B 1 89 ? 10.93 -19.516 -11.969 1 98.69 89 ALA B N 1
ATOM 2692 C CA . ALA B 1 89 ? 11.734 -18.328 -12.203 1 98.69 89 ALA B CA 1
ATOM 2693 C C . ALA B 1 89 ? 10.852 -17.078 -12.266 1 98.69 89 ALA B C 1
ATOM 2695 O O . ALA B 1 89 ? 11.219 -16.016 -11.734 1 98.69 89 ALA B O 1
ATOM 2696 N N . LEU B 1 90 ? 9.711 -17.172 -12.93 1 98.75 90 LEU B N 1
ATOM 2697 C CA . LEU B 1 90 ? 8.789 -16.047 -13.023 1 98.75 90 LEU B CA 1
ATOM 2698 C C . LEU B 1 90 ? 8.305 -15.625 -11.641 1 98.75 90 LEU B C 1
ATOM 2700 O O . LEU B 1 90 ? 8.32 -14.438 -11.305 1 98.75 90 LEU B O 1
ATOM 2704 N N . ILE B 1 91 ? 7.891 -16.578 -10.828 1 98.75 91 ILE B N 1
ATOM 2705 C CA . ILE B 1 91 ? 7.387 -16.297 -9.484 1 98.75 91 ILE B CA 1
ATOM 2706 C C . ILE B 1 91 ? 8.492 -15.656 -8.648 1 98.75 91 ILE B C 1
ATOM 2708 O O . ILE B 1 91 ? 8.273 -14.633 -7.996 1 98.75 91 ILE B O 1
ATOM 2712 N N . LEU B 1 92 ? 9.68 -16.25 -8.727 1 98.56 92 LEU B N 1
ATOM 2713 C CA . LEU B 1 92 ? 10.781 -15.742 -7.91 1 98.56 92 LEU B CA 1
ATOM 2714 C C . LEU B 1 92 ? 11.188 -14.344 -8.359 1 98.56 92 LEU B C 1
ATOM 2716 O O . LEU B 1 92 ? 11.531 -13.5 -7.531 1 98.56 92 LEU B O 1
ATOM 2720 N N . MET B 1 93 ? 11.172 -14.117 -9.648 1 98.56 93 MET B N 1
ATOM 2721 C CA . MET B 1 93 ? 11.453 -12.773 -10.156 1 98.56 93 MET B CA 1
ATOM 2722 C C . MET B 1 93 ? 10.445 -11.766 -9.625 1 98.56 93 MET B C 1
ATOM 2724 O O . MET B 1 93 ? 10.82 -10.688 -9.164 1 98.56 93 MET B O 1
ATOM 2728 N N . GLY B 1 94 ? 9.18 -12.094 -9.734 1 98.56 94 GLY B N 1
ATOM 2729 C CA . GLY B 1 94 ? 8.148 -11.227 -9.18 1 98.56 94 GLY B CA 1
ATOM 2730 C C . GLY B 1 94 ? 8.352 -10.922 -7.711 1 98.56 94 GLY B C 1
ATOM 2731 O O . GLY B 1 94 ? 8.258 -9.766 -7.293 1 98.56 94 GLY B O 1
ATOM 2732 N N . GLN B 1 95 ? 8.672 -11.945 -6.93 1 97.75 95 GLN B N 1
ATOM 2733 C CA . GLN B 1 95 ? 8.938 -11.766 -5.508 1 97.75 95 GLN B CA 1
ATOM 2734 C C . GLN B 1 95 ? 10.141 -10.852 -5.285 1 97.75 95 GLN B C 1
ATOM 2736 O O . GLN B 1 95 ? 10.109 -9.992 -4.406 1 97.75 95 GLN B O 1
ATOM 2741 N N . THR B 1 96 ? 11.172 -11.078 -6.059 1 97.94 96 THR B N 1
ATOM 2742 C CA . THR B 1 96 ? 12.383 -10.273 -5.938 1 97.94 96 THR B CA 1
ATOM 2743 C C . THR B 1 96 ? 12.094 -8.812 -6.262 1 97.94 96 THR B C 1
ATOM 2745 O O . THR B 1 96 ? 12.539 -7.914 -5.543 1 97.94 96 THR B O 1
ATOM 2748 N N . GLN B 1 97 ? 11.32 -8.594 -7.34 1 97.75 97 GLN B N 1
ATOM 2749 C CA . GLN B 1 97 ? 10.938 -7.234 -7.719 1 97.75 97 GLN B CA 1
ATOM 2750 C C . GLN B 1 97 ? 10.109 -6.574 -6.625 1 97.75 97 GLN B C 1
ATOM 2752 O O . GLN B 1 97 ? 10.266 -5.383 -6.352 1 97.75 97 GLN B O 1
ATOM 2757 N N . LEU B 1 98 ? 9.242 -7.328 -6.043 1 96.75 98 LEU B N 1
ATOM 2758 C CA . LEU B 1 98 ? 8.422 -6.82 -4.945 1 96.75 98 LEU B CA 1
ATOM 2759 C C . LEU B 1 98 ? 9.297 -6.363 -3.781 1 96.75 98 LEU B C 1
ATOM 2761 O O . LEU B 1 98 ? 9.062 -5.305 -3.199 1 96.75 98 LEU B O 1
ATOM 2765 N N . GLN B 1 99 ? 10.336 -7.102 -3.457 1 95.19 99 GLN B N 1
ATOM 2766 C CA . GLN B 1 99 ? 11.258 -6.77 -2.381 1 95.19 99 GLN B CA 1
ATOM 2767 C C . GLN B 1 99 ? 12.039 -5.496 -2.697 1 95.19 99 GLN B C 1
ATOM 2769 O O . GLN B 1 99 ? 12.383 -4.734 -1.792 1 95.19 99 GLN B O 1
ATOM 2774 N N . LYS B 1 100 ? 12.227 -5.262 -3.92 1 94.69 100 LYS B N 1
ATOM 2775 C CA . LYS B 1 100 ? 12.984 -4.09 -4.352 1 94.69 100 LYS B CA 1
ATOM 2776 C C . LYS B 1 100 ? 12.062 -2.879 -4.516 1 94.69 100 LYS B C 1
ATOM 2778 O O . LYS B 1 100 ? 12.531 -1.775 -4.809 1 94.69 100 LYS B O 1
ATOM 2783 N N . GLY B 1 101 ? 10.797 -3.119 -4.41 1 93.81 101 GLY B N 1
ATOM 2784 C CA . GLY B 1 101 ? 9.844 -2.025 -4.535 1 93.81 101 GLY B CA 1
ATOM 2785 C C . GLY B 1 101 ? 9.445 -1.741 -5.969 1 93.81 101 GLY B C 1
ATOM 2786 O O . GLY B 1 101 ? 8.82 -0.719 -6.254 1 93.81 101 GLY B O 1
ATOM 2787 N N . LEU B 1 102 ? 9.82 -2.613 -6.879 1 96.62 102 LEU B N 1
ATOM 2788 C CA . LEU B 1 102 ? 9.398 -2.51 -8.273 1 96.62 102 LEU B CA 1
ATOM 2789 C C . LEU B 1 102 ? 8.055 -3.193 -8.484 1 96.62 102 LEU B C 1
ATOM 2791 O O . LEU B 1 102 ? 7.992 -4.312 -8.992 1 96.62 102 LEU B O 1
ATOM 2795 N N . LEU B 1 103 ? 6.988 -2.486 -8.148 1 97.81 103 LEU B N 1
ATOM 2796 C CA . LEU B 1 103 ? 5.668 -3.074 -7.941 1 97.81 103 LEU B CA 1
ATOM 2797 C C . LEU B 1 103 ? 5.031 -3.457 -9.273 1 97.81 103 LEU B C 1
ATOM 2799 O O . LEU B 1 103 ? 4.48 -4.551 -9.406 1 97.81 103 LEU B O 1
ATOM 2803 N N . GLU B 1 104 ? 5.078 -2.572 -10.273 1 97.38 104 GLU B N 1
ATOM 2804 C CA . GLU B 1 104 ? 4.48 -2.863 -11.57 1 97.38 104 GLU B CA 1
ATOM 2805 C C . GLU B 1 104 ? 5.125 -4.086 -12.219 1 97.38 104 GLU B C 1
ATOM 2807 O O . GLU B 1 104 ? 4.43 -4.973 -12.719 1 97.38 104 GLU B O 1
ATOM 2812 N N . GLU B 1 105 ? 6.422 -4.164 -12.172 1 98.19 105 GLU B N 1
ATOM 2813 C CA . GLU B 1 105 ? 7.152 -5.305 -12.719 1 98.19 105 GLU B CA 1
ATOM 2814 C C . GLU B 1 105 ? 6.824 -6.59 -11.969 1 98.19 105 GLU B C 1
ATOM 2816 O O . GLU B 1 105 ? 6.668 -7.648 -12.578 1 98.19 105 GLU B O 1
ATOM 2821 N N . ALA B 1 106 ? 6.77 -6.48 -10.641 1 98.56 106 ALA B N 1
ATOM 2822 C CA . ALA B 1 106 ? 6.43 -7.641 -9.828 1 98.56 106 ALA B CA 1
ATOM 2823 C C . ALA B 1 106 ? 5.09 -8.234 -10.25 1 98.56 106 ALA B C 1
ATOM 2825 O O . ALA B 1 106 ? 4.984 -9.445 -10.484 1 98.56 106 ALA B O 1
ATOM 2826 N N . VAL B 1 107 ? 4.113 -7.371 -10.398 1 98.69 107 VAL B N 1
ATOM 2827 C CA . VAL B 1 107 ? 2.773 -7.805 -10.789 1 98.69 107 VAL B CA 1
ATOM 2828 C C . VAL B 1 107 ? 2.828 -8.469 -12.164 1 98.69 107 VAL B C 1
ATOM 2830 O O . VAL B 1 107 ? 2.229 -9.523 -12.375 1 98.69 107 VAL B O 1
ATOM 2833 N N . GLU B 1 108 ? 3.557 -7.883 -13.055 1 98.5 108 GLU B N 1
ATOM 2834 C CA . GLU B 1 108 ? 3.65 -8.406 -14.414 1 98.5 108 GLU B CA 1
ATOM 2835 C C . GLU B 1 108 ? 4.23 -9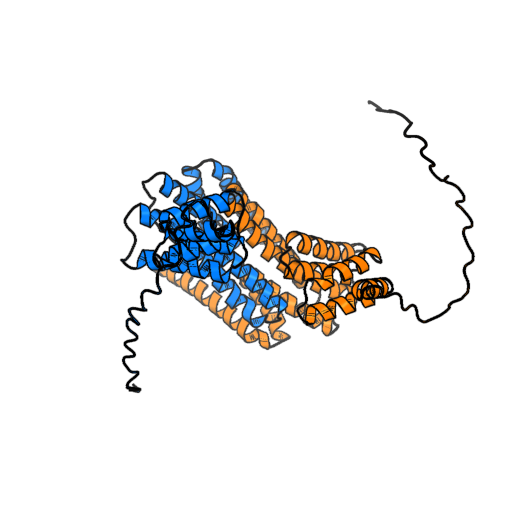.812 -14.43 1 98.5 108 GLU B C 1
ATOM 2837 O O . GLU B 1 108 ? 3.682 -10.711 -15.07 1 98.5 108 GLU B O 1
ATOM 2842 N N . TYR B 1 109 ? 5.316 -10.062 -13.727 1 98.75 109 TYR B N 1
ATOM 2843 C CA . TYR B 1 109 ? 5.945 -11.375 -13.703 1 98.75 109 TYR B CA 1
ATOM 2844 C C . TYR B 1 109 ? 5.043 -12.398 -13.031 1 98.75 109 TYR B C 1
ATOM 2846 O O . TYR B 1 109 ? 4.934 -13.539 -13.492 1 98.75 109 TYR B O 1
ATOM 2854 N N . LEU B 1 110 ? 4.398 -12.055 -11.953 1 98.81 110 LEU B N 1
ATOM 2855 C CA . LEU B 1 110 ? 3.547 -12.977 -11.211 1 98.81 110 LEU B CA 1
ATOM 2856 C C . LEU B 1 110 ? 2.299 -13.336 -12.016 1 98.81 110 LEU B C 1
ATOM 2858 O O . LEU B 1 110 ? 1.888 -14.492 -12.055 1 98.81 110 LEU B O 1
ATOM 2862 N N . GLU B 1 111 ? 1.729 -12.336 -12.695 1 98.56 111 GLU B N 1
ATOM 2863 C CA . GLU B 1 111 ? 0.577 -12.602 -13.547 1 98.56 111 GLU B CA 1
ATOM 2864 C C . GLU B 1 111 ? 0.967 -13.461 -14.75 1 98.56 111 GLU B C 1
ATOM 2866 O O . GLU B 1 111 ? 0.182 -14.297 -15.203 1 98.56 111 GLU B O 1
ATOM 2871 N N . CYS B 1 112 ? 2.145 -13.203 -15.25 1 98.56 112 CYS B N 1
ATOM 2872 C CA . CYS B 1 112 ? 2.643 -14.055 -16.328 1 98.56 112 CYS B CA 1
ATOM 2873 C C . CYS B 1 112 ? 2.758 -15.508 -15.867 1 98.56 112 CYS B C 1
ATOM 2875 O O . CYS B 1 112 ? 2.377 -16.422 -16.594 1 98.56 112 CYS B O 1
ATOM 2877 N N . ALA B 1 113 ? 3.285 -15.719 -14.688 1 98.69 113 ALA B N 1
ATOM 2878 C CA . ALA B 1 113 ? 3.373 -17.062 -14.133 1 98.69 113 ALA B CA 1
ATOM 2879 C C . ALA B 1 113 ? 1.997 -17.719 -14.078 1 98.69 113 ALA B C 1
ATOM 2881 O O . ALA B 1 113 ? 1.834 -18.875 -14.492 1 98.69 113 ALA B O 1
ATOM 2882 N N . ILE B 1 114 ? 1.015 -17.031 -13.625 1 98.56 114 ILE B N 1
ATOM 2883 C CA . ILE B 1 114 ? -0.343 -17.547 -13.5 1 98.56 114 ILE B CA 1
ATOM 2884 C C . ILE B 1 114 ? -0.899 -17.875 -14.883 1 98.56 114 ILE B C 1
ATOM 2886 O O . ILE B 1 114 ? -1.494 -18.938 -15.086 1 98.56 114 ILE B O 1
ATOM 2890 N N . SER B 1 115 ? -0.711 -16.922 -15.812 1 98 115 SER B N 1
ATOM 2891 C CA . SER B 1 115 ? -1.188 -17.125 -17.172 1 98 115 SER B CA 1
ATOM 2892 C C . SER B 1 115 ? -0.599 -18.406 -17.781 1 98 115 SER B C 1
ATOM 2894 O O . SER B 1 115 ? -1.307 -19.172 -18.422 1 98 115 SER B O 1
ATOM 2896 N N . LYS B 1 116 ? 0.671 -18.641 -17.57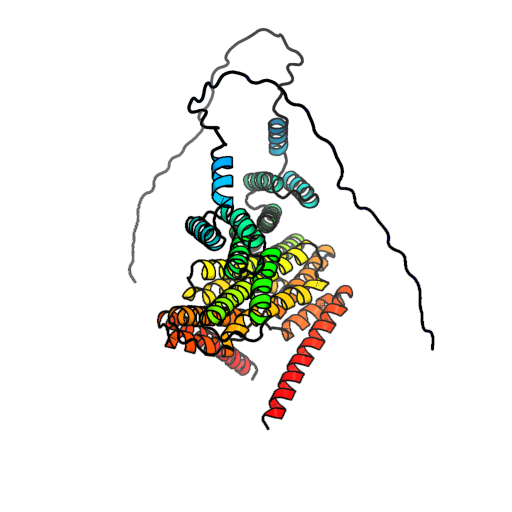8 1 97.5 116 LYS B N 1
ATOM 2897 C CA . LYS B 1 116 ? 1.341 -19.828 -18.109 1 97.5 116 LYS B CA 1
ATOM 2898 C C . LYS B 1 116 ? 0.795 -21.094 -17.469 1 97.5 116 LYS B C 1
ATOM 2900 O O . LYS B 1 116 ? 0.698 -22.141 -18.109 1 97.5 116 LYS B O 1
ATOM 2905 N N . LEU B 1 117 ? 0.473 -21.031 -16.203 1 97.69 117 LEU B N 1
ATOM 2906 C CA . LEU B 1 117 ? -0.073 -22.172 -15.484 1 97.69 117 LEU B CA 1
ATOM 2907 C C . LEU B 1 117 ? -1.431 -22.578 -16.062 1 97.69 117 LEU B C 1
ATOM 2909 O O . LEU B 1 117 ? -1.801 -23.75 -16.031 1 97.69 117 LEU B O 1
ATOM 2913 N N . PHE B 1 118 ? -2.125 -21.625 -16.656 1 96.75 118 PHE B N 1
ATOM 2914 C CA . PHE B 1 118 ? -3.469 -21.875 -17.156 1 96.75 118 PHE B CA 1
ATOM 2915 C C . PHE B 1 118 ? -3.439 -22.172 -18.656 1 96.75 118 PHE B C 1
ATOM 2917 O O . PHE B 1 118 ? -4.477 -22.453 -19.266 1 96.75 118 PHE B O 1
ATOM 2924 N N . LEU B 1 119 ? -2.291 -22.062 -19.266 1 92.38 119 LEU B N 1
ATOM 2925 C CA . LEU B 1 119 ? -2.195 -22.219 -20.719 1 92.38 119 LEU B CA 1
ATOM 2926 C C . LEU B 1 119 ? -2.777 -23.562 -21.156 1 92.38 119 LEU B C 1
ATOM 2928 O O . LEU B 1 119 ? -3.461 -23.641 -22.172 1 92.38 119 LEU B O 1
ATOM 2932 N N . ALA B 1 120 ? -2.5 -24.594 -20.453 1 87.69 120 ALA B N 1
ATOM 2933 C CA . ALA B 1 120 ? -3.004 -25.906 -20.828 1 87.69 120 ALA B CA 1
ATOM 2934 C C . ALA B 1 120 ? -4.324 -26.219 -20.125 1 87.69 120 ALA B C 1
ATOM 2936 O O . ALA B 1 120 ? -4.77 -27.359 -20.078 1 87.69 120 ALA B O 1
ATOM 2937 N N . GLY B 1 121 ? -4.996 -25.141 -19.531 1 90.56 121 GLY B N 1
ATOM 2938 C CA . GLY B 1 121 ? -6.207 -25.328 -18.75 1 90.56 121 GLY B CA 1
ATOM 2939 C C . GLY B 1 121 ? -5.969 -25.266 -17.25 1 90.56 121 GLY B C 1
ATOM 2940 O O . GLY B 1 121 ? -4.91 -24.797 -16.812 1 90.56 121 GLY B O 1
ATOM 2941 N N . HIS B 1 122 ? -6.926 -25.703 -16.531 1 92.5 122 HIS B N 1
ATOM 2942 C CA . HIS B 1 122 ? -6.809 -25.672 -15.078 1 92.5 122 HIS B CA 1
ATOM 2943 C C . HIS B 1 122 ? -5.754 -26.656 -14.586 1 92.5 122 HIS B C 1
ATOM 2945 O O . HIS B 1 122 ? -5.773 -27.828 -14.969 1 92.5 122 HIS B O 1
ATOM 2951 N N . PRO B 1 123 ? -4.887 -26.156 -13.789 1 94.88 123 PRO B N 1
ATOM 2952 C CA . PRO B 1 123 ? -3.859 -27.078 -13.289 1 94.88 123 PRO B CA 1
ATOM 2953 C C . PRO B 1 123 ? -4.438 -28.219 -12.461 1 94.88 123 PRO B C 1
ATOM 2955 O O . PRO B 1 123 ? -5.297 -27.984 -11.602 1 94.88 123 PRO B O 1
ATOM 2958 N N . THR B 1 124 ? -3.936 -29.469 -12.695 1 92 124 THR B N 1
ATOM 2959 C CA . THR B 1 124 ? -4.414 -30.625 -11.961 1 92 124 THR B CA 1
ATOM 2960 C C . THR B 1 124 ? -3.266 -31.312 -11.234 1 92 124 THR B C 1
ATOM 2962 O O . THR B 1 124 ? -3.48 -32 -10.234 1 92 124 THR B O 1
ATOM 2965 N N . GLU B 1 125 ? -2.08 -31.172 -11.734 1 94.31 125 GLU B N 1
ATOM 2966 C CA . GLU B 1 125 ? -0.917 -31.781 -11.094 1 94.31 125 GLU B CA 1
ATOM 2967 C C . GLU B 1 125 ? -0.572 -31.062 -9.789 1 94.31 125 GLU B C 1
ATOM 2969 O O . GLU B 1 125 ? -0.651 -29.844 -9.703 1 94.31 125 GLU B O 1
ATOM 2974 N N . PRO B 1 126 ? -0.18 -31.844 -8.781 1 95.5 126 PRO B N 1
ATOM 2975 C CA . PRO B 1 126 ? 0.103 -31.266 -7.465 1 95.5 126 PRO B CA 1
ATOM 2976 C C . PRO B 1 126 ? 1.124 -30.125 -7.527 1 95.5 126 PRO B C 1
ATOM 2978 O O . PRO B 1 126 ? 0.955 -29.094 -6.863 1 95.5 126 PRO B O 1
ATOM 2981 N N . GLU B 1 127 ? 2.131 -30.328 -8.273 1 95.5 127 GLU B N 1
ATOM 2982 C CA . GLU B 1 127 ? 3.162 -29.297 -8.359 1 95.5 127 GLU B CA 1
ATOM 2983 C C . GLU B 1 127 ? 2.609 -28.016 -8.977 1 95.5 127 GLU B C 1
ATOM 2985 O O . GLU B 1 127 ? 2.92 -26.906 -8.516 1 95.5 127 GLU B O 1
ATOM 2990 N N . ALA B 1 128 ? 1.839 -28.141 -10.031 1 96.56 128 ALA B N 1
ATOM 2991 C CA . ALA B 1 128 ? 1.242 -26.969 -10.695 1 96.56 128 ALA B CA 1
ATOM 2992 C C . ALA B 1 128 ? 0.258 -26.266 -9.766 1 96.56 128 ALA B C 1
ATOM 2994 O O . ALA B 1 128 ? 0.19 -25.031 -9.75 1 96.56 128 ALA B O 1
ATOM 2995 N N . ILE B 1 129 ? -0.477 -27.047 -9.039 1 97.19 129 ILE B N 1
ATOM 2996 C CA . ILE B 1 129 ? -1.413 -26.484 -8.078 1 97.19 129 ILE B CA 1
ATOM 2997 C C . ILE B 1 129 ? -0.646 -25.688 -7.016 1 97.19 129 ILE B C 1
ATOM 2999 O O . ILE B 1 129 ? -1.033 -24.578 -6.66 1 97.19 129 ILE B O 1
ATOM 3003 N N . ASP B 1 130 ? 0.425 -26.281 -6.539 1 98.06 130 ASP B N 1
ATOM 3004 C CA . ASP B 1 130 ? 1.257 -25.609 -5.551 1 98.06 130 ASP B CA 1
ATOM 3005 C C . ASP B 1 130 ? 1.773 -24.281 -6.094 1 98.06 130 ASP B C 1
ATOM 3007 O O . ASP B 1 130 ? 1.696 -23.25 -5.41 1 98.06 130 ASP B O 1
ATOM 3011 N N . LEU B 1 131 ? 2.26 -24.297 -7.289 1 98.12 131 LEU B N 1
ATOM 3012 C CA . LEU B 1 131 ? 2.793 -23.094 -7.914 1 98.12 131 LEU B CA 1
ATOM 3013 C C . LEU B 1 131 ? 1.695 -22.047 -8.109 1 98.12 131 LEU B C 1
ATOM 3015 O O . LEU B 1 131 ? 1.936 -20.844 -7.965 1 98.12 131 LEU B O 1
ATOM 3019 N N . LEU B 1 132 ? 0.514 -22.484 -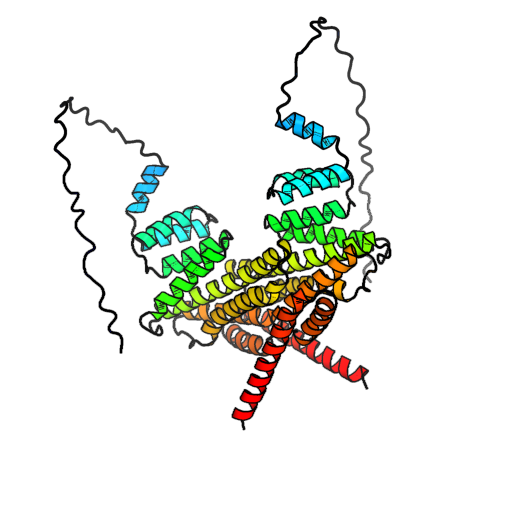8.445 1 98.5 132 LEU B N 1
ATOM 3020 C CA . LEU B 1 132 ? -0.616 -21.578 -8.609 1 98.5 132 LEU B CA 1
ATOM 3021 C C . LEU B 1 132 ? -0.951 -20.891 -7.285 1 98.5 132 LEU B C 1
ATOM 3023 O O . LEU B 1 132 ? -1.228 -19.688 -7.258 1 98.5 132 LEU B O 1
ATOM 3027 N N . ILE B 1 133 ? -0.933 -21.625 -6.191 1 98.75 133 ILE B N 1
ATOM 3028 C CA . ILE B 1 133 ? -1.201 -21.062 -4.871 1 98.75 133 ILE B CA 1
ATOM 3029 C C . ILE B 1 133 ? -0.177 -19.969 -4.551 1 98.75 133 ILE B C 1
ATOM 3031 O O . ILE B 1 133 ? -0.544 -18.859 -4.176 1 98.75 133 ILE B O 1
ATOM 3035 N N . VAL B 1 134 ? 1.061 -20.297 -4.77 1 98.62 134 VAL B N 1
ATOM 3036 C CA . VAL B 1 134 ? 2.146 -19.375 -4.426 1 98.62 134 VAL B CA 1
ATOM 3037 C C . VAL B 1 134 ? 2.086 -18.141 -5.32 1 98.62 134 VAL B C 1
ATOM 3039 O O . VAL B 1 134 ? 2.164 -17.016 -4.836 1 98.62 134 VAL B O 1
ATOM 3042 N N . ALA B 1 135 ? 1.922 -18.328 -6.582 1 98.81 135 ALA B N 1
ATOM 3043 C CA . ALA B 1 135 ? 1.825 -17.219 -7.523 1 98.81 135 ALA B CA 1
ATOM 3044 C C . ALA B 1 135 ? 0.63 -16.312 -7.199 1 98.81 135 ALA B C 1
ATOM 3046 O O . ALA B 1 135 ? 0.733 -15.094 -7.246 1 98.81 135 ALA B O 1
ATOM 3047 N N . SER B 1 136 ? -0.496 -16.922 -6.895 1 98.88 136 SER B N 1
ATOM 3048 C CA . SER B 1 136 ? -1.7 -16.172 -6.57 1 98.88 136 SER B CA 1
ATOM 3049 C C . SER B 1 136 ? -1.514 -15.352 -5.297 1 98.88 136 SER B C 1
ATOM 3051 O O . SER B 1 136 ? -1.928 -14.195 -5.227 1 98.88 136 SER B O 1
ATOM 3053 N N . GLN B 1 137 ? -0.886 -15.984 -4.316 1 98.81 137 GLN B N 1
ATOM 3054 C CA . GLN B 1 137 ? -0.63 -15.266 -3.068 1 98.81 137 GLN B CA 1
ATOM 3055 C C . GLN B 1 137 ? 0.213 -14.023 -3.312 1 98.81 137 GLN B C 1
ATOM 3057 O O . GLN B 1 137 ? -0.165 -12.922 -2.904 1 98.81 137 GLN B O 1
ATOM 3062 N N . TRP B 1 138 ? 1.265 -14.18 -4.012 1 98.88 138 TRP B N 1
ATOM 3063 C CA . TRP B 1 138 ? 2.201 -13.07 -4.188 1 98.88 138 TRP B CA 1
ATOM 3064 C C . TRP B 1 138 ? 1.654 -12.047 -5.172 1 98.88 138 TRP B C 1
ATOM 3066 O O . TRP B 1 138 ? 1.905 -10.844 -5.027 1 98.88 138 TRP B O 1
ATOM 3076 N N . SER B 1 139 ? 0.884 -12.5 -6.168 1 98.81 139 SER B N 1
ATOM 3077 C CA . SER B 1 139 ? 0.205 -11.547 -7.043 1 98.81 139 SER B CA 1
ATOM 3078 C C . SER B 1 139 ? -0.773 -10.68 -6.262 1 98.81 139 SER B C 1
ATOM 3080 O O . SER B 1 139 ? -0.837 -9.469 -6.469 1 98.81 139 SER B O 1
ATOM 3082 N N . GLY B 1 140 ? -1.513 -11.32 -5.41 1 98.75 140 GLY B N 1
ATOM 3083 C CA . GLY B 1 140 ? -2.42 -10.555 -4.566 1 98.75 140 GLY B CA 1
ATOM 3084 C C . GLY B 1 140 ? -1.714 -9.523 -3.713 1 98.75 140 GLY B C 1
ATOM 3085 O O . GLY B 1 140 ? -2.115 -8.352 -3.682 1 98.75 140 GLY B O 1
ATOM 3086 N N . VAL B 1 141 ? -0.641 -9.938 -3.08 1 98.5 141 VAL B N 1
ATOM 3087 C CA . VAL B 1 141 ? 0.142 -9.07 -2.209 1 98.5 141 VAL B CA 1
ATOM 3088 C C . VAL B 1 141 ? 0.735 -7.922 -3.025 1 98.5 141 VAL B C 1
ATOM 3090 O O . VAL B 1 141 ? 0.687 -6.762 -2.604 1 98.5 141 VAL B O 1
ATOM 3093 N N . ALA B 1 142 ? 1.248 -8.227 -4.168 1 98.69 142 ALA B N 1
ATOM 3094 C CA . ALA B 1 142 ? 1.848 -7.215 -5.039 1 98.69 142 ALA B CA 1
ATOM 3095 C C . ALA B 1 142 ? 0.808 -6.195 -5.496 1 98.69 142 ALA B C 1
ATOM 3097 O O . ALA B 1 142 ? 1.067 -4.988 -5.484 1 98.69 142 ALA B O 1
ATOM 3098 N N . CYS B 1 143 ? -0.367 -6.672 -5.863 1 98.31 143 CYS B N 1
ATOM 3099 C CA . CYS B 1 143 ? -1.426 -5.781 -6.328 1 98.31 143 CYS B CA 1
ATOM 3100 C C . CYS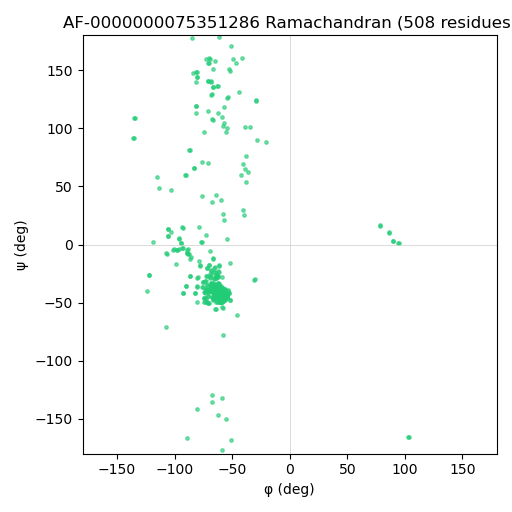 B 1 143 ? -1.895 -4.859 -5.211 1 98.31 143 CYS B C 1
ATOM 3102 O O . CYS B 1 143 ? -2.129 -3.67 -5.438 1 98.31 143 CYS B O 1
ATOM 3104 N N . ILE B 1 144 ? -1.999 -5.375 -4.039 1 97.12 144 ILE B N 1
ATOM 3105 C CA . ILE B 1 144 ? -2.436 -4.574 -2.898 1 97.12 144 ILE B CA 1
ATOM 3106 C C . ILE B 1 144 ? -1.408 -3.484 -2.609 1 97.12 144 ILE B C 1
ATOM 3108 O O . ILE B 1 144 ? -1.769 -2.322 -2.4 1 97.12 144 ILE B O 1
ATOM 3112 N N . ARG B 1 145 ? -0.173 -3.842 -2.623 1 97.5 145 ARG B N 1
ATOM 3113 C CA . ARG B 1 145 ? 0.88 -2.852 -2.418 1 97.5 145 ARG B CA 1
ATOM 3114 C C . ARG B 1 145 ? 0.88 -1.814 -3.535 1 97.5 145 ARG B C 1
ATOM 3116 O O . ARG B 1 145 ? 1.054 -0.621 -3.281 1 97.5 145 ARG B O 1
ATOM 3123 N N . GLN B 1 146 ? 0.671 -2.287 -4.711 1 97.56 146 GLN B N 1
ATOM 3124 C CA . GLN B 1 146 ? 0.621 -1.375 -5.848 1 97.56 146 GLN B CA 1
ATOM 3125 C C . GLN B 1 146 ? -0.562 -0.418 -5.734 1 97.56 146 GLN B C 1
ATOM 3127 O O . GLN B 1 146 ? -0.453 0.758 -6.09 1 97.56 146 GLN B O 1
ATOM 3132 N N . ALA B 1 147 ? -1.674 -0.917 -5.309 1 96.5 147 ALA B N 1
ATOM 3133 C CA . ALA B 1 147 ? -2.857 -0.077 -5.148 1 96.5 147 ALA B CA 1
ATOM 3134 C C . ALA B 1 147 ? -2.57 1.101 -4.223 1 96.5 147 ALA B C 1
ATOM 3136 O O . ALA B 1 147 ? -2.918 2.242 -4.531 1 96.5 147 ALA B O 1
ATOM 3137 N N . ALA B 1 148 ? -1.923 0.827 -3.084 1 96.69 148 ALA B N 1
ATOM 3138 C CA . ALA B 1 148 ? -1.584 1.878 -2.129 1 96.69 148 ALA B CA 1
ATOM 3139 C C . ALA B 1 148 ? -0.575 2.855 -2.723 1 96.69 148 ALA B C 1
ATOM 3141 O O . ALA B 1 148 ? -0.637 4.059 -2.459 1 96.69 148 ALA B O 1
ATOM 3142 N N . HIS B 1 149 ? 0.346 2.316 -3.496 1 96.69 149 HIS B N 1
ATOM 3143 C CA . HIS B 1 149 ? 1.316 3.166 -4.176 1 96.69 149 HIS B CA 1
ATOM 3144 C C . HIS B 1 149 ? 0.636 4.07 -5.199 1 96.69 149 HIS B C 1
ATOM 3146 O O . HIS B 1 149 ? 0.945 5.262 -5.285 1 96.69 149 HIS B O 1
ATOM 3152 N N . ASN B 1 150 ? -0.265 3.479 -5.945 1 96.12 150 ASN B N 1
ATOM 3153 C CA . ASN B 1 150 ? -1.024 4.273 -6.906 1 96.12 150 ASN B CA 1
ATOM 3154 C C . ASN B 1 150 ? -1.801 5.391 -6.223 1 96.12 150 ASN B C 1
ATOM 3156 O O . ASN B 1 150 ? -1.84 6.52 -6.715 1 96.12 150 ASN B O 1
ATOM 3160 N N . PHE B 1 151 ? -2.461 5.02 -5.117 1 96.81 151 PHE B N 1
ATOM 3161 C CA . PHE B 1 151 ? -3.201 5.988 -4.316 1 96.81 151 PHE B CA 1
ATOM 3162 C C . PHE B 1 151 ? -2.324 7.184 -3.963 1 96.81 151 PHE B C 1
ATOM 3164 O O . PHE B 1 151 ? -2.686 8.328 -4.238 1 96.81 151 PHE B O 1
ATOM 3171 N N . PHE B 1 152 ? -1.109 6.934 -3.498 1 97.62 152 PHE B N 1
ATOM 3172 C CA . PHE B 1 152 ? -0.144 7.961 -3.133 1 97.62 152 PHE B CA 1
ATOM 3173 C C . PHE B 1 152 ? 0.256 8.781 -4.352 1 97.62 152 PHE B C 1
ATOM 3175 O O . PHE B 1 152 ? 0.248 10.016 -4.309 1 97.62 152 PHE B O 1
ATOM 3182 N N . GLU B 1 153 ? 0.592 8.125 -5.383 1 95.25 153 GLU B N 1
ATOM 3183 C CA . GLU B 1 153 ? 1.077 8.812 -6.574 1 95.25 153 GLU B CA 1
ATOM 3184 C C . GLU B 1 153 ? 0.015 9.75 -7.141 1 95.25 153 GLU B C 1
ATOM 3186 O O . GLU B 1 153 ? 0.327 10.867 -7.562 1 95.25 153 GLU B O 1
ATOM 3191 N N . LEU B 1 154 ? -1.188 9.312 -7.191 1 96.38 154 LEU B N 1
ATOM 3192 C CA . LEU B 1 154 ? -2.277 10.125 -7.734 1 96.38 154 LEU B CA 1
ATOM 3193 C C . LEU B 1 154 ? -2.549 11.336 -6.852 1 96.38 154 LEU B C 1
ATOM 3195 O O . LEU B 1 154 ? -2.809 12.43 -7.355 1 96.38 154 LEU B O 1
ATOM 3199 N N . VAL B 1 155 ? -2.479 11.18 -5.527 1 96.94 155 VAL B N 1
ATOM 3200 C CA . VAL B 1 155 ? -2.619 12.312 -4.617 1 96.94 155 VAL B CA 1
ATOM 3201 C C . VAL B 1 155 ? -1.477 13.297 -4.836 1 96.94 155 VAL B C 1
ATOM 3203 O O . VAL B 1 155 ? -1.704 14.508 -4.953 1 96.94 155 VAL B O 1
ATOM 3206 N N . GLN B 1 156 ? -0.253 12.766 -4.941 1 94.69 156 GLN B N 1
ATOM 3207 C CA . GLN B 1 156 ? 0.94 13.594 -5.117 1 94.69 156 GLN B CA 1
ATOM 3208 C C . GLN B 1 156 ? 0.866 14.406 -6.406 1 94.69 156 GLN B C 1
ATOM 3210 O O . GLN B 1 156 ? 1.276 15.562 -6.441 1 94.69 156 GLN B O 1
ATOM 3215 N N . GLN B 1 157 ? 0.289 13.805 -7.402 1 94.25 157 GLN B N 1
ATOM 3216 C CA . GLN B 1 157 ? 0.228 14.445 -8.711 1 94.25 157 GLN B CA 1
ATOM 3217 C C . GLN B 1 157 ? -1.024 15.305 -8.844 1 94.25 157 GLN B C 1
ATOM 3219 O O . GLN B 1 157 ? -1.219 15.977 -9.867 1 94.25 157 GLN B O 1
ATOM 3224 N N . GLY B 1 158 ? -1.928 15.25 -7.887 1 94.19 158 GLY B N 1
ATOM 3225 C CA . GLY B 1 158 ? -3.158 16.031 -7.922 1 94.19 158 GLY B CA 1
ATOM 3226 C C . GLY B 1 158 ? -4.207 15.43 -8.844 1 94.19 158 GLY B C 1
ATOM 3227 O O . GLY B 1 158 ? -5.105 16.141 -9.305 1 94.19 158 GLY B O 1
ATOM 3228 N N . GLN B 1 159 ? -4.07 14.219 -9.227 1 95.06 159 GLN B N 1
ATOM 3229 C CA . GLN B 1 159 ? -5.031 13.539 -10.086 1 95.06 159 GLN B CA 1
ATOM 3230 C C . GLN B 1 159 ? -6.098 12.828 -9.266 1 95.06 159 GLN B C 1
ATOM 3232 O O . GLN B 1 159 ? -6.32 11.625 -9.438 1 95.06 159 GLN B O 1
ATOM 3237 N N . LEU B 1 160 ? -6.797 13.609 -8.5 1 96.06 160 LEU B N 1
ATOM 3238 C CA . LEU B 1 160 ? -7.703 13.078 -7.48 1 96.06 160 LEU B CA 1
ATOM 3239 C C . LEU B 1 160 ? -8.938 12.453 -8.125 1 96.06 160 LEU B C 1
ATOM 3241 O O . LEU B 1 160 ? -9.547 11.547 -7.559 1 96.06 160 LEU B O 1
ATOM 3245 N N . LYS B 1 161 ? -9.266 12.781 -9.344 1 91.69 161 LYS B N 1
ATOM 3246 C CA . LYS B 1 161 ? -10.438 12.25 -10.031 1 91.69 161 LYS B CA 1
ATOM 3247 C C . LYS B 1 161 ? -10.258 10.773 -10.375 1 91.69 161 LYS B C 1
ATOM 3249 O O . LYS B 1 161 ? -11.227 10.078 -10.672 1 91.69 161 LYS B O 1
ATOM 3254 N N . LEU B 1 162 ? -9.055 10.336 -10.352 1 91.12 162 LEU B N 1
ATOM 3255 C CA . LEU B 1 162 ? -8.766 8.969 -10.766 1 91.12 162 LEU B CA 1
ATOM 3256 C C . LEU B 1 162 ? -8.578 8.055 -9.555 1 91.12 162 LEU B C 1
ATOM 3258 O O . LEU B 1 162 ? -8.422 6.844 -9.703 1 91.12 162 LEU B O 1
ATOM 3262 N N . LEU B 1 163 ? -8.617 8.594 -8.359 1 90.38 163 LEU B N 1
ATOM 3263 C CA . LEU B 1 163 ? -8.227 7.875 -7.148 1 90.38 163 LEU B CA 1
ATOM 3264 C C . LEU B 1 163 ? -9.062 6.617 -6.969 1 90.38 163 LEU B C 1
ATOM 3266 O O . LEU B 1 163 ? -8.523 5.52 -6.812 1 90.38 163 LEU B O 1
ATOM 3270 N N . SER B 1 164 ? -10.32 6.77 -6.969 1 82.56 164 SER B N 1
ATOM 3271 C CA . SER B 1 164 ? -11.195 5.645 -6.645 1 82.56 164 SER B CA 1
ATOM 3272 C C . SER B 1 164 ? -11.102 4.555 -7.707 1 82.56 164 SER B C 1
ATOM 3274 O O . SER B 1 164 ? -10.93 3.379 -7.379 1 82.56 164 SER B O 1
ATOM 3276 N N . PHE B 1 165 ? -11.031 4.91 -8.906 1 81 165 PHE B N 1
ATOM 3277 C CA . PHE B 1 165 ? -11.055 3.947 -10 1 81 165 PHE B CA 1
ATOM 3278 C C . PHE B 1 165 ? -9.758 3.15 -10.047 1 81 165 PHE B C 1
ATOM 3280 O O . PHE B 1 165 ? -9.781 1.918 -10.031 1 81 165 PHE B O 1
ATOM 3287 N N . VAL B 1 166 ? -8.719 3.893 -10.016 1 81.19 166 VAL B N 1
ATOM 3288 C CA . VAL B 1 166 ? -7.422 3.266 -10.25 1 81.19 166 VAL B CA 1
ATOM 3289 C C . VAL B 1 166 ? -7.016 2.449 -9.023 1 81.19 166 VAL B C 1
ATOM 3291 O O . VAL B 1 166 ? -6.621 1.287 -9.148 1 81.19 166 VAL B O 1
ATOM 3294 N N . SER B 1 167 ? -7.09 3.004 -7.906 1 84.81 167 SER B N 1
ATOM 3295 C CA . SER B 1 167 ? -6.648 2.32 -6.691 1 84.81 167 SER B CA 1
ATOM 3296 C C . SER B 1 167 ? -7.598 1.185 -6.324 1 84.81 167 SER B C 1
ATOM 3298 O O . SER B 1 167 ? -7.156 0.097 -5.949 1 84.81 167 SER B O 1
ATOM 3300 N N . GLN B 1 168 ? -8.828 1.398 -6.449 1 86.44 168 GLN B N 1
ATOM 3301 C CA . GLN B 1 168 ? -9.812 0.381 -6.098 1 86.44 168 GLN B CA 1
ATOM 3302 C C . GLN B 1 168 ? -9.711 -0.824 -7.027 1 86.44 168 GLN B C 1
ATOM 3304 O O . GLN B 1 168 ? -9.828 -1.969 -6.586 1 86.44 168 GLN B O 1
ATOM 3309 N N . GLU B 1 169 ? -9.531 -0.543 -8.273 1 90.31 169 GLU B N 1
ATOM 3310 C CA . GLU B 1 169 ? -9.414 -1.632 -9.234 1 90.31 169 GLU B CA 1
ATOM 3311 C C . GLU B 1 169 ? -8.234 -2.543 -8.906 1 90.31 169 GLU B C 1
ATOM 3313 O O . GLU B 1 169 ? -8.359 -3.77 -8.961 1 90.31 169 GLU B O 1
ATOM 3318 N N . LYS B 1 170 ? -7.156 -1.882 -8.617 1 94.31 170 LYS B N 1
ATOM 3319 C CA . LYS B 1 170 ? -5.965 -2.674 -8.32 1 94.31 170 LYS B CA 1
ATOM 3320 C C . LYS B 1 170 ? -6.137 -3.453 -7.016 1 94.31 170 LYS B C 1
ATOM 3322 O O . LYS B 1 170 ? -5.648 -4.578 -6.891 1 94.31 170 LYS B O 1
ATOM 3327 N N . TRP B 1 171 ? -6.801 -2.873 -6.066 1 93.69 171 TRP B N 1
ATOM 3328 C CA . TRP B 1 171 ? -7.121 -3.562 -4.824 1 93.69 171 TRP B CA 1
ATOM 3329 C C . TRP B 1 171 ? -8.008 -4.773 -5.086 1 93.69 171 TRP B C 1
ATOM 3331 O O . TRP B 1 171 ? -7.758 -5.859 -4.559 1 93.69 171 TRP B O 1
ATOM 3341 N N . GLU B 1 172 ? -8.961 -4.625 -5.902 1 93.56 172 GLU B N 1
ATOM 3342 C CA . GLU B 1 172 ? -9.883 -5.707 -6.25 1 93.56 172 GLU B CA 1
ATOM 3343 C C . GLU B 1 172 ? -9.156 -6.824 -7 1 93.56 172 GLU B C 1
ATOM 3345 O O . GLU B 1 172 ? -9.43 -8.008 -6.777 1 93.56 172 GLU B O 1
ATOM 3350 N N . GLU B 1 173 ? -8.281 -6.383 -7.828 1 96.56 173 GLU B N 1
ATOM 3351 C CA . GLU B 1 173 ? -7.465 -7.379 -8.516 1 96.56 173 GLU B CA 1
ATOM 3352 C C . GLU B 1 173 ? -6.656 -8.219 -7.527 1 96.56 173 GLU B C 1
ATOM 3354 O O . GLU B 1 173 ? -6.543 -9.43 -7.684 1 96.56 173 GLU B O 1
ATOM 3359 N N . GLY B 1 174 ? -6.09 -7.535 -6.582 1 98 174 GLY B N 1
ATOM 3360 C CA . GLY B 1 174 ? -5.34 -8.242 -5.559 1 98 174 GLY B CA 1
ATOM 3361 C C . GLY B 1 174 ? -6.18 -9.258 -4.797 1 98 174 GLY B C 1
ATOM 3362 O O . GLY B 1 174 ? -5.773 -10.406 -4.629 1 98 174 GLY B O 1
ATOM 3363 N N . ILE B 1 175 ? -7.344 -8.875 -4.453 1 97 175 ILE B N 1
ATOM 3364 C CA . ILE B 1 175 ? -8.25 -9.758 -3.721 1 97 175 ILE B CA 1
ATOM 3365 C C . ILE B 1 175 ? -8.656 -10.93 -4.609 1 97 175 ILE B C 1
ATOM 3367 O O . ILE B 1 175 ? -8.742 -12.07 -4.148 1 97 175 ILE B O 1
ATOM 3371 N N . ALA B 1 176 ? -8.891 -10.633 -5.867 1 98 176 ALA B N 1
ATOM 3372 C CA . ALA B 1 176 ? -9.273 -11.688 -6.801 1 98 176 ALA B CA 1
ATOM 3373 C C . ALA B 1 176 ? -8.188 -12.758 -6.902 1 98 176 ALA B C 1
ATOM 3375 O O . ALA B 1 176 ? -8.477 -13.953 -6.965 1 98 176 ALA B O 1
ATOM 3376 N N . HIS B 1 177 ? -6.934 -12.336 -6.957 1 98.69 177 HIS B N 1
ATOM 3377 C CA . HIS B 1 177 ? -5.84 -13.297 -6.973 1 98.69 177 HIS B CA 1
ATOM 3378 C C . HIS B 1 177 ? -5.852 -14.172 -5.723 1 98.69 177 HIS B C 1
ATOM 3380 O O . HIS B 1 177 ? -5.672 -15.391 -5.809 1 98.69 177 HIS B O 1
ATOM 3386 N N . LEU B 1 178 ? -6.074 -13.547 -4.609 1 98.75 178 LEU B N 1
ATOM 3387 C CA . LEU B 1 178 ? -6.098 -14.289 -3.354 1 98.75 178 LEU B CA 1
ATOM 3388 C C . LEU B 1 178 ? -7.316 -15.203 -3.289 1 98.75 178 LEU B C 1
ATOM 3390 O O . LEU B 1 178 ? -7.223 -16.328 -2.795 1 98.75 178 LEU B O 1
ATOM 3394 N N . GLU B 1 179 ? -8.438 -14.758 -3.807 1 98.69 179 GLU B N 1
ATOM 3395 C CA . GLU B 1 179 ? -9.664 -15.555 -3.807 1 98.69 179 GLU B CA 1
ATOM 3396 C C . GLU B 1 179 ? -9.508 -16.812 -4.656 1 98.69 179 GLU B C 1
ATOM 3398 O O . GLU B 1 179 ? -10.164 -17.828 -4.402 1 98.69 179 GLU B O 1
ATOM 3403 N N . ARG B 1 180 ? -8.68 -16.719 -5.621 1 98.06 180 ARG B N 1
ATOM 3404 C CA . ARG B 1 180 ? -8.375 -17.922 -6.391 1 98.06 180 ARG B CA 1
ATOM 3405 C C . ARG B 1 180 ? -7.926 -19.047 -5.48 1 98.06 180 ARG B C 1
ATOM 3407 O O . ARG B 1 180 ? -8.297 -20.203 -5.695 1 98.06 180 ARG B O 1
ATOM 3414 N N . ILE B 1 181 ? -7.152 -18.75 -4.477 1 98.56 181 ILE B N 1
ATOM 3415 C CA . ILE B 1 181 ? -6.691 -19.766 -3.539 1 98.56 181 ILE B CA 1
ATOM 3416 C C . ILE B 1 181 ? -7.883 -20.359 -2.787 1 98.56 181 ILE B C 1
ATOM 3418 O O . ILE B 1 181 ? -7.996 -21.578 -2.65 1 98.56 181 ILE B O 1
ATOM 3422 N N . GLY B 1 182 ? -8.773 -19.469 -2.326 1 97.81 182 GLY B N 1
ATOM 3423 C CA . GLY B 1 182 ? -9.953 -19.906 -1.589 1 97.81 182 GLY B CA 1
ATOM 3424 C C . GLY B 1 182 ? -10.875 -20.797 -2.402 1 97.81 182 GLY B C 1
ATOM 3425 O O . GLY B 1 182 ? -11.641 -21.578 -1.843 1 97.81 182 GLY B O 1
ATOM 3426 N N . ASN B 1 183 ? -10.781 -20.672 -3.695 1 96.88 183 ASN B N 1
ATOM 3427 C CA . ASN B 1 183 ? -11.672 -21.422 -4.582 1 96.88 183 ASN B CA 1
ATOM 3428 C C . ASN B 1 183 ? -11.062 -22.75 -5.02 1 96.88 183 ASN B C 1
ATOM 3430 O O . ASN B 1 183 ? -11.695 -23.516 -5.73 1 96.88 183 ASN B O 1
ATOM 3434 N N . LEU B 1 184 ? -9.859 -23.016 -4.621 1 97.31 184 LEU B N 1
ATOM 3435 C CA . LEU B 1 184 ? -9.211 -24.297 -4.93 1 97.31 184 LEU B CA 1
ATOM 3436 C C . LEU B 1 184 ? -9.672 -25.391 -3.965 1 97.31 184 LEU B C 1
ATOM 3438 O O . LEU B 1 184 ? -10.023 -25.094 -2.818 1 97.31 184 LEU B O 1
ATOM 3442 N N . LYS B 1 185 ? -9.68 -26.547 -4.516 1 96.5 185 LYS B N 1
ATOM 3443 C CA . LYS B 1 185 ? -9.789 -27.688 -3.613 1 96.5 185 LYS B CA 1
ATOM 3444 C C . LYS B 1 185 ? -8.523 -27.844 -2.77 1 96.5 185 LYS B C 1
ATOM 3446 O O . LYS B 1 185 ? -7.414 -27.672 -3.271 1 96.5 185 LYS B O 1
ATOM 3451 N N . GLU B 1 186 ? -8.742 -28.172 -1.56 1 97.06 186 GLU B N 1
ATOM 3452 C CA . GLU B 1 186 ? -7.617 -28.391 -0.658 1 97.06 186 GLU B CA 1
ATOM 3453 C C . GLU B 1 186 ? -6.641 -29.422 -1.229 1 97.06 186 GLU B C 1
ATOM 3455 O O . GLU B 1 186 ? -7.035 -30.531 -1.556 1 97.06 186 GLU B O 1
ATOM 3460 N N . PRO B 1 187 ? -5.395 -29.016 -1.31 1 97.06 187 PRO B N 1
ATOM 3461 C CA . PRO B 1 187 ? -4.406 -29.984 -1.802 1 97.06 187 PRO B CA 1
ATOM 3462 C C . PRO B 1 187 ? -4.141 -31.109 -0.811 1 97.06 187 PRO B C 1
ATOM 3464 O O . PRO B 1 187 ? -4.281 -30.922 0.401 1 97.06 187 PRO B O 1
ATOM 3467 N N . GLU B 1 188 ? -3.682 -32.219 -1.338 1 95.12 188 GLU B N 1
ATOM 3468 C CA . GLU B 1 188 ? -3.375 -33.375 -0.5 1 95.12 188 GLU B CA 1
ATOM 3469 C C . GLU B 1 188 ? -1.927 -33.344 -0.02 1 95.12 188 GLU B C 1
ATOM 3471 O O . GLU B 1 188 ? -1.632 -33.75 1.109 1 95.12 188 GLU B O 1
ATOM 3476 N N . GLU B 1 189 ? -1.08 -32.875 -0.852 1 95.12 189 GLU B N 1
ATOM 3477 C CA . GLU B 1 189 ? 0.34 -32.844 -0.517 1 95.12 189 GLU B CA 1
ATOM 3478 C C . GLU B 1 189 ? 0.607 -31.875 0.629 1 95.12 189 GLU B C 1
ATOM 3480 O O . GLU B 1 189 ? 0.145 -30.734 0.603 1 95.12 189 GLU B O 1
ATOM 3485 N N . PRO B 1 190 ? 1.421 -32.281 1.606 1 95.06 190 PRO B N 1
ATOM 3486 C CA . PRO B 1 190 ? 1.605 -31.484 2.822 1 95.06 190 PRO B CA 1
ATOM 3487 C C . PRO B 1 190 ? 2.156 -30.094 2.539 1 95.06 190 PRO B C 1
ATOM 3489 O O . PRO B 1 190 ? 1.688 -29.109 3.121 1 95.06 190 PRO B O 1
ATOM 3492 N N . LYS B 1 191 ? 3.115 -30.016 1.75 1 93.88 191 LYS B N 1
ATOM 3493 C CA . LYS B 1 191 ? 3.707 -28.703 1.441 1 93.88 191 LYS B CA 1
ATOM 3494 C C . LYS B 1 191 ? 2.688 -27.781 0.783 1 93.88 191 LYS B C 1
ATOM 3496 O O . LYS B 1 191 ? 2.562 -26.625 1.163 1 93.88 191 LYS B O 1
ATOM 3501 N N . SER B 1 192 ? 2.014 -28.312 -0.252 1 96.81 192 SER B N 1
ATOM 3502 C CA . SER B 1 192 ? 0.987 -27.547 -0.944 1 96.81 192 SER B CA 1
ATOM 3503 C C . SER B 1 192 ? -0.149 -27.172 0 1 96.81 192 SER B C 1
ATOM 3505 O O . SER B 1 192 ? -0.703 -26.062 -0.096 1 96.81 192 SER B O 1
ATOM 3507 N N . LYS B 1 193 ? -0.458 -28.125 0.864 1 97.06 193 LYS B N 1
ATOM 3508 C CA . LYS B 1 193 ? -1.502 -27.875 1.854 1 97.06 193 LYS B CA 1
ATOM 3509 C C . LYS B 1 193 ? -1.121 -26.719 2.777 1 97.06 193 LYS B C 1
ATOM 3511 O O . LYS B 1 193 ? -1.955 -25.859 3.09 1 97.06 193 LYS B O 1
ATOM 3516 N N . ALA B 1 194 ? 0.104 -26.688 3.195 1 96.44 194 ALA B N 1
ATOM 3517 C CA . ALA B 1 194 ? 0.591 -25.594 4.039 1 96.44 194 ALA B CA 1
ATOM 3518 C C . ALA B 1 194 ? 0.49 -24.25 3.316 1 96.44 194 ALA B C 1
ATOM 3520 O O . ALA B 1 194 ? 0.012 -23.266 3.887 1 96.44 194 ALA B O 1
ATOM 3521 N N . HIS B 1 195 ? 0.922 -24.234 2.059 1 97.81 195 HIS B N 1
ATOM 3522 C CA . HIS B 1 195 ? 0.812 -23.016 1.26 1 97.81 195 HIS B CA 1
ATOM 3523 C C . HIS B 1 195 ? -0.645 -22.594 1.102 1 97.81 195 HIS B C 1
ATOM 3525 O O . HIS B 1 195 ? -0.957 -21.406 1.153 1 97.81 195 HIS B O 1
ATOM 3531 N N . TYR B 1 196 ? -1.466 -23.578 0.909 1 98.56 196 TYR B N 1
ATOM 3532 C CA . TYR B 1 196 ? -2.893 -23.328 0.733 1 98.56 196 TYR B CA 1
ATOM 3533 C C . TYR B 1 196 ? -3.479 -22.625 1.949 1 98.56 196 TYR B C 1
ATOM 3535 O O . TYR B 1 196 ? -4.102 -21.562 1.819 1 98.56 196 TYR B O 1
ATOM 3543 N N . TYR B 1 197 ? -3.248 -23.078 3.113 1 98.25 197 TYR B N 1
ATOM 3544 C CA . TYR B 1 197 ? -3.822 -22.484 4.316 1 98.25 197 TYR B CA 1
ATOM 3545 C C . TYR B 1 197 ? -3.166 -21.141 4.637 1 98.25 197 TYR B C 1
ATOM 3547 O O . TYR B 1 197 ? -3.824 -20.234 5.129 1 98.25 197 TYR B O 1
ATOM 3555 N N . ASP B 1 198 ? -1.819 -21.031 4.414 1 97.56 198 ASP B N 1
ATOM 3556 C CA . ASP B 1 198 ? -1.194 -19.719 4.52 1 97.56 198 ASP B CA 1
ATOM 3557 C C . ASP B 1 198 ? -1.893 -18.703 3.615 1 97.56 198 ASP B C 1
ATOM 3559 O O . ASP B 1 198 ? -2.17 -17.578 4.035 1 97.56 198 ASP B O 1
ATOM 3563 N N . GLY B 1 199 ? -2.158 -19.141 2.371 1 98.44 199 GLY B N 1
ATOM 3564 C CA . GLY B 1 199 ? -2.865 -18.281 1.428 1 98.44 199 GLY B CA 1
ATOM 3565 C C . GLY B 1 199 ? -4.242 -17.875 1.913 1 98.44 199 GLY B C 1
ATOM 3566 O O . GLY B 1 199 ? -4.672 -16.734 1.684 1 98.44 199 GLY B O 1
ATOM 3567 N N . LEU B 1 200 ? -4.914 -18.781 2.602 1 98.44 200 LEU B N 1
ATOM 3568 C CA . LEU B 1 200 ? -6.23 -18.469 3.145 1 98.44 200 LEU B CA 1
ATOM 3569 C C . LEU B 1 200 ? -6.137 -17.406 4.23 1 98.44 200 LEU B C 1
ATOM 3571 O O . LEU B 1 200 ? -7.02 -16.547 4.348 1 98.44 200 LEU B O 1
ATOM 3575 N N . VAL B 1 201 ? -5.074 -17.5 5.039 1 98 201 VAL B N 1
ATOM 3576 C CA . VAL B 1 201 ? -4.883 -16.5 6.082 1 98 201 VAL B CA 1
ATOM 3577 C C . VAL B 1 201 ? -4.621 -15.133 5.453 1 98 201 VAL B C 1
ATOM 3579 O O . VAL B 1 201 ? -5.18 -14.125 5.887 1 98 201 VAL B O 1
ATOM 3582 N N . VAL B 1 202 ? -3.787 -15.078 4.434 1 98.12 202 VAL B N 1
ATOM 3583 C CA . VAL B 1 202 ? -3.5 -13.836 3.727 1 98.12 202 VAL B CA 1
ATOM 3584 C C . VAL B 1 202 ? -4.785 -13.281 3.109 1 98.12 202 VAL B C 1
ATOM 3586 O O . VAL B 1 202 ? -5.074 -12.094 3.223 1 98.12 202 VAL B O 1
ATOM 3589 N N . LEU B 1 203 ? -5.57 -14.156 2.482 1 98.25 203 LEU B N 1
ATOM 3590 C CA . LEU B 1 203 ? -6.855 -13.773 1.915 1 98.25 203 LEU B CA 1
ATOM 3591 C C . LEU B 1 203 ? -7.77 -13.188 2.988 1 98.25 203 LEU B C 1
ATOM 3593 O O . LEU B 1 203 ? -8.359 -12.125 2.795 1 98.25 203 LEU B O 1
ATOM 3597 N N . ALA B 1 204 ? -7.859 -13.898 4.07 1 96.94 204 ALA B N 1
ATOM 3598 C CA . ALA B 1 204 ? -8.734 -13.445 5.152 1 96.94 204 ALA B CA 1
ATOM 3599 C C . ALA B 1 204 ? -8.336 -12.047 5.625 1 96.94 204 ALA B C 1
ATOM 3601 O O . ALA B 1 204 ? -9.195 -11.195 5.836 1 96.94 204 ALA B O 1
ATOM 3602 N N . SER B 1 205 ? -7.074 -11.836 5.785 1 95.38 205 SER B N 1
ATOM 3603 C CA . SER B 1 205 ? -6.594 -10.531 6.23 1 95.38 205 SER B CA 1
ATOM 3604 C C . SER B 1 205 ? -6.922 -9.438 5.215 1 95.38 205 SER B C 1
ATOM 3606 O O . SER B 1 205 ? -7.344 -8.344 5.59 1 95.38 205 SER B O 1
ATOM 3608 N N . ALA B 1 206 ? -6.699 -9.727 3.945 1 95.5 206 ALA B N 1
ATOM 3609 C CA . ALA B 1 206 ? -7.039 -8.758 2.9 1 95.5 206 ALA B CA 1
ATOM 3610 C C . ALA B 1 206 ? -8.531 -8.445 2.906 1 95.5 206 ALA B C 1
ATOM 3612 O O . ALA B 1 206 ? -8.93 -7.293 2.732 1 95.5 206 ALA B O 1
ATOM 3613 N N . LEU B 1 207 ? -9.336 -9.453 3.119 1 94.62 207 LEU B N 1
ATOM 3614 C CA . LEU B 1 207 ? -10.781 -9.273 3.17 1 94.62 207 LEU B CA 1
ATOM 3615 C C . LEU B 1 207 ? -11.18 -8.422 4.371 1 94.62 207 LEU B C 1
ATOM 3617 O O . LEU B 1 207 ? -12.07 -7.582 4.273 1 94.62 207 LEU B O 1
ATOM 3621 N N . CYS B 1 208 ? -10.516 -8.602 5.5 1 91.69 208 CYS B N 1
ATOM 3622 C CA . CYS B 1 208 ? -10.773 -7.789 6.684 1 91.69 208 CYS B CA 1
ATOM 3623 C C . CYS B 1 208 ? -10.508 -6.312 6.402 1 91.69 208 CYS B C 1
ATOM 3625 O O . CYS B 1 208 ? -11.266 -5.445 6.844 1 91.69 208 CYS B O 1
ATOM 3627 N N . ASN B 1 209 ? -9.516 -6.078 5.648 1 88.19 209 ASN B N 1
ATOM 3628 C CA . ASN B 1 209 ? -9.133 -4.703 5.34 1 88.19 209 ASN B CA 1
ATOM 3629 C C . ASN B 1 209 ? -10.234 -3.98 4.566 1 88.19 209 ASN B C 1
ATOM 3631 O O . ASN B 1 209 ? -10.352 -2.756 4.648 1 88.19 209 ASN B O 1
ATOM 3635 N N . VAL B 1 210 ? -11.008 -4.781 3.857 1 87.19 210 VAL B N 1
ATOM 3636 C CA . VAL B 1 210 ? -12.039 -4.125 3.057 1 87.19 210 VAL B CA 1
ATOM 3637 C C . VAL B 1 210 ? -13.406 -4.324 3.705 1 87.19 210 VAL B C 1
ATOM 3639 O O . VAL B 1 210 ? -14.438 -4.074 3.082 1 87.19 210 VAL B O 1
ATOM 3642 N N . GLY B 1 211 ? -13.453 -4.887 4.906 1 84.81 211 GLY B N 1
ATOM 3643 C CA . GLY B 1 211 ? -14.672 -4.949 5.688 1 84.81 211 GLY B CA 1
ATOM 3644 C C . GLY B 1 211 ? -15.484 -6.199 5.422 1 84.81 211 GLY B C 1
ATOM 3645 O O . GLY B 1 211 ? -16.609 -6.332 5.91 1 84.81 211 GLY B O 1
ATOM 3646 N N . ARG B 1 212 ? -14.961 -7.051 4.605 1 91 212 ARG B N 1
ATOM 3647 C CA . ARG B 1 212 ? -15.625 -8.328 4.344 1 91 212 ARG B CA 1
ATOM 3648 C C . ARG B 1 212 ? -15.281 -9.352 5.418 1 91 212 ARG B C 1
ATOM 3650 O O . ARG B 1 212 ? -14.75 -10.422 5.113 1 91 212 ARG B O 1
ATOM 3657 N N . ASN B 1 213 ? -15.703 -9.102 6.613 1 90.88 213 ASN B N 1
ATOM 3658 C CA . ASN B 1 213 ? -15.273 -9.828 7.809 1 90.88 213 ASN B CA 1
ATOM 3659 C C . ASN B 1 213 ? -15.883 -11.227 7.871 1 90.88 213 ASN B C 1
ATOM 3661 O O . ASN B 1 213 ? -15.227 -12.172 8.297 1 90.88 213 ASN B O 1
ATOM 3665 N N . ALA B 1 214 ? -17.141 -11.344 7.488 1 93.75 214 ALA B N 1
ATOM 3666 C CA . ALA B 1 214 ? -17.797 -12.648 7.551 1 93.75 214 ALA B CA 1
ATOM 3667 C C . ALA B 1 214 ? -17.078 -13.664 6.664 1 93.75 214 ALA B C 1
ATOM 3669 O O . ALA B 1 214 ? -16.859 -14.805 7.074 1 93.75 214 ALA B O 1
ATOM 3670 N N . GLU B 1 215 ? -16.766 -13.258 5.465 1 95.88 215 GLU B N 1
ATOM 3671 C CA . GLU B 1 215 ? -16.016 -14.133 4.566 1 95.88 215 GLU B CA 1
ATOM 3672 C C . GLU B 1 215 ? -14.633 -14.43 5.117 1 95.88 215 GLU B C 1
ATOM 3674 O O . GLU B 1 215 ? -14.156 -15.57 5.039 1 95.88 215 GLU B O 1
ATOM 3679 N N . ALA B 1 216 ? -13.969 -13.406 5.641 1 95.62 216 ALA B N 1
ATOM 3680 C CA . ALA B 1 216 ? -12.648 -13.562 6.242 1 95.62 216 ALA B CA 1
ATOM 3681 C C . ALA B 1 216 ? -12.672 -14.625 7.34 1 95.62 216 ALA B C 1
ATOM 3683 O O . ALA B 1 216 ? -11.781 -15.469 7.414 1 95.62 216 ALA B O 1
ATOM 3684 N N . GLU B 1 217 ? -13.727 -14.586 8.141 1 95.5 217 GLU B N 1
ATOM 3685 C CA . GLU B 1 217 ? -13.867 -15.523 9.25 1 95.5 217 GLU B CA 1
ATOM 3686 C C . GLU B 1 217 ? -13.961 -16.969 8.758 1 95.5 217 GLU B C 1
ATOM 3688 O O . GLU B 1 217 ? -13.398 -17.875 9.359 1 95.5 217 GLU B O 1
ATOM 3693 N N . LYS B 1 218 ? -14.672 -17.125 7.719 1 97.12 218 LYS B N 1
ATOM 3694 C CA . LYS B 1 218 ? -14.805 -18.469 7.152 1 97.12 218 LYS B CA 1
ATOM 3695 C C . LYS B 1 218 ? -13.445 -19.031 6.766 1 97.12 218 LYS B C 1
ATOM 3697 O O . LYS B 1 218 ? -13.133 -20.172 7.098 1 97.12 218 LYS B O 1
ATOM 3702 N N . TYR B 1 219 ? -12.688 -18.297 6.094 1 97.81 219 TYR B N 1
ATOM 3703 C CA . TYR B 1 219 ? -11.375 -18.766 5.656 1 97.81 219 TYR B CA 1
ATOM 3704 C C . TYR B 1 219 ? -10.445 -18.969 6.848 1 97.81 219 TYR B C 1
ATOM 3706 O O . TYR B 1 219 ? -9.656 -19.906 6.867 1 97.81 219 TYR B O 1
ATOM 3714 N N . LEU B 1 220 ? -10.5 -18.078 7.824 1 96.5 220 LEU B N 1
ATOM 3715 C CA . LEU B 1 220 ? -9.633 -18.188 8.992 1 96.5 220 LEU B CA 1
ATOM 3716 C C . LEU B 1 220 ? -9.992 -19.422 9.82 1 96.5 220 LEU B C 1
ATOM 3718 O O . LEU B 1 220 ? -9.117 -20.047 10.422 1 96.5 220 LEU B O 1
ATOM 3722 N N . ARG B 1 221 ? -11.258 -19.719 9.883 1 97.5 221 ARG B N 1
ATOM 3723 C CA . ARG B 1 221 ? -11.672 -20.938 10.578 1 97.5 221 ARG B CA 1
ATOM 3724 C C . ARG B 1 221 ? -11.055 -22.172 9.945 1 97.5 221 ARG B C 1
ATOM 3726 O O . ARG B 1 221 ? -10.578 -23.062 10.648 1 97.5 221 ARG B O 1
ATOM 3733 N N . LEU B 1 222 ? -11.07 -22.203 8.633 1 97.69 222 LEU B N 1
ATOM 3734 C CA . LEU B 1 222 ? -10.438 -23.312 7.922 1 97.69 222 LEU B CA 1
ATOM 3735 C C . LEU B 1 222 ? -8.945 -23.391 8.25 1 97.69 222 LEU B C 1
ATOM 3737 O O . LEU B 1 222 ? -8.43 -24.469 8.539 1 97.69 222 LEU B O 1
ATOM 3741 N N . ALA B 1 223 ? -8.266 -22.281 8.203 1 97.56 223 ALA B N 1
ATOM 3742 C CA . ALA B 1 223 ? -6.828 -22.234 8.469 1 97.56 223 ALA B CA 1
ATOM 3743 C C . ALA B 1 223 ? -6.527 -22.625 9.914 1 97.56 223 ALA B C 1
ATOM 3745 O O . ALA B 1 223 ? -5.57 -23.359 10.172 1 97.56 223 ALA B O 1
ATOM 3746 N N . ALA B 1 224 ? -7.363 -22.156 10.852 1 96.62 224 ALA B N 1
ATOM 3747 C CA . ALA B 1 224 ? -7.16 -22.438 12.273 1 96.62 224 ALA B CA 1
ATOM 3748 C C . ALA B 1 224 ? -7.383 -23.906 12.586 1 96.62 224 ALA B C 1
ATOM 3750 O O . ALA B 1 224 ? -6.734 -24.469 13.469 1 96.62 224 ALA B O 1
ATOM 3751 N N . ALA B 1 225 ? -8.328 -24.484 11.875 1 96.88 225 ALA B N 1
ATOM 3752 C CA . ALA B 1 225 ? -8.555 -25.922 12.031 1 96.88 225 ALA B CA 1
ATOM 3753 C C . ALA B 1 225 ? -7.32 -26.719 11.633 1 96.88 225 ALA B C 1
ATOM 3755 O O . ALA B 1 225 ? -7.016 -27.75 12.234 1 96.88 225 ALA B O 1
ATOM 3756 N N . HIS B 1 226 ? -6.637 -26.234 10.688 1 95.88 226 HIS B N 1
ATOM 3757 C CA . HIS B 1 226 ? -5.426 -26.891 10.211 1 95.88 226 HIS B CA 1
ATOM 3758 C C . HIS B 1 226 ? -4.227 -26.547 11.086 1 95.88 226 HIS B C 1
ATOM 3760 O O . HIS B 1 226 ? -3.371 -27.391 11.344 1 95.88 226 HIS B O 1
ATOM 3766 N N . ASN B 1 227 ? -4.09 -25.312 11.492 1 95 227 ASN B N 1
ATOM 3767 C CA . ASN B 1 227 ? -2.979 -24.797 12.281 1 95 227 ASN B CA 1
ATOM 3768 C C . ASN B 1 227 ? -3.469 -23.906 13.422 1 95 227 ASN B C 1
ATOM 3770 O O . ASN B 1 227 ? -3.811 -22.75 13.211 1 95 227 ASN B O 1
ATOM 3774 N N . PRO B 1 228 ? -3.402 -24.312 14.641 1 95.12 228 PRO B N 1
ATOM 3775 C CA . PRO B 1 228 ? -3.977 -23.625 15.797 1 95.12 228 PRO B CA 1
ATOM 3776 C C . PRO B 1 228 ? -3.297 -22.281 16.078 1 95.12 228 PRO B C 1
ATOM 3778 O O . PRO B 1 228 ? -3.799 -21.484 16.875 1 95.12 228 PRO B O 1
ATOM 3781 N N . GLN B 1 229 ? -2.195 -22.062 15.438 1 93.81 229 GLN B N 1
ATOM 3782 C CA . GLN B 1 229 ? -1.522 -20.781 15.641 1 93.81 229 GLN B CA 1
ATOM 3783 C C . GLN B 1 229 ? -2.408 -19.625 15.211 1 93.81 229 GLN B C 1
ATOM 3785 O O . GLN B 1 229 ? -2.213 -18.484 15.648 1 93.81 229 GLN B O 1
ATOM 3790 N N . TYR B 1 230 ? -3.424 -19.938 14.414 1 95.06 230 TYR B N 1
ATOM 3791 C CA . TYR B 1 230 ? -4.277 -18.875 13.883 1 95.06 230 TYR B CA 1
ATOM 3792 C C . TYR B 1 230 ? -5.531 -18.703 14.727 1 95.06 230 TYR B C 1
ATOM 3794 O O . TYR B 1 230 ? -6.395 -17.875 14.414 1 95.06 230 TYR B O 1
ATOM 3802 N N . ASN B 1 231 ? -5.648 -19.422 15.859 1 94.25 231 ASN B N 1
ATOM 3803 C CA . ASN B 1 231 ? -6.82 -19.328 16.719 1 94.25 231 ASN B CA 1
ATOM 3804 C C . ASN B 1 231 ? -6.945 -17.938 17.328 1 94.25 231 ASN B C 1
ATOM 3806 O O . ASN B 1 231 ? -8.055 -17.391 17.438 1 94.25 231 ASN B O 1
ATOM 3810 N N . GLU B 1 232 ? -5.84 -17.469 17.719 1 90.56 232 GLU B N 1
ATOM 3811 C CA . GLU B 1 232 ? -5.879 -16.125 18.312 1 90.56 232 GLU B CA 1
ATOM 3812 C C . GLU B 1 232 ? -6.379 -15.094 17.297 1 90.56 232 GLU B C 1
ATOM 3814 O O . GLU B 1 232 ? -7.168 -14.211 17.656 1 90.56 232 GLU B O 1
ATOM 3819 N N . LEU B 1 233 ? -5.895 -15.234 16.109 1 90.25 233 LEU B N 1
ATOM 3820 C CA . LEU B 1 233 ? -6.336 -14.336 15.039 1 90.25 233 LEU B CA 1
ATOM 3821 C C . LEU B 1 233 ? -7.836 -14.469 14.805 1 90.25 233 LEU B C 1
ATOM 3823 O O . LEU B 1 233 ? -8.539 -13.469 14.633 1 90.25 233 LEU B O 1
ATOM 3827 N N . LEU B 1 234 ? -8.266 -15.641 14.797 1 92.69 234 LEU B N 1
ATOM 3828 C CA . LEU B 1 234 ? -9.688 -15.914 14.625 1 92.69 234 LEU B CA 1
ATOM 3829 C C . LEU B 1 234 ? -10.508 -15.305 15.75 1 92.69 234 LEU B C 1
ATOM 3831 O O . LEU B 1 234 ? -11.539 -14.664 15.508 1 92.69 234 LEU B O 1
ATOM 3835 N N . GLU B 1 235 ? -10.047 -15.383 16.953 1 91.06 235 GLU B N 1
ATOM 3836 C CA . GLU B 1 235 ? -10.734 -14.828 18.109 1 91.06 235 GLU B CA 1
ATOM 3837 C C . GLU B 1 235 ? -10.805 -13.305 18.031 1 91.06 235 GLU B C 1
ATOM 3839 O O . GLU B 1 235 ? -11.836 -12.703 18.344 1 91.06 235 GLU B O 1
ATOM 3844 N N . GLN B 1 236 ? -9.75 -12.781 17.641 1 86.06 236 GLN B N 1
ATOM 3845 C CA . GLN B 1 236 ? -9.711 -11.328 17.5 1 86.06 236 GLN B CA 1
ATOM 3846 C C . GLN B 1 236 ? -10.719 -10.844 16.469 1 86.06 236 GLN B C 1
ATOM 3848 O O . GLN B 1 236 ? -11.398 -9.844 16.688 1 86.06 236 GLN B O 1
ATOM 3853 N N . LEU B 1 237 ? -10.766 -11.547 15.375 1 87.62 237 LEU B N 1
ATOM 3854 C CA . LEU B 1 237 ? -11.695 -11.164 14.32 1 87.62 237 LEU B CA 1
ATOM 3855 C C . LEU B 1 237 ? -13.141 -11.32 14.781 1 87.62 237 LEU B C 1
ATOM 3857 O O . LEU B 1 237 ? -13.984 -10.469 14.5 1 87.62 237 LEU B O 1
ATOM 3861 N N . GLU B 1 238 ? -13.398 -12.359 15.523 1 86.69 238 GLU B N 1
ATOM 3862 C CA . GLU B 1 238 ? -14.75 -12.633 16.016 1 86.69 238 GLU B CA 1
ATOM 3863 C C . GLU B 1 238 ? -15.164 -11.609 17.062 1 86.69 238 GLU B C 1
ATOM 3865 O O . GLU B 1 238 ? -16.328 -11.219 17.125 1 86.69 238 GLU B O 1
ATOM 3870 N N . ASN B 1 239 ? -14.219 -11.086 17.766 1 84.06 239 ASN B N 1
ATOM 3871 C CA . ASN B 1 239 ? -14.5 -10.109 18.812 1 84.06 239 ASN B CA 1
ATOM 3872 C C . ASN B 1 239 ? -14.711 -8.711 18.234 1 84.06 239 ASN B C 1
ATOM 3874 O O . ASN B 1 239 ? -15.508 -7.93 18.766 1 84.06 239 ASN B O 1
ATOM 3878 N N . ASN B 1 240 ? -13.992 -8.383 17.219 1 76.69 240 ASN B N 1
ATOM 3879 C CA . ASN B 1 240 ? -14.141 -7.082 16.578 1 76.69 240 ASN B CA 1
ATOM 3880 C C . ASN B 1 240 ? -15.484 -6.961 15.859 1 76.69 240 ASN B C 1
ATOM 3882 O O . ASN B 1 240 ? -16.078 -5.879 15.828 1 76.69 240 ASN B O 1
ATOM 3886 N N . ASP B 1 241 ? -15.938 -7.965 15.273 1 66.94 241 ASP B N 1
ATOM 3887 C CA . ASP B 1 241 ? -17.25 -7.977 14.625 1 66.94 241 ASP B CA 1
ATOM 3888 C C . ASP B 1 241 ? -18.375 -7.805 15.641 1 66.94 241 ASP B C 1
ATOM 3890 O O . ASP B 1 241 ? -19.359 -7.113 15.375 1 66.94 241 ASP B O 1
ATOM 3894 N N . GLU B 1 242 ? -18.125 -8.383 16.734 1 63.28 242 GLU B N 1
ATOM 3895 C CA . GLU B 1 242 ? -19.109 -8.258 17.812 1 63.28 242 GLU B CA 1
ATOM 3896 C C . GLU B 1 242 ? -19.156 -6.836 18.359 1 63.28 242 GLU B C 1
ATOM 3898 O O . GLU B 1 242 ? -20.234 -6.312 18.656 1 63.28 242 GLU B O 1
ATOM 3903 N N . GLU B 1 243 ? -18.047 -6.293 18.422 1 59.72 243 GLU B N 1
ATOM 3904 C CA . GLU B 1 243 ? -18.016 -4.914 18.891 1 59.72 243 GLU B CA 1
ATOM 3905 C C . GLU B 1 243 ? -18.656 -3.967 17.875 1 59.72 243 GLU B C 1
ATOM 3907 O O . GLU B 1 243 ? -19.375 -3.037 18.266 1 59.72 243 GLU B O 1
ATOM 3912 N N . PHE B 1 244 ? -18.453 -4.273 16.672 1 56.81 244 PHE B N 1
ATOM 3913 C CA . PHE B 1 244 ? -19.094 -3.48 15.625 1 56.81 244 PHE B CA 1
ATOM 3914 C C . PHE B 1 244 ? -20.609 -3.672 15.648 1 56.81 244 PHE B C 1
ATOM 3916 O O . PHE B 1 244 ? -21.359 -2.707 15.516 1 56.81 244 PHE B O 1
ATOM 3923 N N . VAL B 1 245 ? -20.984 -4.938 15.766 1 52.25 245 VAL B N 1
ATOM 3924 C CA . VAL B 1 245 ? -22.422 -5.242 15.852 1 52.25 245 VAL B CA 1
ATOM 3925 C C . VAL B 1 245 ? -23 -4.625 17.125 1 52.25 245 VAL B C 1
ATOM 3927 O O . VAL B 1 245 ? -24.109 -4.09 17.109 1 52.25 245 VAL B O 1
ATOM 3930 N N . SER B 1 246 ? -22.141 -4.676 18.125 1 54.41 246 SER B N 1
ATOM 3931 C CA . SER B 1 246 ? -22.609 -4.102 19.391 1 54.41 246 SER B CA 1
ATOM 3932 C C . SER B 1 246 ? -22.703 -2.584 19.297 1 54.41 246 SER B C 1
ATOM 3934 O O . SER B 1 246 ? -23.656 -1.987 19.781 1 54.41 246 SER B O 1
ATOM 3936 N N . ASP B 1 247 ? -21.797 -2.027 18.672 1 54.38 247 ASP B N 1
ATOM 3937 C CA . ASP B 1 247 ? -21.828 -0.578 18.5 1 54.38 247 ASP B CA 1
ATOM 3938 C C . ASP B 1 247 ? -22.969 -0.156 17.594 1 54.38 247 ASP B C 1
ATOM 3940 O O . ASP B 1 247 ? -23.625 0.865 17.828 1 54.38 247 ASP B O 1
ATOM 3944 N N . LEU B 1 248 ? -23.281 -0.961 16.656 1 50.44 248 LEU B N 1
ATOM 3945 C CA . LEU B 1 248 ? -24.422 -0.708 15.781 1 50.44 248 LEU B CA 1
ATOM 3946 C C . LEU B 1 248 ? -25.734 -0.896 16.531 1 50.44 248 LEU B C 1
ATOM 3948 O O . LEU B 1 248 ? -26.688 -0.127 16.328 1 50.44 248 LEU B O 1
ATOM 3952 N N . SER B 1 249 ? -25.75 -1.946 17.25 1 53.16 249 SER B N 1
ATOM 3953 C CA . SER B 1 249 ? -26.922 -2.199 18.062 1 53.16 249 SER B CA 1
ATOM 3954 C C . SER B 1 249 ? -27.109 -1.113 19.125 1 53.16 249 SER B C 1
ATOM 3956 O O . SER B 1 249 ? -28.234 -0.689 19.391 1 53.16 249 SER B O 1
ATOM 3958 N N . SER B 1 250 ? -26 -0.645 19.594 1 53.12 250 SER B N 1
ATOM 3959 C CA . SER B 1 250 ? -26.047 0.42 20.594 1 53.12 250 SER B CA 1
ATOM 3960 C C . SER B 1 250 ? -26.391 1.762 19.938 1 53.12 250 SER B C 1
ATOM 3962 O O . SER B 1 250 ? -27.094 2.582 20.531 1 53.12 250 SER B O 1
ATOM 3964 N N . SER B 1 251 ? -25.922 1.956 18.844 1 50.41 251 SER B N 1
ATOM 3965 C CA . SER B 1 251 ? -26.266 3.189 18.141 1 50.41 251 SER B CA 1
ATOM 3966 C C . SER B 1 251 ? -27.75 3.209 17.75 1 50.41 251 SER B C 1
ATOM 3968 O O . SER B 1 251 ? -28.375 4.266 17.734 1 50.41 251 SER B O 1
ATOM 3970 N N . ARG B 1 252 ? -28.344 2.143 17.375 1 49.78 252 ARG B N 1
ATOM 3971 C CA . ARG B 1 252 ? -29.766 2.045 17.078 1 49.78 252 ARG B CA 1
ATOM 3972 C C . ARG B 1 252 ? -30.609 2.252 18.328 1 49.78 252 ARG B C 1
ATOM 3974 O O . ARG B 1 252 ? -31.719 2.801 18.266 1 49.78 252 ARG B O 1
ATOM 3981 N N . ARG B 1 253 ? -30.188 1.87 19.391 1 51 253 ARG B N 1
ATOM 3982 C CA . ARG B 1 253 ? -30.938 2.062 20.625 1 51 253 ARG B CA 1
ATOM 3983 C C . ARG B 1 253 ? -30.938 3.529 21.047 1 51 253 ARG B C 1
ATOM 3985 O O . ARG B 1 253 ? -31.891 3.996 21.688 1 51 253 ARG B O 1
ATOM 3992 N N . ARG B 1 254 ? -29.969 4.23 20.688 1 47.53 254 ARG B N 1
ATOM 3993 C CA . ARG B 1 254 ? -29.938 5.645 21.062 1 47.53 254 ARG B CA 1
ATOM 3994 C C . ARG B 1 254 ? -30.859 6.461 20.172 1 47.53 254 ARG B C 1
ATOM 3996 O O . ARG B 1 254 ? -31.188 7.609 20.484 1 47.53 254 ARG B O 1
ATOM 4003 N N . ASP B 1 255 ? -31.219 5.949 19.062 1 47.47 255 ASP B N 1
ATOM 4004 C CA . ASP B 1 255 ? -32.125 6.656 18.156 1 47.47 255 ASP B CA 1
ATOM 4005 C C . ASP B 1 255 ? -33.594 6.398 18.531 1 47.47 255 ASP B C 1
ATOM 4007 O O . ASP B 1 255 ? -34.5 6.957 17.922 1 47.47 255 ASP B O 1
ATOM 4011 N N . TYR B 1 256 ? -33.844 5.477 19.391 1 38.56 256 TYR B N 1
ATOM 4012 C CA . TYR B 1 256 ? -35.219 5.43 19.891 1 38.56 256 TYR B CA 1
ATOM 4013 C C . TYR B 1 256 ? -35.344 6.238 21.172 1 38.56 256 TYR B C 1
ATOM 4015 O O . TYR B 1 256 ? -34.438 6.27 22 1 38.56 256 TYR B O 1
#

InterPro domains:
  IPR011990 Tetratricopeptide-like helical domain superfamily [G3DSA:1.25.40.10] (25-140)
  IPR011990 Tetratricopeptide-like helical domain superfamily [G3DSA:1.25.40.10] (163-253)
  IPR011990 Tetratricopeptide-like helical domain superfamily [SSF48452] (56-232)

Organism: Citrus sinensis (NCBI:txid2711)